Protein AF-0000000080288313 (afdb_homodimer)

Solvent-accessible surface area (backbone atoms only — not comparable to full-atom values): 34713 Å² total; per-residue (Å²): 122,74,71,68,45,68,62,34,39,33,29,36,46,32,33,54,49,45,70,65,53,33,73,73,68,32,83,62,42,45,26,32,40,60,40,31,57,52,52,42,41,30,66,57,31,34,41,48,24,69,33,79,50,75,59,61,65,67,56,53,60,55,51,60,68,70,37,18,27,38,38,31,51,56,69,86,60,59,73,46,69,89,74,46,48,96,86,39,52,45,46,36,56,61,36,48,41,47,50,50,53,50,35,51,53,33,40,76,71,70,42,55,42,28,39,38,15,26,33,46,20,25,51,48,52,54,42,61,63,27,77,94,53,80,67,73,73,62,41,82,45,62,75,38,62,32,30,35,41,42,45,67,52,58,66,71,59,42,64,71,30,83,86,48,46,81,50,55,68,69,58,59,52,42,42,54,70,37,35,44,40,29,34,74,44,45,63,35,48,33,72,66,47,30,52,74,56,73,39,48,91,46,42,45,74,50,22,26,43,63,42,94,85,60,57,61,27,53,31,30,36,34,40,71,82,53,64,36,36,28,24,46,32,42,53,43,40,43,53,52,35,83,75,79,49,89,52,61,59,17,64,42,40,37,70,68,35,47,52,52,36,48,48,57,39,41,52,51,50,53,50,17,56,65,16,81,74,80,70,53,64,73,72,41,55,45,51,30,50,60,81,50,68,73,40,66,34,40,65,69,43,85,44,42,33,29,32,73,32,46,79,83,64,72,67,61,84,69,82,69,62,77,54,81,80,110,123,74,68,64,44,69,62,34,38,32,29,35,45,32,32,53,50,45,70,65,54,33,72,75,68,32,82,63,43,43,26,30,40,60,39,32,57,52,53,40,41,31,64,58,30,35,40,47,25,69,32,80,51,75,59,62,65,68,55,53,59,54,54,59,69,70,38,18,28,38,37,31,50,55,68,85,60,60,74,45,69,89,75,46,46,96,87,39,53,44,46,36,57,61,37,50,42,46,49,51,53,50,36,51,52,34,40,75,71,71,43,55,42,29,39,37,14,26,33,46,19,24,51,49,52,56,44,60,65,26,78,95,53,81,66,73,70,62,41,83,46,62,75,38,63,32,30,35,42,41,46,67,52,58,67,71,58,42,62,70,32,84,86,48,44,81,51,56,68,68,58,59,52,41,43,55,70,37,36,44,39,30,34,74,44,45,65,37,47,32,73,66,46,31,50,76,58,72,38,46,89,47,42,44,75,49,22,27,44,63,42,95,86,61,56,61,27,54,32,30,37,33,40,72,83,52,66,36,37,29,24,45,31,41,53,43,40,44,52,50,36,82,74,79,49,87,50,60,60,15,64,42,38,39,71,67,36,47,51,52,34,48,47,58,37,40,51,53,50,54,50,18,56,65,16,81,72,79,73,54,64,73,73,42,56,46,50,31,50,60,81,51,68,72,40,64,34,40,66,72,42,84,44,42,33,30,32,72,32,46,80,83,65,70,69,62,85,71,82,71,62,77,51,81,81,112

Sequence (652 aa):
MCDRDYSPLIGILCMDIAQELQRKYGELIHSYISAAYVKYLESMGARVVPIWISRPRAYYEEIMEKINGILLPGGAVFLDDSKCSENLRNDCVQSSKFIYEIAEERNNDGKYFPLWGTCLGYQLMLLHSCKGNSNDIRSECKKMECSLPIILENSQVLQNSQLLKDCNEELVAAMSQLPFGYHSHRYCVTKEILSDFKIANQWTVLATNKDSEGLEFISVIEHKKYPFFGSQIHPEQIYYEYDDYDDDRGRCQSFRCLEITQYFAKFFVQCCHRNKYRCSKAEALPYLIYNFPIEFTAPYTSRQQCYLFKKNVDYPKKKYESTDDLMCDRDYSPLIGILCMDIAQELQRKYGELIHSYISAAYVKYLESMGARVVPIWISRPRAYYEEIMEKINGILLPGGAVFLDDSKCSENLRNDCVQSSKFIYEIAEERNNDGKYFPLWGTCLGYQLMLLHSCKGNSNDIRSECKKMECSLPIILENSQVLQNSQLLKDCNEELVAAMSQLPFGYHSHRYCVTKEILSDFKIANQWTVLATNKDSEGLEFISVIEHKKYPFFGSQIHPEQIYYEYDDYDDDRGRCQSFRCLEITQYFAKFFVQCCHRNKYRCSKAEALPYLIYNFPIEFTAPYTSRQQCYLFKKNVDYPKKKYESTDDL

pLDDT: mean 90.68, std 11.72, range [30.56, 98.94]

Nearest PDB structures (foldseek):
  1l9x-assembly3_C  TM=9.374E-01  e=2.015E-31  Homo sapiens
  4l8f-assembly1_C  TM=9.394E-01  e=5.763E-30  Danio rerio
  4l7q-assembly1_C  TM=9.397E-01  e=7.817E-30  Danio rerio
  4l95-assembly3_M  TM=9.338E-01  e=2.525E-28  Danio rerio
  6aqz-assembly3_E  TM=4.202E-01  e=3.486E-01  Naegleria fowleri

Organism: Glossina morsitans morsitans (NCBI:txid37546)

Structure (mmCIF, N/CA/C/O backbone):
data_AF-0000000080288313-model_v1
#
loop_
_entity.id
_entity.type
_entity.pdbx_description
1 polymer 'folate gamma-glutamyl hydrolase'
#
loop_
_atom_site.group_PDB
_atom_site.id
_atom_site.type_symbol
_atom_site.label_atom_id
_atom_site.label_alt_id
_atom_site.label_comp_id
_atom_site.label_asym_id
_atom_site.label_entity_id
_atom_site.label_seq_id
_atom_site.pdbx_PDB_ins_code
_atom_site.Cartn_x
_atom_site.Cartn_y
_atom_site.Cartn_z
_atom_site.occupancy
_atom_site.B_iso_or_equiv
_atom_site.auth_seq_id
_atom_site.auth_comp_id
_atom_site.auth_asym_id
_atom_site.auth_atom_id
_atom_site.pdbx_PDB_model_num
ATOM 1 N N . MET A 1 1 ? -4.402 6.199 -26.219 1 34.47 1 MET A N 1
ATOM 2 C CA . MET A 1 1 ? -3.213 6.238 -25.375 1 34.47 1 MET A CA 1
ATOM 3 C C . MET A 1 1 ? -3.574 6.629 -23.938 1 34.47 1 MET A C 1
ATOM 5 O O . MET A 1 1 ? -4.23 7.648 -23.719 1 34.47 1 MET A O 1
ATOM 9 N N . CYS A 1 2 ? -3.807 5.715 -23.188 1 44.47 2 CYS A N 1
ATOM 10 C CA . CYS A 1 2 ? -4.203 6.082 -21.828 1 44.47 2 CYS A CA 1
ATOM 11 C C . CYS A 1 2 ? -3.299 7.176 -21.266 1 44.47 2 CYS A C 1
ATOM 13 O O . CYS A 1 2 ? -2.082 7.133 -21.453 1 44.47 2 CYS A O 1
ATOM 15 N N . ASP A 1 3 ? -3.746 8.32 -21.266 1 47.66 3 ASP A N 1
ATOM 16 C CA . ASP A 1 3 ? -2.949 9.375 -20.641 1 47.66 3 ASP A CA 1
ATOM 17 C C . ASP A 1 3 ? -2.102 8.82 -19.5 1 47.66 3 ASP A C 1
ATOM 19 O O . ASP A 1 3 ? -2.635 8.266 -18.547 1 47.66 3 ASP A O 1
ATOM 23 N N . ARG A 1 4 ? -1.014 8.219 -19.906 1 52.16 4 ARG A N 1
ATOM 24 C CA . ARG A 1 4 ? -0.085 7.613 -18.953 1 52.16 4 ARG A CA 1
ATOM 25 C C . ARG A 1 4 ? 0.259 8.586 -17.828 1 52.16 4 ARG A C 1
ATOM 27 O O . ARG A 1 4 ? 0.793 9.672 -18.078 1 52.16 4 ARG A O 1
ATOM 34 N N . ASP A 1 5 ? -0.729 8.773 -16.922 1 56.44 5 ASP A N 1
ATOM 35 C CA . ASP A 1 5 ? -0.451 9.602 -15.75 1 56.44 5 ASP A CA 1
ATOM 36 C C . ASP A 1 5 ? 0.714 9.031 -14.945 1 56.44 5 ASP A C 1
ATOM 38 O O . ASP A 1 5 ? 0.716 7.848 -14.602 1 56.44 5 ASP A O 1
ATOM 42 N N . TYR A 1 6 ? 1.832 9.648 -15.07 1 62.62 6 TYR A N 1
ATOM 43 C CA . TYR A 1 6 ? 3.002 9.32 -14.258 1 62.62 6 TYR A CA 1
ATOM 44 C C . TYR A 1 6 ? 2.641 9.258 -12.781 1 62.62 6 TYR A C 1
ATOM 46 O O . TYR A 1 6 ? 1.736 9.953 -12.32 1 62.62 6 TYR A O 1
ATOM 54 N N . SER A 1 7 ? 3.289 8.344 -12.156 1 81.69 7 SER A N 1
ATOM 55 C CA . SER A 1 7 ? 3.205 8.289 -10.695 1 81.69 7 SER A CA 1
ATOM 56 C C . SER A 1 7 ? 3.736 9.57 -10.07 1 81.69 7 SER A C 1
ATOM 58 O O . SER A 1 7 ? 4.902 9.93 -10.258 1 81.69 7 SER A O 1
ATOM 60 N N . PRO A 1 8 ? 2.904 10.352 -9.477 1 90.81 8 PRO A N 1
ATOM 61 C CA . PRO A 1 8 ? 3.381 11.602 -8.883 1 90.81 8 PRO A CA 1
ATOM 62 C C . PRO A 1 8 ? 4.395 11.375 -7.762 1 90.81 8 PRO A C 1
ATOM 64 O O . PRO A 1 8 ? 4.367 10.328 -7.105 1 90.81 8 PRO A O 1
ATOM 67 N N . LEU A 1 9 ? 5.324 12.305 -7.656 1 95.06 9 LEU A N 1
ATOM 68 C CA . LEU A 1 9 ? 6.223 12.375 -6.508 1 95.06 9 LEU A CA 1
ATOM 69 C C . LEU A 1 9 ? 5.609 13.219 -5.395 1 95.06 9 LEU A C 1
ATOM 71 O O . LEU A 1 9 ? 5.387 14.422 -5.57 1 95.06 9 LEU A O 1
ATOM 75 N N . ILE A 1 10 ? 5.316 12.609 -4.289 1 97.81 10 ILE A N 1
ATOM 76 C CA . ILE A 1 10 ? 4.688 13.32 -3.184 1 97.81 10 ILE A CA 1
ATOM 77 C C . ILE A 1 10 ? 5.641 13.367 -1.991 1 97.81 10 ILE A C 1
ATOM 79 O O . ILE A 1 10 ? 6.152 12.336 -1.555 1 97.81 10 ILE A O 1
ATOM 83 N N . GLY A 1 11 ? 5.906 14.578 -1.508 1 98.75 11 GLY A N 1
ATOM 84 C CA . GLY A 1 11 ? 6.719 14.734 -0.314 1 98.75 11 GLY A CA 1
ATOM 85 C C . GLY A 1 11 ? 5.973 14.414 0.966 1 98.75 11 GLY A C 1
ATOM 86 O O . GLY A 1 11 ? 4.781 14.719 1.086 1 98.75 11 GLY A O 1
ATOM 87 N N . ILE A 1 12 ? 6.625 13.789 1.87 1 98.94 12 ILE A N 1
ATOM 88 C CA . ILE A 1 12 ? 6.164 13.68 3.25 1 98.94 12 ILE A CA 1
ATOM 89 C C . ILE A 1 12 ? 7.148 14.383 4.18 1 98.94 12 ILE A C 1
ATOM 91 O O . ILE A 1 12 ? 8.328 14.031 4.23 1 98.94 12 ILE A O 1
ATOM 95 N N . LEU A 1 13 ? 6.691 15.352 4.887 1 98.88 13 LEU A N 1
ATOM 96 C CA . LEU A 1 13 ? 7.551 16.047 5.832 1 98.88 13 LEU A CA 1
ATOM 97 C C . LEU A 1 13 ? 7.949 15.141 6.988 1 98.88 13 LEU A C 1
ATOM 99 O O . LEU A 1 13 ? 7.105 14.43 7.543 1 98.88 13 LEU A O 1
ATOM 103 N N . CYS A 1 14 ? 9.211 15.164 7.309 1 97.94 14 CYS A N 1
ATOM 104 C CA . CYS A 1 14 ? 9.648 14.492 8.523 1 97.94 14 CYS A CA 1
ATOM 105 C C . CYS A 1 14 ? 9.102 15.195 9.766 1 97.94 14 CYS A C 1
ATOM 107 O O . CYS A 1 14 ? 8.914 16.406 9.758 1 97.94 14 CYS A O 1
ATOM 109 N N . MET A 1 15 ? 8.891 14.43 10.758 1 96.12 15 MET A N 1
ATOM 110 C CA . MET A 1 15 ? 8.469 14.977 12.039 1 96.12 15 MET A CA 1
ATOM 111 C C . MET A 1 15 ? 9.578 14.836 13.086 1 96.12 15 MET A C 1
ATOM 113 O O . MET A 1 15 ? 10.391 13.914 13.008 1 96.12 15 MET A O 1
ATOM 117 N N . ASP A 1 16 ? 9.539 15.727 14.016 1 94 16 ASP A N 1
ATOM 118 C CA . ASP A 1 16 ? 10.453 15.594 15.148 1 94 16 ASP A CA 1
ATOM 119 C C . ASP A 1 16 ? 10.281 14.242 15.836 1 94 16 ASP A C 1
ATOM 121 O O . ASP A 1 16 ? 9.156 13.781 16.031 1 94 16 ASP A O 1
ATOM 125 N N . ILE A 1 17 ? 11.359 13.672 16.203 1 89.25 17 ILE A N 1
ATOM 126 C CA . ILE A 1 17 ? 11.336 12.32 16.734 1 89.25 17 ILE A CA 1
ATOM 127 C C . ILE A 1 17 ? 10.453 12.273 17.984 1 89.25 17 ILE A C 1
ATOM 129 O O . ILE A 1 17 ? 10.461 13.195 18.797 1 89.25 17 ILE A O 1
ATOM 133 N N . ALA A 1 18 ? 9.648 11.305 18.062 1 81.5 18 ALA A N 1
ATOM 134 C CA . ALA A 1 18 ? 8.812 11.047 19.234 1 81.5 18 ALA A CA 1
ATOM 135 C C . ALA A 1 18 ? 9.641 10.5 20.391 1 81.5 18 ALA A C 1
ATOM 137 O O . ALA A 1 18 ? 10.641 9.82 20.188 1 81.5 18 ALA A O 1
ATOM 138 N N . GLN A 1 19 ? 9.141 10.734 21.562 1 80.25 19 GLN A N 1
ATOM 139 C CA . GLN A 1 19 ? 9.867 10.336 22.766 1 80.25 19 GLN A CA 1
ATOM 140 C C . GLN A 1 19 ? 10.094 8.828 22.812 1 80.25 19 GLN A C 1
ATOM 142 O O . GLN A 1 19 ? 11.18 8.367 23.156 1 80.25 19 GLN A O 1
ATOM 147 N N . GLU A 1 20 ? 9.047 8.109 22.422 1 81.56 20 GLU A N 1
ATOM 148 C CA . GLU A 1 20 ? 9.148 6.656 22.469 1 81.56 20 GLU A CA 1
ATOM 149 C C . GLU A 1 20 ? 10.211 6.145 21.5 1 81.56 20 GLU A C 1
ATOM 151 O O . GLU A 1 20 ? 10.922 5.188 21.812 1 81.56 20 GLU A O 1
ATOM 156 N N . LEU A 1 21 ? 10.32 6.734 20.406 1 84.81 21 LEU A N 1
ATOM 157 C CA . LEU A 1 21 ? 11.328 6.348 19.422 1 84.81 21 LEU A CA 1
ATOM 158 C C . LEU A 1 21 ? 12.727 6.762 19.891 1 84.81 21 LEU A C 1
ATOM 160 O O . LEU A 1 21 ? 13.68 6.008 19.719 1 84.81 21 LEU A O 1
ATOM 164 N N . GLN A 1 22 ? 12.773 7.938 20.453 1 84 22 GLN A N 1
ATOM 165 C CA . GLN A 1 22 ? 14.07 8.422 20.922 1 84 22 GLN A CA 1
ATOM 166 C C . GLN A 1 22 ? 14.641 7.523 22.016 1 84 22 GLN A C 1
ATOM 168 O O . GLN A 1 22 ? 15.852 7.285 22.062 1 84 22 GLN A O 1
ATOM 173 N N . ARG A 1 23 ? 13.812 7.078 22.859 1 83.81 23 ARG A N 1
ATOM 174 C CA . ARG A 1 23 ? 14.234 6.195 23.953 1 83.81 23 ARG A CA 1
ATOM 175 C C . ARG A 1 23 ? 14.836 4.906 23.391 1 83.81 23 ARG A C 1
ATOM 177 O O . ARG A 1 23 ? 15.836 4.41 23.922 1 83.81 23 ARG A O 1
ATOM 184 N N . LYS A 1 24 ? 14.266 4.422 22.328 1 85.75 24 LYS A N 1
ATOM 185 C CA . LYS A 1 24 ? 14.672 3.125 21.797 1 85.75 24 LYS A CA 1
ATOM 186 C C . LYS A 1 24 ? 15.852 3.266 20.844 1 85.75 24 LYS A C 1
ATOM 188 O O . LYS A 1 24 ? 16.75 2.424 20.828 1 85.75 24 LYS A O 1
ATOM 193 N N . TYR A 1 25 ? 15.891 4.309 20.078 1 86.56 25 TYR A N 1
ATOM 194 C CA . TYR A 1 25 ? 16.828 4.348 18.953 1 86.56 25 TYR A CA 1
ATOM 195 C C . TYR A 1 25 ? 17.922 5.387 19.203 1 86.56 25 TYR A C 1
ATOM 197 O O . TYR A 1 25 ? 18.891 5.469 18.438 1 86.56 25 TYR A O 1
ATOM 205 N N . GLY A 1 26 ? 17.781 6.121 20.25 1 83.62 26 GLY A N 1
ATOM 206 C CA . GLY A 1 26 ? 18.875 6.98 20.688 1 83.62 26 GLY A CA 1
ATOM 207 C C . GLY A 1 26 ? 18.703 8.422 20.234 1 83.62 26 GLY A C 1
ATOM 208 O O . GLY A 1 26 ? 17.828 8.734 19.438 1 83.62 26 GLY A O 1
ATOM 209 N N . GLU A 1 27 ? 19.578 9.188 20.688 1 83.44 27 GLU A N 1
ATOM 210 C CA . GLU A 1 27 ? 19.5 10.633 20.531 1 83.44 27 GLU A CA 1
ATOM 211 C C . GLU A 1 27 ? 20 11.07 19.156 1 83.44 27 GLU A C 1
ATOM 213 O O . GLU A 1 27 ? 19.781 12.203 18.734 1 83.44 27 GLU A O 1
ATOM 218 N N . LEU A 1 28 ? 20.578 10.133 18.453 1 86.12 28 LEU A N 1
ATOM 219 C CA . LEU A 1 28 ? 21.125 10.484 17.141 1 86.12 28 LEU A CA 1
ATOM 220 C C . LEU A 1 28 ? 20.016 10.594 16.094 1 86.12 28 LEU A C 1
ATOM 222 O O . LEU A 1 28 ? 20.203 11.188 15.039 1 86.12 28 LEU A O 1
ATOM 226 N N . ILE A 1 29 ? 18.922 9.984 16.422 1 90.94 29 ILE A N 1
ATOM 227 C CA . ILE A 1 29 ? 17.781 10.094 15.516 1 90.94 29 ILE A CA 1
ATOM 228 C C . ILE A 1 29 ? 17.031 11.398 15.781 1 90.94 29 ILE A C 1
ATOM 230 O O . ILE A 1 29 ? 16.625 11.664 16.906 1 90.94 29 ILE A O 1
ATOM 234 N N . HIS A 1 30 ? 16.891 12.18 14.773 1 91.94 30 HIS A N 1
ATOM 235 C CA . HIS A 1 30 ? 16.344 13.523 14.953 1 91.94 30 HIS A CA 1
ATOM 236 C C . HIS A 1 30 ? 14.93 13.625 14.406 1 91.94 30 HIS A C 1
ATOM 238 O O . HIS A 1 30 ? 14.156 14.484 14.836 1 91.94 30 HIS A O 1
ATOM 244 N N . SER A 1 31 ? 14.633 12.844 13.453 1 95.25 31 SER A N 1
ATOM 245 C CA . SER A 1 31 ? 13.32 12.922 12.828 1 95.25 31 SER A CA 1
ATOM 246 C C . SER A 1 31 ? 12.875 11.562 12.297 1 95.25 31 SER A C 1
ATOM 248 O O . SER A 1 31 ? 13.648 10.602 12.328 1 95.25 31 SER A O 1
ATOM 250 N N . TYR A 1 32 ? 11.594 11.445 11.922 1 96.38 32 TYR A N 1
ATOM 251 C CA . TYR A 1 32 ? 11.086 10.164 11.438 1 96.38 32 TYR A CA 1
ATOM 252 C C . TYR A 1 32 ? 9.867 10.367 10.547 1 96.38 32 TYR A C 1
ATOM 254 O O . TYR A 1 32 ? 9.297 11.461 10.5 1 96.38 32 TYR A O 1
ATOM 262 N N . ILE A 1 33 ? 9.562 9.414 9.773 1 97.75 33 ILE A N 1
ATOM 263 C CA . ILE A 1 33 ? 8.312 9.258 9.047 1 97.75 33 ILE A CA 1
ATOM 264 C C . ILE A 1 33 ? 7.695 7.895 9.367 1 97.75 33 ILE A C 1
ATOM 266 O O . ILE A 1 33 ? 8.352 6.863 9.234 1 97.75 33 ILE A O 1
ATOM 270 N N . SER A 1 34 ? 6.43 7.93 9.883 1 96.75 34 SER A N 1
ATOM 271 C CA . SER A 1 34 ? 5.719 6.656 9.977 1 96.75 34 SER A CA 1
ATOM 272 C C . SER A 1 34 ? 5.52 6.031 8.602 1 96.75 34 SER A C 1
ATOM 274 O O . SER A 1 34 ? 5.051 6.695 7.672 1 96.75 34 SER A O 1
ATOM 276 N N . ALA A 1 35 ? 5.809 4.746 8.461 1 97.44 35 ALA A N 1
ATOM 277 C CA . ALA A 1 35 ? 5.688 4.059 7.176 1 97.44 35 ALA A CA 1
ATOM 278 C C . ALA A 1 35 ? 4.238 4.016 6.707 1 97.44 35 ALA A C 1
ATOM 280 O O . ALA A 1 35 ? 3.965 3.824 5.52 1 97.44 35 ALA A O 1
ATOM 281 N N . ALA A 1 36 ? 3.301 4.176 7.633 1 96.69 36 ALA A N 1
ATOM 282 C CA . ALA A 1 36 ? 1.881 4.168 7.289 1 96.69 36 ALA A CA 1
ATOM 283 C C . ALA A 1 36 ? 1.562 5.25 6.258 1 96.69 36 ALA A C 1
ATOM 285 O O . ALA A 1 36 ? 0.758 5.027 5.348 1 96.69 36 ALA A O 1
ATOM 286 N N . TYR A 1 37 ? 2.223 6.414 6.379 1 98.12 37 TYR A N 1
ATOM 287 C CA . TYR A 1 37 ? 1.987 7.492 5.422 1 98.12 37 TYR A CA 1
ATOM 288 C C . TYR A 1 37 ? 2.51 7.117 4.039 1 98.12 37 TYR A C 1
ATOM 290 O O . TYR A 1 37 ? 1.891 7.449 3.027 1 98.12 37 TYR A O 1
ATOM 298 N N . VAL A 1 38 ? 3.664 6.477 4.027 1 97.88 38 VAL A N 1
ATOM 299 C CA . VAL A 1 38 ? 4.293 6.078 2.77 1 97.88 38 VAL A CA 1
ATOM 300 C C . VAL A 1 38 ? 3.422 5.043 2.062 1 97.88 38 VAL A C 1
ATOM 302 O O . VAL A 1 38 ? 3.072 5.211 0.892 1 97.88 38 VAL A O 1
ATOM 305 N N . LYS A 1 39 ? 3.064 3.998 2.805 1 96.31 39 LYS A N 1
ATOM 306 C CA . LYS A 1 39 ? 2.244 2.926 2.25 1 96.31 39 LYS A CA 1
ATOM 307 C C . LYS A 1 39 ? 0.887 3.451 1.791 1 96.31 39 LYS A C 1
ATOM 309 O O . LYS A 1 39 ? 0.359 3.014 0.767 1 96.31 39 LYS A O 1
ATOM 314 N N . TYR A 1 40 ? 0.39 4.387 2.572 1 96 40 TYR A N 1
ATOM 315 C CA . TYR A 1 40 ? -0.888 5.047 2.32 1 96 40 TYR A CA 1
ATOM 316 C C . TYR A 1 40 ? -0.891 5.73 0.959 1 96 40 TYR A C 1
ATOM 318 O O . TYR A 1 40 ? -1.792 5.508 0.147 1 96 40 TYR A O 1
ATOM 326 N N . LEU A 1 41 ? 0.09 6.449 0.597 1 96.69 41 LEU A N 1
ATOM 327 C CA . LEU A 1 41 ? 0.2 7.168 -0.667 1 96.69 41 LEU A CA 1
ATOM 328 C C . LEU A 1 41 ? 0.581 6.219 -1.801 1 96.69 41 LEU A C 1
ATOM 330 O O . LEU A 1 41 ? 0.052 6.328 -2.908 1 96.69 41 LEU A O 1
ATOM 334 N N . GLU A 1 42 ? 1.431 5.254 -1.507 1 94.69 42 GLU A N 1
ATOM 335 C CA . GLU A 1 42 ? 1.85 4.293 -2.525 1 94.69 42 GLU A CA 1
ATOM 336 C C . GLU A 1 42 ? 0.676 3.438 -2.992 1 94.69 42 GLU A C 1
ATOM 338 O O . GLU A 1 42 ? 0.61 3.051 -4.16 1 94.69 42 GLU A O 1
ATOM 343 N N . SER A 1 43 ? -0.212 3.24 -2.092 1 93.44 43 SER A N 1
ATOM 344 C CA . SER A 1 43 ? -1.355 2.396 -2.424 1 93.44 43 SER A CA 1
ATOM 345 C C . SER A 1 43 ? -2.225 3.043 -3.5 1 93.44 43 SER A C 1
ATOM 347 O O . SER A 1 43 ? -3.066 2.377 -4.105 1 93.44 43 SER A O 1
ATOM 349 N N . MET A 1 44 ? -2 4.297 -3.74 1 93.19 44 MET A N 1
ATOM 350 C CA . MET A 1 44 ? -2.744 4.984 -4.793 1 93.19 44 MET A CA 1
ATOM 351 C C . MET A 1 44 ? -1.823 5.375 -5.941 1 93.19 44 MET A C 1
ATOM 353 O O . MET A 1 44 ? -2.168 6.238 -6.754 1 93.19 44 MET A O 1
ATOM 357 N N . GLY A 1 45 ? -0.609 4.812 -5.961 1 89.75 45 GLY A N 1
ATOM 358 C CA . GLY A 1 45 ? 0.25 4.934 -7.129 1 89.75 45 GLY A CA 1
ATOM 359 C C . GLY A 1 45 ? 1.266 6.051 -7.008 1 89.75 45 GLY A C 1
ATOM 360 O O . GLY A 1 45 ? 1.936 6.395 -7.984 1 89.75 45 GLY A O 1
ATOM 361 N N . ALA A 1 46 ? 1.376 6.582 -5.816 1 93.25 46 ALA A N 1
ATOM 362 C CA . ALA A 1 46 ? 2.35 7.656 -5.645 1 93.25 46 ALA A CA 1
ATOM 363 C C . ALA A 1 46 ? 3.723 7.102 -5.281 1 93.25 46 ALA A C 1
ATOM 365 O O . ALA A 1 46 ? 3.832 5.973 -4.797 1 93.25 46 ALA A O 1
ATOM 366 N N . ARG A 1 47 ? 4.699 7.82 -5.625 1 93 47 ARG A N 1
ATOM 367 C CA . ARG A 1 47 ? 6.047 7.641 -5.098 1 93 47 ARG A CA 1
ATOM 368 C C . ARG A 1 47 ? 6.371 8.695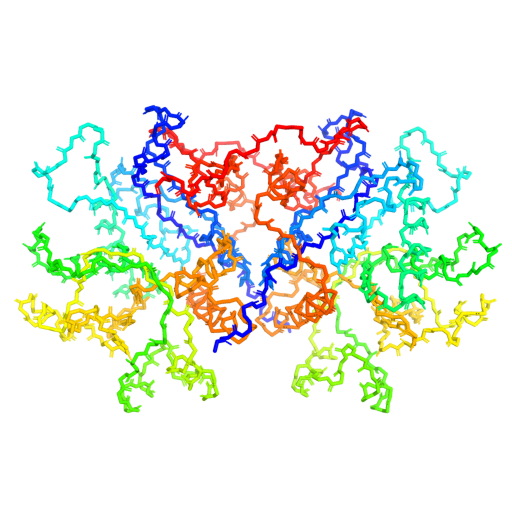 -4.043 1 93 47 ARG A C 1
ATOM 370 O O . ARG A 1 47 ? 5.953 9.852 -4.168 1 93 47 ARG A O 1
ATOM 377 N N . VAL A 1 48 ? 7.152 8.32 -3.031 1 97.06 48 VAL A N 1
ATOM 378 C CA . VAL A 1 48 ? 7.266 9.203 -1.871 1 97.06 48 VAL A CA 1
ATOM 379 C C . VAL A 1 48 ? 8.695 9.742 -1.769 1 97.06 48 VAL A C 1
ATOM 381 O O . VAL A 1 48 ? 9.656 9 -1.952 1 97.06 48 VAL A O 1
ATOM 384 N N . VAL A 1 49 ? 8.805 11 -1.466 1 97.94 49 VAL A N 1
ATOM 385 C CA . VAL A 1 49 ? 10.047 11.703 -1.183 1 97.94 49 VAL A CA 1
ATOM 386 C C . VAL A 1 49 ? 10.039 12.211 0.257 1 97.94 49 VAL A C 1
ATOM 388 O O . VAL A 1 49 ? 9.148 12.969 0.65 1 97.94 49 VAL A O 1
ATOM 391 N N . PRO A 1 50 ? 11.008 11.789 1.069 1 98.69 50 PRO A N 1
ATOM 392 C CA . PRO A 1 50 ? 11.086 12.414 2.391 1 98.69 50 PRO A CA 1
ATOM 393 C C . PRO A 1 50 ? 11.516 13.875 2.324 1 98.69 50 PRO A C 1
ATOM 395 O O . PRO A 1 50 ? 12.445 14.219 1.59 1 98.69 50 PRO A O 1
ATOM 398 N N . ILE A 1 51 ? 10.844 14.719 2.977 1 98.75 51 ILE A N 1
ATOM 399 C CA . ILE A 1 51 ? 11.203 16.125 3.094 1 98.75 51 ILE A CA 1
ATOM 400 C C . ILE A 1 51 ? 11.828 16.391 4.465 1 98.75 51 ILE A C 1
ATOM 402 O O . ILE A 1 51 ? 11.188 16.172 5.496 1 98.75 51 ILE A O 1
ATOM 406 N N . TRP A 1 52 ? 12.992 16.953 4.457 1 98.19 52 TRP A N 1
ATOM 407 C CA . TRP A 1 52 ? 13.758 17.125 5.688 1 98.19 52 TRP A CA 1
ATOM 408 C C . TRP A 1 52 ? 13.258 18.312 6.484 1 98.19 52 TRP A C 1
ATOM 410 O O . TRP A 1 52 ? 12.734 19.281 5.914 1 98.19 52 TRP A O 1
ATOM 420 N N . ILE A 1 53 ? 13.375 18.234 7.785 1 96.94 53 ILE A N 1
ATOM 421 C CA . ILE A 1 53 ? 13.086 19.391 8.625 1 96.94 53 ILE A CA 1
ATOM 422 C C . ILE A 1 53 ? 14.383 20.109 9 1 96.94 53 ILE A C 1
ATOM 424 O O . ILE A 1 53 ? 15.477 19.594 8.75 1 96.94 53 ILE A O 1
ATOM 428 N N . SER A 1 54 ? 14.266 21.328 9.547 1 94.88 54 SER A N 1
ATOM 429 C CA . SER A 1 54 ? 15.398 22.125 10.016 1 94.88 54 SER A CA 1
ATOM 430 C C . SER A 1 54 ? 16.312 22.516 8.859 1 94.88 54 SER A C 1
ATOM 432 O O . SER A 1 54 ? 17.531 22.422 8.969 1 94.88 54 SER A O 1
ATOM 434 N N . ARG A 1 55 ? 15.742 22.812 7.742 1 97.12 55 ARG A N 1
ATOM 435 C CA . ARG A 1 55 ? 16.484 23.312 6.582 1 97.12 55 ARG A CA 1
ATOM 436 C C . ARG A 1 55 ? 16.109 24.75 6.27 1 97.12 55 ARG A C 1
ATOM 438 O O . ARG A 1 55 ? 15.062 25.234 6.703 1 97.12 55 ARG A O 1
ATOM 445 N N . PRO A 1 56 ? 17.047 25.469 5.617 1 97.44 56 PRO A N 1
ATOM 446 C CA . PRO A 1 56 ? 16.688 26.828 5.207 1 97.44 56 PRO A CA 1
ATOM 447 C C . PRO A 1 56 ? 15.578 26.859 4.156 1 97.44 56 PRO A C 1
ATOM 449 O O . PRO A 1 56 ? 15.344 25.859 3.475 1 97.44 56 PRO A O 1
ATOM 452 N N . ARG A 1 57 ? 14.883 27.953 4.004 1 98.12 57 ARG A N 1
ATOM 453 C CA . ARG A 1 57 ? 13.773 28.109 3.07 1 98.12 57 ARG A CA 1
ATOM 454 C C . ARG A 1 57 ? 14.172 27.688 1.665 1 98.12 57 ARG A C 1
ATOM 456 O O . ARG A 1 57 ? 13.359 27.109 0.931 1 98.12 57 ARG A O 1
ATOM 463 N N . ALA A 1 58 ? 15.453 27.922 1.273 1 98.5 58 ALA A N 1
ATOM 464 C CA . ALA A 1 58 ? 15.945 27.609 -0.063 1 98.5 58 ALA A CA 1
ATOM 465 C C . ALA A 1 58 ? 15.82 26.109 -0.355 1 98.5 58 ALA A C 1
ATOM 467 O O . ALA A 1 58 ? 15.57 25.719 -1.495 1 98.5 58 ALA A O 1
ATOM 468 N N . TYR A 1 59 ? 16 25.281 0.605 1 97.75 59 TYR A N 1
ATOM 469 C CA . TYR A 1 59 ? 15.844 23.828 0.446 1 97.75 59 TYR A CA 1
ATOM 470 C C . TYR A 1 59 ? 14.43 23.484 -0 1 97.75 59 TYR A C 1
ATOM 472 O O . TYR A 1 59 ? 14.242 22.703 -0.932 1 97.75 59 TYR A O 1
ATOM 480 N N . TYR A 1 60 ? 13.477 24.062 0.618 1 98.62 60 TYR A N 1
ATOM 481 C CA . TYR A 1 60 ? 12.078 23.766 0.331 1 98.62 60 TYR A CA 1
ATOM 482 C C . TYR A 1 60 ? 11.672 24.312 -1.034 1 98.62 60 TYR A C 1
ATOM 484 O O . TYR A 1 60 ? 10.914 23.672 -1.762 1 98.62 60 TYR A O 1
ATOM 492 N N . GLU A 1 61 ? 12.18 25.484 -1.373 1 98.25 61 GLU A N 1
ATOM 493 C CA . GLU A 1 61 ? 11.922 26.031 -2.705 1 98.25 61 GLU A CA 1
ATOM 494 C C . GLU A 1 61 ? 12.438 25.094 -3.791 1 98.25 61 GLU A C 1
ATOM 496 O O . GLU A 1 61 ? 11.75 24.859 -4.789 1 98.25 61 GLU A O 1
ATOM 501 N N . GLU A 1 62 ? 13.562 24.562 -3.551 1 96.69 62 GLU A N 1
ATOM 502 C CA . GLU A 1 62 ? 14.188 23.688 -4.539 1 96.69 62 GLU A CA 1
ATOM 503 C C . GLU A 1 62 ? 13.453 22.344 -4.637 1 96.69 62 GLU A C 1
ATOM 505 O O . GLU A 1 62 ? 13.094 21.906 -5.734 1 96.69 62 GLU A O 1
ATOM 510 N N . ILE A 1 63 ? 13.227 21.703 -3.549 1 97.06 63 ILE A N 1
ATOM 511 C CA . ILE A 1 63 ? 12.648 20.359 -3.584 1 97.06 63 ILE A CA 1
ATOM 512 C C . ILE A 1 63 ? 11.203 20.438 -4.078 1 97.06 63 ILE A C 1
ATOM 514 O O . ILE A 1 63 ? 10.734 19.516 -4.758 1 97.06 63 ILE A O 1
ATOM 518 N N . MET A 1 64 ? 10.469 21.531 -3.781 1 97.69 64 MET A N 1
ATOM 519 C CA . MET A 1 64 ? 9.07 21.656 -4.168 1 97.69 64 MET A CA 1
ATOM 520 C C . MET A 1 64 ? 8.938 21.922 -5.664 1 97.69 64 MET A C 1
ATOM 522 O O . MET A 1 64 ? 7.84 21.859 -6.219 1 97.69 64 MET A O 1
ATOM 526 N N . GLU A 1 65 ? 10.047 22.141 -6.332 1 95 65 GLU A N 1
ATOM 527 C CA . GLU A 1 65 ? 10.07 22.203 -7.793 1 95 65 GLU A CA 1
ATOM 528 C C . GLU A 1 65 ? 10.125 20.797 -8.398 1 95 65 GLU A C 1
ATOM 530 O O . GLU A 1 65 ? 9.836 20.625 -9.578 1 95 65 GLU A O 1
ATOM 535 N N . LYS A 1 66 ? 10.453 19.875 -7.555 1 93.56 66 LYS A N 1
ATOM 536 C CA . LYS A 1 66 ? 10.734 18.531 -8.07 1 93.56 66 LYS A CA 1
ATOM 537 C C . LYS A 1 66 ? 9.648 17.547 -7.66 1 93.56 66 LYS A C 1
ATOM 539 O O . LYS A 1 66 ? 9.711 16.375 -8.008 1 93.56 66 LYS A O 1
ATOM 544 N N . ILE A 1 67 ? 8.695 18.016 -6.957 1 96.62 67 ILE A N 1
ATOM 545 C CA . ILE A 1 67 ? 7.652 17.109 -6.496 1 96.62 67 ILE A CA 1
ATOM 546 C C . ILE A 1 67 ? 6.277 17.688 -6.812 1 96.62 67 ILE A C 1
ATOM 548 O O . ILE A 1 67 ? 6.172 18.844 -7.242 1 96.62 67 ILE A O 1
ATOM 552 N N . ASN A 1 68 ? 5.227 16.906 -6.582 1 97.06 68 ASN A N 1
ATOM 553 C CA . ASN A 1 68 ? 3.898 17.25 -7.09 1 97.06 68 ASN A CA 1
ATOM 554 C C . ASN A 1 68 ? 2.949 17.641 -5.957 1 97.06 68 ASN A C 1
ATOM 556 O O . ASN A 1 68 ? 1.814 18.047 -6.207 1 97.06 68 ASN A O 1
ATOM 560 N N . GLY A 1 69 ? 3.32 17.531 -4.734 1 98.44 69 GLY A N 1
ATOM 561 C CA . GLY A 1 69 ? 2.562 17.844 -3.535 1 98.44 69 GLY A CA 1
ATOM 562 C C . GLY A 1 69 ? 3.248 17.391 -2.26 1 98.44 69 GLY A C 1
ATOM 563 O O . GLY A 1 69 ? 4.285 16.734 -2.311 1 98.44 69 GLY A O 1
ATOM 564 N N . ILE A 1 70 ? 2.729 17.797 -1.1 1 98.94 70 ILE A N 1
ATOM 565 C CA . ILE A 1 70 ? 3.346 17.422 0.167 1 98.94 70 ILE A CA 1
ATOM 566 C C . ILE A 1 70 ? 2.264 17.031 1.173 1 98.94 70 ILE A C 1
ATOM 568 O O . ILE A 1 70 ? 1.214 17.688 1.244 1 98.94 70 ILE A O 1
ATOM 572 N N . LEU A 1 71 ? 2.475 15.977 1.859 1 98.94 71 LEU A N 1
ATOM 573 C CA . LEU A 1 71 ? 1.684 15.586 3.023 1 98.94 71 LEU A CA 1
ATOM 574 C C . LEU A 1 71 ? 2.414 15.938 4.316 1 98.94 71 LEU A C 1
ATOM 576 O O . LEU A 1 71 ? 3.584 15.578 4.488 1 98.94 71 LEU A O 1
ATOM 580 N N . LEU A 1 72 ? 1.775 16.719 5.184 1 98.88 72 LEU A N 1
ATOM 581 C CA . LEU A 1 72 ? 2.244 17.016 6.535 1 98.88 72 LEU A CA 1
ATOM 582 C C . LEU A 1 72 ? 1.644 16.031 7.539 1 98.88 72 LEU A C 1
ATOM 584 O O . LEU A 1 72 ? 0.443 16.078 7.816 1 98.88 72 LEU A O 1
ATOM 588 N N . PRO A 1 73 ? 2.473 15.18 8.133 1 98.25 73 PRO A N 1
ATOM 589 C CA . PRO A 1 73 ? 1.978 14.125 9.016 1 98.25 73 PRO A CA 1
ATOM 590 C C . PRO A 1 73 ? 1.536 14.648 10.383 1 98.25 73 PRO A C 1
ATOM 592 O O . PRO A 1 73 ? 1.735 15.828 10.688 1 98.25 73 PRO A O 1
ATOM 595 N N . GLY A 1 74 ? 0.87 13.742 11.125 1 96.38 74 GLY A N 1
ATOM 596 C CA . GLY A 1 74 ? 0.649 14.008 12.539 1 96.38 74 GLY A CA 1
ATOM 597 C C . GLY A 1 74 ? 1.912 13.898 13.375 1 96.38 74 GLY A C 1
ATOM 598 O O . GLY A 1 74 ? 2.943 13.43 12.883 1 96.38 74 GLY A O 1
ATOM 599 N N . GLY A 1 75 ? 1.828 14.289 14.539 1 92.12 75 GLY A N 1
ATOM 600 C CA . GLY A 1 75 ? 2.947 14.273 15.469 1 92.12 75 GLY A CA 1
ATOM 601 C C . GLY A 1 75 ? 2.602 14.852 16.828 1 92.12 75 GLY A C 1
ATOM 602 O O . GLY A 1 75 ? 1.452 15.227 17.078 1 92.12 75 GLY A O 1
ATOM 603 N N . ALA A 1 76 ? 3.596 14.727 17.656 1 86.44 76 ALA A N 1
ATOM 604 C CA . ALA A 1 76 ? 3.424 15.227 19.016 1 86.44 76 ALA A CA 1
ATOM 605 C C . ALA A 1 76 ? 4.527 16.219 19.391 1 86.44 76 ALA A C 1
ATOM 607 O O . ALA A 1 76 ? 5.574 15.82 19.906 1 86.44 76 ALA A O 1
ATOM 608 N N . VAL A 1 77 ? 4.277 17.422 19.094 1 86.62 77 VAL A N 1
ATOM 609 C CA . VAL A 1 77 ? 5.242 18.453 19.453 1 86.62 77 VAL A CA 1
ATOM 610 C C . VAL A 1 77 ? 4.527 19.625 20.109 1 86.62 77 VAL A C 1
ATOM 612 O O . VAL A 1 77 ? 3.33 19.828 19.906 1 86.62 77 VAL A O 1
ATOM 615 N N . PHE A 1 78 ? 5.301 20.312 20.844 1 84.94 78 PHE A N 1
ATOM 616 C CA . PHE A 1 78 ? 4.812 21.594 21.344 1 84.94 78 PHE A CA 1
ATOM 617 C C . PHE A 1 78 ? 5.016 22.688 20.312 1 84.94 78 PHE A C 1
ATOM 619 O O . PHE A 1 78 ? 6.062 22.766 19.672 1 84.94 78 PHE A O 1
ATOM 626 N N . LEU A 1 79 ? 3.969 23.484 20.125 1 88 79 LEU A N 1
ATOM 627 C CA . LEU A 1 79 ? 4.082 24.562 19.141 1 88 79 LEU A CA 1
ATOM 628 C C . LEU A 1 79 ? 4.758 25.781 19.766 1 88 79 LEU A C 1
ATOM 630 O O . LEU A 1 79 ? 5.297 26.625 19.047 1 88 79 LEU A O 1
ATOM 634 N N . ASP A 1 80 ? 4.703 25.828 21.094 1 81.5 80 ASP A N 1
ATOM 635 C CA . ASP A 1 80 ? 5.32 26.922 21.844 1 81.5 80 ASP A CA 1
ATOM 636 C C . ASP A 1 80 ? 6.812 26.672 22.047 1 81.5 80 ASP A C 1
ATOM 638 O O . ASP A 1 80 ? 7.207 25.766 22.766 1 81.5 80 ASP A O 1
ATOM 642 N N . ASP A 1 81 ? 7.543 27.547 21.5 1 80.06 81 ASP A N 1
ATOM 643 C CA . ASP A 1 81 ? 8.992 27.422 21.562 1 80.06 81 ASP A CA 1
ATOM 644 C C . ASP A 1 81 ? 9.469 27.391 23.016 1 80.06 81 ASP A C 1
ATOM 646 O O . ASP A 1 81 ? 10.484 26.75 23.328 1 80.06 81 ASP A O 1
ATOM 650 N N . SER A 1 82 ? 8.797 28.109 23.844 1 80.31 82 SER A N 1
ATOM 651 C CA . SER A 1 82 ? 9.203 28.203 25.25 1 80.31 82 SER A CA 1
ATOM 652 C C . SER A 1 82 ? 9.117 26.844 25.938 1 80.31 82 SER A C 1
ATOM 654 O O . SER A 1 82 ? 9.727 26.625 26.984 1 80.31 82 SER A O 1
ATOM 656 N N . LYS A 1 83 ? 8.406 25.984 25.312 1 79.06 83 LYS A N 1
ATOM 657 C CA . LYS A 1 83 ? 8.219 24.656 25.906 1 79.06 83 LYS A CA 1
ATOM 658 C C . LYS A 1 83 ? 9.195 23.656 25.297 1 79.06 83 LYS A C 1
ATOM 660 O O . LYS A 1 83 ? 9.203 22.484 25.688 1 79.06 83 LYS A O 1
ATOM 665 N N . CYS A 1 84 ? 9.969 24.078 24.406 1 80.06 84 CYS A N 1
ATOM 666 C CA . CYS A 1 84 ? 10.883 23.172 23.703 1 80.06 84 CYS A CA 1
ATOM 667 C C . CYS A 1 84 ? 12.227 23.094 24.406 1 80.06 84 CYS A C 1
ATOM 669 O O . CYS A 1 84 ? 12.57 23.969 25.203 1 80.06 84 CYS A O 1
ATOM 671 N N . SER A 1 85 ? 12.82 21.922 24.281 1 76.25 85 SER A N 1
ATOM 672 C CA . SER A 1 85 ? 14.164 21.641 24.781 1 76.25 85 SER A CA 1
ATOM 673 C C . SER A 1 85 ? 14.992 20.906 23.734 1 76.25 85 SER A C 1
ATOM 675 O O . SER A 1 85 ? 14.562 20.75 22.578 1 76.25 85 SER A O 1
ATOM 677 N N . GLU A 1 86 ? 16.172 20.609 24.109 1 72.38 86 GLU A N 1
ATOM 678 C CA . GLU A 1 86 ? 17.062 19.875 23.203 1 72.38 86 GLU A CA 1
ATOM 679 C C . GLU A 1 86 ? 16.469 18.531 22.812 1 72.38 86 GLU A C 1
ATOM 681 O O . GLU A 1 86 ? 16.672 18.062 21.688 1 72.38 86 GLU A O 1
ATOM 686 N N . ASN A 1 87 ? 15.711 18.047 23.703 1 70.25 87 ASN A N 1
ATOM 687 C CA . ASN A 1 87 ? 15.156 16.719 23.5 1 70.25 87 ASN A CA 1
ATOM 688 C C . ASN A 1 87 ? 13.695 16.781 23.078 1 70.25 87 ASN A C 1
ATOM 690 O O . ASN A 1 87 ? 13.086 15.758 22.766 1 70.25 87 ASN A O 1
ATOM 694 N N . LEU A 1 88 ? 13.195 17.953 23.203 1 77.44 88 LEU A N 1
ATOM 695 C CA . LEU A 1 88 ? 11.836 18.234 22.766 1 77.44 88 LEU A CA 1
ATOM 696 C C . LEU A 1 88 ? 11.812 19.375 21.75 1 77.44 88 LEU A C 1
ATOM 698 O O . LEU A 1 88 ? 11.695 20.547 22.125 1 77.44 88 LEU A O 1
ATOM 702 N N . ARG A 1 89 ? 11.844 18.969 20.578 1 84.25 89 ARG A N 1
ATOM 703 C CA . ARG A 1 89 ? 11.992 19.938 19.5 1 84.25 89 ARG A CA 1
ATOM 704 C C . ARG A 1 89 ? 10.688 20.125 18.734 1 84.25 89 ARG A C 1
ATOM 706 O O . ARG A 1 89 ? 9.727 19.375 18.953 1 84.25 89 ARG A O 1
ATOM 713 N N . ASN A 1 90 ? 10.656 21.172 17.938 1 91.94 90 ASN A N 1
ATOM 714 C CA . ASN A 1 90 ? 9.516 21.422 17.078 1 91.94 90 ASN A CA 1
ATOM 715 C C . ASN A 1 90 ? 9.945 22.016 15.734 1 91.94 90 ASN A C 1
ATOM 717 O O . ASN A 1 90 ? 9.312 22.922 15.211 1 91.94 90 ASN A O 1
ATOM 721 N N . ASP A 1 91 ? 11.055 21.484 15.18 1 92.5 91 ASP A N 1
ATOM 722 C CA . ASP A 1 91 ? 11.625 21.969 13.922 1 92.5 91 ASP A CA 1
ATOM 723 C C . ASP A 1 91 ? 10.602 21.875 12.789 1 92.5 91 ASP A C 1
ATOM 725 O O . ASP A 1 91 ? 10.641 22.672 11.852 1 92.5 91 ASP A O 1
ATOM 729 N N . CYS A 1 92 ? 9.68 20.953 12.922 1 95.62 92 CYS A N 1
ATOM 730 C CA . CYS A 1 92 ? 8.68 20.766 11.883 1 95.62 92 CYS A CA 1
ATOM 731 C C . CYS A 1 92 ? 7.801 22.016 11.742 1 95.62 92 CYS A C 1
ATOM 733 O O . CYS A 1 92 ? 7.203 22.234 10.688 1 95.62 92 CYS A O 1
ATOM 735 N N . VAL A 1 93 ? 7.688 22.875 12.797 1 95.56 93 VAL A N 1
ATOM 736 C CA . VAL A 1 93 ? 6.828 24.047 12.773 1 95.56 93 VAL A CA 1
ATOM 737 C C . VAL A 1 93 ? 7.355 25.047 11.75 1 95.56 93 VAL A C 1
ATOM 739 O O . VAL A 1 93 ? 6.617 25.484 10.859 1 95.56 93 VAL A O 1
ATOM 742 N N . GLN A 1 94 ? 8.648 25.375 11.852 1 95.12 94 GLN A N 1
ATOM 743 C CA . GLN A 1 94 ? 9.227 26.312 10.898 1 95.12 94 GLN A CA 1
ATOM 744 C C . GLN A 1 94 ? 9.273 25.719 9.492 1 95.12 94 GLN A C 1
ATOM 746 O O . GLN A 1 94 ? 9.016 26.406 8.508 1 95.12 94 GLN A O 1
ATOM 751 N N . SER A 1 95 ? 9.656 24.453 9.383 1 97.62 95 SER A N 1
ATOM 752 C CA . SER A 1 95 ? 9.719 23.781 8.094 1 97.62 95 SER A CA 1
ATOM 753 C C . SER A 1 95 ? 8.359 23.797 7.398 1 97.62 95 SER A C 1
ATOM 755 O O . SER A 1 95 ? 8.273 24.078 6.203 1 97.62 95 SER A O 1
ATOM 757 N N . SER A 1 96 ? 7.32 23.469 8.141 1 98.12 96 SER A N 1
ATOM 758 C CA . SER A 1 96 ? 5.98 23.438 7.562 1 98.12 96 SER A CA 1
ATOM 759 C C . SER A 1 96 ? 5.516 24.844 7.195 1 98.12 96 SER A C 1
ATOM 761 O O . SER A 1 96 ? 4.73 25.016 6.262 1 98.12 96 SER A O 1
ATOM 763 N N . LYS A 1 97 ? 5.984 25.859 7.934 1 97.5 97 LYS A N 1
ATOM 764 C CA . LYS A 1 97 ? 5.668 27.234 7.578 1 97.5 97 LYS A CA 1
ATOM 765 C C . LYS A 1 97 ? 6.227 27.594 6.203 1 97.5 97 LYS A C 1
ATOM 767 O O . LYS A 1 97 ? 5.52 28.156 5.367 1 97.5 97 LYS A O 1
ATOM 772 N N . PHE A 1 98 ? 7.516 27.266 5.992 1 98.56 98 PHE A N 1
ATOM 773 C CA . PHE A 1 98 ? 8.125 27.5 4.688 1 98.56 98 PHE A CA 1
ATOM 774 C C . PHE A 1 98 ? 7.348 26.781 3.592 1 98.56 98 PHE A C 1
ATOM 776 O O . PHE A 1 98 ? 7.051 27.375 2.549 1 98.56 98 PHE A O 1
ATOM 783 N N . ILE A 1 99 ? 7.012 25.531 3.814 1 98.88 99 ILE A N 1
ATOM 784 C CA . ILE A 1 99 ? 6.301 24.719 2.838 1 98.88 99 ILE A CA 1
ATOM 785 C C . ILE A 1 99 ? 4.949 25.359 2.52 1 98.88 99 ILE A C 1
ATOM 787 O O . ILE A 1 99 ? 4.574 25.469 1.351 1 98.88 99 ILE A O 1
ATOM 791 N N . TYR A 1 100 ? 4.211 25.766 3.545 1 98.75 100 TYR A N 1
ATOM 792 C CA . TYR A 1 100 ? 2.898 26.375 3.371 1 98.75 100 TYR A CA 1
ATOM 793 C C . TYR A 1 100 ? 2.992 27.641 2.529 1 98.75 100 TYR A C 1
ATOM 795 O O . TYR A 1 100 ? 2.227 27.812 1.579 1 98.75 100 TYR A O 1
ATOM 803 N N . GLU A 1 101 ? 3.932 28.531 2.863 1 98.56 101 GLU A N 1
ATOM 804 C CA . GLU A 1 101 ? 4.109 29.797 2.164 1 98.56 101 GLU A CA 1
ATOM 805 C C . GLU A 1 101 ? 4.48 29.562 0.7 1 98.56 101 GLU A C 1
ATOM 807 O O . GLU A 1 101 ? 3.932 30.219 -0.192 1 98.56 101 GLU A O 1
ATOM 812 N N . ILE A 1 102 ? 5.387 28.672 0.493 1 98.81 102 ILE A N 1
ATOM 813 C CA . ILE A 1 102 ? 5.832 28.391 -0.866 1 98.81 102 ILE A CA 1
ATOM 814 C C . ILE A 1 102 ? 4.688 27.781 -1.672 1 98.81 102 ILE A C 1
ATOM 816 O O . ILE A 1 102 ? 4.512 28.094 -2.85 1 98.81 102 ILE A O 1
ATOM 820 N N . ALA A 1 103 ? 3.916 26.875 -1.075 1 98.88 103 ALA A N 1
ATOM 821 C CA . ALA A 1 103 ? 2.764 26.281 -1.754 1 98.88 103 ALA A CA 1
ATOM 822 C C . ALA A 1 103 ? 1.75 27.359 -2.143 1 98.88 103 ALA A C 1
ATOM 824 O O . ALA A 1 103 ? 1.186 27.312 -3.238 1 98.88 103 ALA A O 1
ATOM 825 N N . GLU A 1 104 ? 1.491 28.328 -1.253 1 98.62 104 GLU A N 1
ATOM 826 C CA . GLU A 1 104 ? 0.62 29.453 -1.584 1 98.62 104 GLU A CA 1
ATOM 827 C C . GLU A 1 104 ? 1.149 30.219 -2.787 1 98.62 104 GLU A C 1
ATOM 829 O O . GLU A 1 104 ? 0.398 30.531 -3.717 1 98.62 104 GLU A O 1
ATOM 834 N N . GLU A 1 105 ? 2.438 30.516 -2.672 1 98.56 105 GLU A N 1
ATOM 835 C CA . GLU A 1 105 ? 3.078 31.281 -3.738 1 98.56 105 GLU A CA 1
ATOM 836 C C . GLU A 1 105 ? 2.969 30.562 -5.078 1 98.56 105 GLU A C 1
ATOM 838 O O . GLU A 1 105 ? 2.646 31.172 -6.098 1 98.56 105 GLU A O 1
ATOM 843 N N . ARG A 1 106 ? 3.193 29.312 -5.066 1 98.06 106 ARG A N 1
ATOM 844 C CA . ARG A 1 106 ? 3.127 28.516 -6.289 1 98.06 106 ARG A CA 1
ATOM 845 C C . ARG A 1 106 ? 1.716 28.516 -6.867 1 98.06 106 ARG A C 1
ATOM 847 O O . ARG A 1 106 ? 1.531 28.703 -8.07 1 98.06 106 ARG A O 1
ATOM 854 N N . ASN A 1 107 ? 0.781 28.312 -6.082 1 98.5 107 ASN A N 1
ATOM 855 C CA . ASN A 1 107 ? -0.601 28.297 -6.551 1 98.5 107 ASN A CA 1
ATOM 856 C C . ASN A 1 107 ? -1.035 29.656 -7.059 1 98.5 107 ASN A C 1
ATOM 858 O O . ASN A 1 107 ? -1.778 29.766 -8.039 1 98.5 107 ASN A O 1
ATOM 862 N N . ASN A 1 108 ? -0.625 30.703 -6.391 1 98.25 108 ASN A N 1
ATOM 863 C CA . ASN A 1 108 ? -0.911 32.062 -6.852 1 98.25 108 ASN A CA 1
ATOM 864 C C . ASN A 1 108 ? -0.288 32.344 -8.219 1 98.25 108 ASN A C 1
ATOM 866 O O . ASN A 1 108 ? -0.812 33.125 -9 1 98.25 108 ASN A O 1
ATOM 870 N N . ASP A 1 109 ? 0.784 31.625 -8.523 1 97.06 109 ASP A N 1
ATOM 871 C CA . ASP A 1 109 ? 1.487 31.781 -9.797 1 97.06 109 ASP A CA 1
ATOM 872 C C . ASP A 1 109 ? 0.931 30.812 -10.852 1 97.06 109 ASP A C 1
ATOM 874 O O . ASP A 1 109 ? 1.514 30.656 -11.922 1 97.06 109 ASP A O 1
ATOM 878 N N . GLY A 1 110 ? -0.044 30.078 -10.539 1 96.06 110 GLY A N 1
ATOM 879 C CA . GLY A 1 110 ? -0.676 29.188 -11.492 1 96.06 110 GLY A CA 1
ATOM 880 C C . GLY A 1 110 ? -0.04 27.797 -11.523 1 96.06 110 GLY A C 1
ATOM 881 O O . GLY A 1 110 ? -0.328 27 -12.422 1 96.06 110 GLY A O 1
ATOM 882 N N . LYS A 1 111 ? 0.829 27.609 -10.594 1 96.5 111 LYS A N 1
ATOM 883 C CA . LYS A 1 111 ? 1.451 26.297 -10.477 1 96.5 111 LYS A CA 1
ATOM 884 C C . LYS A 1 111 ? 0.764 25.453 -9.398 1 96.5 111 LYS A C 1
ATOM 886 O O . LYS A 1 111 ? 1.172 25.469 -8.234 1 96.5 111 LYS A O 1
ATOM 891 N N . TYR A 1 112 ? -0.155 24.688 -9.82 1 97.81 112 TYR A N 1
ATOM 892 C CA . TYR A 1 112 ? -0.973 23.891 -8.906 1 97.81 112 TYR A CA 1
ATOM 893 C C . TYR A 1 112 ? -0.1 23.078 -7.969 1 97.81 112 TYR A C 1
ATOM 895 O O . TYR A 1 112 ? 0.705 22.25 -8.422 1 97.81 112 TYR A O 1
ATOM 903 N N . PHE A 1 113 ? -0.215 23.219 -6.656 1 98.56 113 PHE A N 1
ATOM 904 C CA . PHE A 1 113 ? 0.579 22.5 -5.672 1 98.56 113 PHE A CA 1
ATOM 905 C C . PHE A 1 113 ? -0.256 22.156 -4.441 1 98.56 113 PHE A C 1
ATOM 907 O O . PHE A 1 113 ? -0.411 23 -3.547 1 98.56 113 PHE A O 1
ATOM 914 N N . PRO A 1 114 ? -0.682 20.953 -4.328 1 98.88 114 PRO A N 1
ATOM 915 C CA . PRO A 1 114 ? -1.571 20.562 -3.23 1 98.88 114 PRO A CA 1
ATOM 916 C C . PRO A 1 114 ? -0.815 20.234 -1.948 1 98.88 114 PRO A C 1
ATOM 918 O O . PRO A 1 114 ? 0.328 19.766 -2.004 1 98.88 114 PRO A O 1
ATOM 921 N N . LEU A 1 115 ? -1.462 20.484 -0.821 1 98.94 115 LEU A N 1
ATOM 922 C CA . LEU A 1 115 ? -1.026 20.062 0.505 1 98.94 115 LEU A CA 1
ATOM 923 C C . LEU A 1 115 ? -2.109 19.25 1.197 1 98.94 115 LEU A C 1
ATOM 925 O O . LEU A 1 115 ? -3.301 19.516 1.038 1 98.94 115 LEU A O 1
ATOM 929 N N . TRP A 1 116 ? -1.686 18.234 1.892 1 98.94 116 TRP A N 1
ATOM 930 C CA . TRP A 1 116 ? -2.543 17.547 2.842 1 98.94 116 TRP A CA 1
ATOM 931 C C . TRP A 1 116 ? -1.93 17.547 4.238 1 98.94 116 TRP A C 1
ATOM 933 O O . TRP A 1 116 ? -0.739 17.281 4.402 1 98.94 116 TRP A O 1
ATOM 943 N N . GLY A 1 117 ? -2.713 17.906 5.23 1 98.81 117 GLY A N 1
ATOM 944 C CA . GLY A 1 117 ? -2.277 17.828 6.617 1 98.81 117 GLY A CA 1
ATOM 945 C C . GLY A 1 117 ? -3.094 16.844 7.441 1 98.81 117 GLY A C 1
ATOM 946 O O . GLY A 1 117 ? -4.324 16.828 7.355 1 98.81 117 GLY A O 1
ATOM 947 N N . THR A 1 118 ? -2.416 16 8.195 1 98.56 118 THR A N 1
ATOM 948 C CA . THR A 1 118 ? -3.07 15.062 9.102 1 98.56 118 THR A CA 1
ATOM 949 C C . THR A 1 118 ? -2.76 15.414 10.555 1 98.56 118 THR A C 1
ATOM 951 O O . THR A 1 118 ? -1.593 15.531 10.938 1 98.56 118 THR A O 1
ATOM 954 N N . CYS A 1 119 ? -3.818 15.617 11.406 1 97.94 119 CYS A N 1
ATOM 955 C CA . CYS A 1 119 ? -3.711 15.883 12.836 1 97.94 119 CYS A CA 1
ATOM 956 C C . CYS A 1 119 ? -2.834 17.109 13.102 1 97.94 119 CYS A C 1
ATOM 958 O O . CYS A 1 119 ? -3.219 18.234 12.789 1 97.94 119 CYS A O 1
ATOM 960 N N . LEU A 1 120 ? -1.571 16.891 13.547 1 97.56 120 LEU A N 1
ATOM 961 C CA . LEU A 1 120 ? -0.681 18.031 13.734 1 97.56 120 LEU A CA 1
ATOM 962 C C . LEU A 1 120 ? -0.445 18.766 12.414 1 97.56 120 LEU A C 1
ATOM 964 O O . LEU A 1 120 ? -0.387 20 12.383 1 97.56 120 LEU A O 1
ATOM 968 N N . GLY A 1 121 ? -0.34 18.031 11.312 1 98.31 121 GLY A N 1
ATOM 969 C CA . GLY A 1 121 ? -0.115 18.641 10.008 1 98.31 121 GLY A CA 1
ATOM 970 C C . GLY A 1 121 ? -1.196 19.625 9.602 1 98.31 121 GLY A C 1
ATOM 971 O O . GLY A 1 121 ? -0.898 20.703 9.102 1 98.31 121 GLY A O 1
ATOM 972 N N . TYR A 1 122 ? -2.465 19.219 9.773 1 98.06 122 TYR A N 1
ATOM 973 C CA . TYR A 1 122 ? -3.52 20.156 9.391 1 98.06 122 TYR A CA 1
ATOM 974 C C . TYR A 1 122 ? -3.588 21.328 10.352 1 98.06 122 TYR A C 1
ATOM 976 O O . TYR A 1 122 ? -3.918 22.453 9.953 1 98.06 122 TYR A O 1
ATOM 984 N N . GLN A 1 123 ? -3.256 21.094 11.656 1 97.94 123 GLN A N 1
ATOM 985 C CA . GLN A 1 123 ? -3.225 22.172 12.641 1 97.94 123 GLN A CA 1
ATOM 986 C C . GLN A 1 123 ? -2.154 23.203 12.297 1 97.94 123 GLN A C 1
ATOM 988 O O . GLN A 1 123 ? -2.381 24.406 12.43 1 97.94 123 GLN A O 1
ATOM 993 N N . LEU A 1 124 ? -1.024 22.703 11.836 1 97.69 124 LEU A N 1
ATOM 994 C CA . LEU A 1 124 ? 0.052 23.594 11.414 1 97.69 124 LEU A CA 1
ATOM 995 C C . LEU A 1 124 ? -0.367 24.406 10.203 1 97.69 124 LEU A C 1
ATOM 997 O O . LEU A 1 124 ? -0.049 25.594 10.117 1 97.69 124 LEU A O 1
ATOM 1001 N N . MET A 1 125 ? -1.075 23.797 9.258 1 98.44 125 MET A N 1
ATOM 1002 C CA . MET A 1 125 ? -1.557 24.531 8.102 1 98.44 125 MET A CA 1
ATOM 1003 C C . MET A 1 125 ? -2.475 25.672 8.523 1 98.44 125 MET A C 1
ATOM 1005 O O . MET A 1 125 ? -2.381 26.781 7.996 1 98.44 125 MET A O 1
ATOM 1009 N N . LEU A 1 126 ? -3.369 25.391 9.477 1 98.38 126 LEU A N 1
ATOM 1010 C CA . LEU A 1 126 ? -4.266 26.422 9.977 1 98.38 126 LEU A CA 1
ATOM 1011 C C . LEU A 1 126 ? -3.486 27.531 10.688 1 98.38 126 LEU A C 1
ATOM 1013 O O . LEU A 1 126 ? -3.768 28.719 10.5 1 98.38 126 LEU A O 1
ATOM 1017 N N . LEU A 1 127 ? -2.518 27.141 11.477 1 97.19 127 LEU A N 1
ATOM 1018 C CA . LEU A 1 127 ? -1.661 28.094 12.156 1 97.19 127 LEU A CA 1
ATOM 1019 C C . LEU A 1 127 ? -0.981 29.031 11.156 1 97.19 127 LEU A C 1
ATOM 1021 O O . LEU A 1 127 ? -0.965 30.25 11.336 1 97.19 127 LEU A O 1
ATOM 1025 N N . HIS A 1 128 ? -0.437 28.406 10.062 1 97.5 128 HIS A N 1
ATOM 1026 C CA . HIS A 1 128 ? 0.332 29.188 9.094 1 97.5 128 HIS A CA 1
ATOM 1027 C C . HIS A 1 128 ? -0.577 30.062 8.242 1 97.5 128 HIS A C 1
ATOM 1029 O O . HIS A 1 128 ? -0.114 31.031 7.625 1 97.5 128 HIS A O 1
ATOM 1035 N N . SER A 1 129 ? -1.855 29.75 8.203 1 97.56 129 SER A N 1
ATOM 1036 C CA . SER A 1 129 ? -2.812 30.578 7.477 1 97.56 129 SER A CA 1
ATOM 1037 C C . SER A 1 129 ? -3.154 31.844 8.258 1 97.56 129 SER A C 1
ATOM 1039 O O . SER A 1 129 ? -3.711 32.781 7.707 1 97.56 129 SER A O 1
ATOM 1041 N N . CYS A 1 130 ? -2.871 31.797 9.57 1 96.44 130 CYS A N 1
ATOM 1042 C CA . CYS A 1 130 ? -3.018 33 10.398 1 96.44 130 CYS A CA 1
ATOM 1043 C C . CYS A 1 130 ? -1.84 33.938 10.203 1 96.44 130 CYS A C 1
ATOM 1045 O O . CYS A 1 130 ? -0.88 33.906 10.977 1 96.44 130 CYS A O 1
ATOM 1047 N N . LYS A 1 131 ? -1.964 34.844 9.297 1 91.38 131 LYS A N 1
ATOM 1048 C CA . LYS A 1 131 ? -0.85 35.719 8.969 1 91.38 131 LYS A CA 1
ATOM 1049 C C . LYS A 1 131 ? -0.454 36.594 10.172 1 91.38 131 LYS A C 1
ATOM 1051 O O . LYS A 1 131 ? -1.315 37.156 10.844 1 91.38 131 LYS A O 1
ATOM 1056 N N . GLY A 1 132 ? 0.79 36.594 10.484 1 87.56 132 GLY A N 1
ATOM 1057 C CA . GLY A 1 132 ? 1.315 37.406 11.555 1 87.56 132 GLY A CA 1
ATOM 1058 C C . GLY A 1 132 ? 1.205 36.781 12.922 1 87.56 132 GLY A C 1
ATOM 1059 O O . GLY A 1 132 ? 1.607 37.344 13.93 1 87.56 132 GLY A O 1
ATOM 1060 N N . ASN A 1 133 ? 0.647 35.594 12.961 1 86.88 133 ASN A N 1
ATOM 1061 C CA . ASN A 1 133 ? 0.504 34.875 14.227 1 86.88 133 ASN A CA 1
ATOM 1062 C C . ASN A 1 133 ? 1.533 33.75 14.352 1 86.88 133 ASN A C 1
ATOM 1064 O O . ASN A 1 133 ? 1.77 33 13.406 1 86.88 133 ASN A O 1
ATOM 1068 N N . SER A 1 134 ? 2.137 33.719 15.547 1 82 134 SER A N 1
ATOM 1069 C CA . SER A 1 134 ? 3.07 32.625 15.805 1 82 134 SER A CA 1
ATOM 1070 C C . SER A 1 134 ? 2.666 31.828 17.047 1 82 134 SER A C 1
ATOM 1072 O O . SER A 1 134 ? 3.312 30.828 17.391 1 82 134 SER A O 1
ATOM 1074 N N . ASN A 1 135 ? 1.607 32.188 17.625 1 87.31 135 ASN A N 1
ATOM 1075 C CA . ASN A 1 135 ? 1.148 31.516 18.844 1 87.31 135 ASN A CA 1
ATOM 1076 C C . ASN A 1 135 ? 0.302 30.281 18.516 1 87.31 135 ASN A C 1
ATOM 1078 O O . ASN A 1 135 ? -0.333 30.219 17.453 1 87.31 135 ASN A O 1
ATOM 1082 N N . ASP A 1 136 ? 0.348 29.391 19.422 1 92.75 136 ASP A N 1
ATOM 1083 C CA . ASP A 1 136 ? -0.475 28.203 19.312 1 92.75 136 ASP A CA 1
ATOM 1084 C C . ASP A 1 136 ? -1.958 28.547 19.25 1 92.75 136 ASP A C 1
ATOM 1086 O O . ASP A 1 136 ? -2.471 29.266 20.109 1 92.75 136 ASP A O 1
ATOM 1090 N N . ILE A 1 137 ? -2.686 28.078 18.297 1 94.31 137 ILE A N 1
ATOM 1091 C CA . ILE A 1 137 ? -4.09 28.422 18.109 1 94.31 137 ILE A CA 1
ATOM 1092 C C . ILE A 1 137 ? -4.977 27.281 18.625 1 94.31 137 ILE A C 1
ATOM 1094 O O . ILE A 1 137 ? -6.199 27.438 18.688 1 94.31 137 ILE A O 1
ATOM 1098 N N . ARG A 1 138 ? -4.461 26.219 18.953 1 95.31 138 ARG A N 1
ATOM 1099 C CA . ARG A 1 138 ? -5.211 25.016 19.312 1 95.31 138 ARG A CA 1
ATOM 1100 C C . ARG A 1 138 ? -5.793 25.156 20.719 1 95.31 138 ARG A C 1
ATOM 1102 O O . ARG A 1 138 ? -5.281 25.922 21.547 1 95.31 138 ARG A O 1
ATOM 1109 N N . SER A 1 139 ? -6.801 24.422 20.953 1 94.5 139 SER A N 1
ATOM 1110 C CA . SER A 1 139 ? -7.34 24.25 22.297 1 94.5 139 SER A CA 1
ATOM 1111 C C . SER A 1 139 ? -7.164 22.812 22.781 1 94.5 139 SER A C 1
ATOM 1113 O O . SER A 1 139 ? -7.195 21.875 21.984 1 94.5 139 SER A O 1
ATOM 1115 N N . GLU A 1 140 ? -6.988 22.703 24.031 1 93.75 140 GLU A N 1
ATOM 1116 C CA . GLU A 1 140 ? -6.941 21.359 24.609 1 93.75 140 GLU A CA 1
ATOM 1117 C C . GLU A 1 140 ? -8.312 20.688 24.547 1 93.75 140 GLU A C 1
ATOM 1119 O O . GLU A 1 140 ? -9.336 21.328 24.797 1 93.75 140 GLU A O 1
ATOM 1124 N N . CYS A 1 141 ? -8.398 19.531 24.062 1 94.69 141 CYS A N 1
ATOM 1125 C CA . CYS A 1 141 ? -9.578 18.672 24.156 1 94.69 141 CYS A CA 1
ATOM 1126 C C . CYS A 1 141 ? -9.273 17.406 24.938 1 94.69 141 CYS A C 1
ATOM 1128 O O . CYS A 1 141 ? -8.117 17.141 25.281 1 94.69 141 CYS A O 1
ATOM 1130 N N . LYS A 1 142 ? -10.32 16.703 25.344 1 94.69 142 LYS A N 1
ATOM 1131 C CA . LYS A 1 142 ? -10.086 15.43 26.016 1 94.69 142 LYS A CA 1
ATOM 1132 C C . LYS A 1 142 ? -9.32 14.477 25.109 1 94.69 142 LYS A C 1
ATOM 1134 O O . LYS A 1 142 ? -9.594 14.391 23.906 1 94.69 142 LYS A O 1
ATOM 1139 N N . LYS A 1 143 ? -8.367 13.898 25.75 1 91.88 143 LYS A N 1
ATOM 1140 C CA . LYS A 1 143 ? -7.543 12.969 24.984 1 91.88 143 LYS A CA 1
ATOM 1141 C C . LYS A 1 143 ? -8.406 11.953 24.25 1 91.88 143 LYS A C 1
ATOM 1143 O O . LYS A 1 143 ? -9.297 11.336 24.828 1 91.88 143 LYS A O 1
ATOM 1148 N N . MET A 1 144 ? -8.117 11.898 22.984 1 91.62 144 MET A N 1
ATOM 1149 C CA . MET A 1 144 ? -8.852 10.969 22.125 1 91.62 144 MET A CA 1
ATOM 1150 C C . MET A 1 144 ? -7.945 9.844 21.641 1 91.62 144 MET A C 1
ATOM 1152 O O . MET A 1 144 ? -6.848 10.102 21.141 1 91.62 144 MET A O 1
ATOM 1156 N N . GLU A 1 145 ? -8.297 8.586 21.75 1 90.25 145 GLU A N 1
ATOM 1157 C CA . GLU A 1 145 ? -7.715 7.367 21.203 1 90.25 145 GLU A CA 1
ATOM 1158 C C . GLU A 1 145 ? -8.789 6.352 20.844 1 90.25 145 GLU A C 1
ATOM 1160 O O . GLU A 1 145 ? -8.914 5.309 21.484 1 90.25 145 GLU A O 1
ATOM 1165 N N . CYS A 1 146 ? -9.461 6.676 19.75 1 91.25 146 CYS A N 1
ATOM 1166 C CA . CYS A 1 146 ? -10.625 5.887 19.375 1 91.25 146 CYS A CA 1
ATOM 1167 C C . CYS A 1 146 ? -10.992 6.109 17.906 1 91.25 146 CYS A C 1
ATOM 1169 O O . CYS A 1 146 ? -10.539 7.078 17.297 1 91.25 146 CYS A O 1
ATOM 1171 N N . SER A 1 147 ? -11.742 5.219 17.422 1 91.44 147 SER A N 1
ATOM 1172 C CA . SER A 1 147 ? -12.312 5.352 16.078 1 91.44 147 SER A CA 1
ATOM 1173 C C . SER A 1 147 ? -13.781 5.742 16.141 1 91.44 147 SER A C 1
ATOM 1175 O O . SER A 1 147 ? -14.562 5.117 16.859 1 91.44 147 SER A O 1
ATOM 1177 N N . LEU A 1 148 ? -14.164 6.781 15.398 1 93.44 148 LEU A N 1
ATOM 1178 C CA . LEU A 1 148 ? -15.531 7.285 15.383 1 93.44 148 LEU A CA 1
ATOM 1179 C C . LEU A 1 148 ? -15.984 7.598 13.961 1 93.44 148 LEU A C 1
ATOM 1181 O O . LEU A 1 148 ? -15.148 7.875 13.086 1 93.44 148 LEU A O 1
ATOM 1185 N N . PRO A 1 149 ? -17.328 7.492 13.758 1 95.25 149 PRO A N 1
ATOM 1186 C CA . PRO A 1 149 ? -17.812 8.156 12.547 1 95.25 149 PRO A CA 1
ATOM 1187 C C . PRO A 1 149 ? -17.641 9.672 12.602 1 95.25 149 PRO A C 1
ATOM 1189 O O . PRO A 1 149 ? -17.453 10.242 13.68 1 95.25 149 PRO A O 1
ATOM 1192 N N . ILE A 1 150 ? -17.609 10.297 11.492 1 97.12 150 ILE A N 1
ATOM 1193 C CA . ILE A 1 150 ? -17.516 11.75 11.5 1 97.12 150 ILE A CA 1
ATOM 1194 C C . ILE A 1 150 ? -18.906 12.359 11.32 1 97.12 150 ILE A C 1
ATOM 1196 O O . ILE A 1 150 ? -19.812 11.719 10.789 1 97.12 150 ILE A O 1
ATOM 1200 N N . ILE A 1 151 ? -19.078 13.547 11.82 1 98.12 151 ILE A N 1
ATOM 1201 C CA . ILE A 1 151 ? -20.297 14.312 11.648 1 98.12 151 ILE A CA 1
ATOM 1202 C C . ILE A 1 151 ? -20.156 15.258 10.461 1 98.12 151 ILE A C 1
ATOM 1204 O O . ILE A 1 151 ? -19.5 16.297 10.562 1 98.12 151 ILE A O 1
ATOM 1208 N N . LEU A 1 152 ? -20.812 14.922 9.414 1 98.25 152 LEU A N 1
ATOM 1209 C CA . LEU A 1 152 ? -20.703 15.68 8.172 1 98.25 152 LEU A CA 1
ATOM 1210 C C . LEU A 1 152 ? -21.5 16.969 8.25 1 98.25 152 LEU A C 1
ATOM 1212 O O . LEU A 1 152 ? -22.578 17 8.859 1 98.25 152 LEU A O 1
ATOM 1216 N N . GLU A 1 153 ? -20.984 18.016 7.605 1 97.62 153 GLU A N 1
ATOM 1217 C CA . GLU A 1 153 ? -21.719 19.266 7.441 1 97.62 153 GLU A CA 1
ATOM 1218 C C . GLU A 1 153 ? -22.906 19.078 6.484 1 97.62 153 GLU A C 1
ATOM 1220 O O . GLU A 1 153 ? -23.109 17.984 5.949 1 97.62 153 GLU A O 1
ATOM 1225 N N . ASN A 1 154 ? -23.688 20.109 6.242 1 95.06 154 ASN A N 1
ATOM 1226 C CA . ASN A 1 154 ? -24.906 20 5.445 1 95.06 154 ASN A CA 1
ATOM 1227 C C . ASN A 1 154 ? -24.594 19.734 3.977 1 95.06 154 ASN A C 1
ATOM 1229 O O . ASN A 1 154 ? -23.453 19.906 3.537 1 95.06 154 ASN A O 1
ATOM 1233 N N . SER A 1 155 ? -25.594 19.391 3.246 1 93.12 155 SER A N 1
ATOM 1234 C CA . SER A 1 155 ? -25.453 18.938 1.868 1 93.12 155 SER A CA 1
ATOM 1235 C C . SER A 1 155 ? -24.922 20.047 0.965 1 93.12 155 SER A C 1
ATOM 1237 O O . SER A 1 155 ? -24.188 19.781 0.012 1 93.12 155 SER A O 1
ATOM 1239 N N . GLN A 1 156 ? -25.297 21.219 1.215 1 95 156 GLN A N 1
ATOM 1240 C CA . GLN A 1 156 ? -24.828 22.328 0.398 1 95 156 GLN A CA 1
ATOM 1241 C C . GLN A 1 156 ? -23.312 22.469 0.491 1 95 156 GLN A C 1
ATOM 1243 O O . GLN A 1 156 ? -22.641 22.688 -0.52 1 95 156 GLN A O 1
ATOM 1248 N N . VAL A 1 157 ? -22.797 22.344 1.701 1 96.25 157 VAL A N 1
ATOM 1249 C CA . VAL A 1 157 ? -21.359 22.438 1.928 1 96.25 157 VAL A CA 1
ATOM 1250 C C . VAL A 1 157 ? -20.656 21.281 1.219 1 96.25 157 VAL A C 1
ATOM 1252 O O . VAL A 1 157 ? -19.656 21.5 0.523 1 96.25 157 VAL A O 1
ATOM 1255 N N . LEU A 1 158 ? -21.188 20.078 1.33 1 95.75 158 LEU A N 1
ATOM 1256 C CA . LEU A 1 158 ? -20.547 18.891 0.799 1 95.75 158 LEU A CA 1
ATOM 1257 C C . LEU A 1 158 ? -20.578 18.891 -0.725 1 95.75 158 LEU A C 1
ATOM 1259 O O . LEU A 1 158 ? -19.625 18.438 -1.368 1 95.75 158 LEU A O 1
ATOM 1263 N N . GLN A 1 159 ? -21.625 19.422 -1.318 1 94.19 159 GLN A N 1
ATOM 1264 C CA . GLN A 1 159 ? -21.766 19.438 -2.77 1 94.19 159 GLN A CA 1
ATOM 1265 C C . GLN A 1 159 ? -20.797 20.438 -3.408 1 94.19 159 GLN A C 1
ATOM 1267 O O . GLN A 1 159 ? -20.453 20.297 -4.582 1 94.19 159 GLN A O 1
ATOM 1272 N N . ASN A 1 160 ? -20.391 21.391 -2.609 1 95.56 160 ASN A N 1
ATOM 1273 C CA . ASN A 1 160 ? -19.469 22.406 -3.123 1 95.56 160 ASN A CA 1
ATOM 1274 C C . ASN A 1 160 ? -18.031 22.094 -2.721 1 95.56 160 ASN A C 1
ATOM 1276 O O . ASN A 1 160 ? -17.109 22.844 -3.072 1 95.56 160 ASN A O 1
ATOM 1280 N N . SER A 1 161 ? -17.812 21.016 -2.008 1 96.88 161 SER A N 1
ATOM 1281 C CA . SER A 1 161 ? -16.5 20.594 -1.535 1 96.88 161 SER A CA 1
ATOM 1282 C C . SER A 1 161 ? -15.68 19.953 -2.654 1 96.88 161 SER A C 1
ATOM 1284 O O . SER A 1 161 ? -16.203 19.156 -3.434 1 96.88 161 SER A O 1
ATOM 1286 N N . GLN A 1 162 ? -14.445 20.312 -2.801 1 97.19 162 GLN A N 1
ATOM 1287 C CA . GLN A 1 162 ? -13.578 19.609 -3.742 1 97.19 162 GLN A CA 1
ATOM 1288 C C . GLN A 1 162 ? -13.344 18.172 -3.312 1 97.19 162 GLN A C 1
ATOM 1290 O O . GLN A 1 162 ? -13.32 17.266 -4.148 1 97.19 162 GLN A O 1
ATOM 1295 N N . LEU A 1 163 ? -13.188 17.969 -2.041 1 97.81 163 LEU A N 1
ATOM 1296 C CA . LEU A 1 163 ? -12.812 16.672 -1.473 1 97.81 163 LEU A CA 1
ATOM 1297 C C . LEU A 1 163 ? -13.961 15.672 -1.587 1 97.81 163 LEU A C 1
ATOM 1299 O O . LEU A 1 163 ? -13.734 14.492 -1.849 1 97.81 163 LEU A O 1
ATOM 1303 N N . LEU A 1 164 ? -15.234 16.141 -1.467 1 97.19 164 LEU A N 1
ATOM 1304 C CA . LEU A 1 164 ? -16.312 15.172 -1.272 1 97.19 164 LEU A CA 1
ATOM 1305 C C . LEU A 1 164 ? -17.312 15.234 -2.414 1 97.19 164 LEU A C 1
ATOM 1307 O O . LEU A 1 164 ? -18.188 14.367 -2.533 1 97.19 164 LEU A O 1
ATOM 1311 N N . LYS A 1 165 ? -17.234 16.219 -3.311 1 94.19 165 LYS A N 1
ATOM 1312 C CA . LYS A 1 165 ? -18.266 16.422 -4.324 1 94.19 165 LYS A CA 1
ATOM 1313 C C . LYS A 1 165 ? -18.375 15.203 -5.246 1 94.19 165 LYS A C 1
ATOM 1315 O O . LYS A 1 165 ? -19.469 14.852 -5.695 1 94.19 165 LYS A O 1
ATOM 1320 N N . ASP A 1 166 ? -17.281 14.531 -5.512 1 91.75 166 ASP A N 1
ATOM 1321 C CA . ASP A 1 166 ? -17.281 13.422 -6.461 1 91.75 166 ASP A CA 1
ATOM 1322 C C . ASP A 1 166 ? -17.297 12.078 -5.738 1 91.75 166 ASP A C 1
ATOM 1324 O O . ASP A 1 166 ? -17.172 11.023 -6.367 1 91.75 166 ASP A O 1
ATOM 1328 N N . CYS A 1 167 ? -17.359 12.148 -4.453 1 93.69 167 CYS A N 1
ATOM 1329 C CA . CYS A 1 167 ? -17.438 10.906 -3.691 1 93.69 167 CYS A CA 1
ATOM 1330 C C . CYS A 1 167 ? -18.812 10.258 -3.838 1 93.69 167 CYS A C 1
ATOM 1332 O O . CYS A 1 167 ? -19.828 10.945 -3.82 1 93.69 167 CYS A O 1
ATOM 1334 N N . ASN A 1 168 ? -18.844 8.969 -4.039 1 91.31 168 ASN A N 1
ATOM 1335 C CA . ASN A 1 168 ? -20.141 8.312 -4.168 1 91.31 168 ASN A CA 1
ATOM 1336 C C . ASN A 1 168 ? -20.969 8.445 -2.889 1 91.31 168 ASN A C 1
ATOM 1338 O O . ASN A 1 168 ? -20.422 8.383 -1.785 1 91.31 168 ASN A O 1
ATOM 1342 N N . GLU A 1 169 ? -22.266 8.477 -3.006 1 92.81 169 GLU A N 1
ATOM 1343 C CA . GLU A 1 169 ? -23.203 8.758 -1.913 1 92.81 169 GLU A CA 1
ATOM 1344 C C . GLU A 1 169 ? -23.125 7.684 -0.833 1 92.81 169 GLU A C 1
ATOM 1346 O O . GLU A 1 169 ? -23.25 7.98 0.356 1 92.81 169 GLU A O 1
ATOM 1351 N N . GLU A 1 170 ? -22.938 6.516 -1.275 1 93.5 170 GLU A N 1
ATOM 1352 C CA . GLU A 1 170 ? -22.875 5.418 -0.316 1 93.5 170 GLU A CA 1
ATOM 1353 C C . GLU A 1 170 ? -21.656 5.551 0.593 1 93.5 170 GLU A C 1
ATOM 1355 O O . GLU A 1 170 ? -21.734 5.277 1.793 1 93.5 170 GLU A O 1
ATOM 1360 N N . LEU A 1 171 ? -20.609 5.961 -0.024 1 94.69 171 LEU A N 1
ATOM 1361 C CA . LEU A 1 171 ? -19.391 6.125 0.749 1 94.69 171 LEU A CA 1
ATOM 1362 C C . LEU A 1 171 ? -19.5 7.309 1.7 1 94.69 171 LEU A C 1
ATOM 1364 O O . LEU A 1 171 ? -19.031 7.246 2.838 1 94.69 171 LEU A O 1
ATOM 1368 N N . VAL A 1 172 ? -20.078 8.391 1.271 1 96.12 172 VAL A N 1
ATOM 1369 C CA . VAL A 1 172 ? -20.281 9.562 2.121 1 96.12 172 VAL A CA 1
ATOM 1370 C C . VAL A 1 172 ? -21.172 9.188 3.309 1 96.12 172 VAL A C 1
ATOM 1372 O O . VAL A 1 172 ? -20.859 9.547 4.449 1 96.12 172 VAL A O 1
ATOM 1375 N N . ALA A 1 173 ? -22.188 8.43 3.039 1 95.75 173 ALA A N 1
ATOM 1376 C CA . ALA A 1 173 ? -23.078 7.984 4.109 1 95.75 173 ALA A CA 1
ATOM 1377 C C . ALA A 1 173 ? -22.328 7.109 5.113 1 95.75 173 ALA A C 1
ATOM 1379 O O . ALA A 1 173 ? -22.547 7.219 6.32 1 95.75 173 ALA A O 1
ATOM 1380 N N . ALA A 1 174 ? -21.484 6.293 4.609 1 95.25 174 ALA A N 1
ATOM 1381 C CA . ALA A 1 174 ? -20.719 5.387 5.461 1 95.25 174 ALA A CA 1
ATOM 1382 C C . ALA A 1 174 ? -19.812 6.164 6.402 1 95.25 174 ALA A C 1
ATOM 1384 O O . ALA A 1 174 ? -19.547 5.73 7.527 1 95.25 174 ALA A O 1
ATOM 1385 N N . MET A 1 175 ? -19.344 7.34 6.023 1 96.44 175 MET A N 1
ATOM 1386 C CA . MET A 1 175 ? -18.453 8.156 6.836 1 96.44 175 MET A CA 1
ATOM 1387 C C . MET A 1 175 ? -19.125 8.586 8.133 1 96.44 175 MET A C 1
ATOM 1389 O O . MET A 1 175 ? -18.469 8.773 9.148 1 96.44 175 MET A O 1
ATOM 1393 N N . SER A 1 176 ? -20.453 8.695 8.086 1 96.38 176 SER A N 1
ATOM 1394 C CA . SER A 1 176 ? -21.203 9.148 9.25 1 96.38 176 SER A CA 1
ATOM 1395 C C . SER A 1 176 ? -21.75 7.969 10.055 1 96.38 176 SER A C 1
ATOM 1397 O O . SER A 1 176 ? -22.375 8.156 11.094 1 96.38 176 SER A O 1
ATOM 1399 N N . GLN A 1 177 ? -21.516 6.797 9.57 1 95.19 177 GLN A N 1
ATOM 1400 C CA . GLN A 1 177 ? -22.109 5.625 10.195 1 95.19 177 GLN A CA 1
ATOM 1401 C C . GLN A 1 177 ? -21.047 4.707 10.789 1 95.19 177 GLN A C 1
ATOM 1403 O O . GLN A 1 177 ? -21.297 4.027 11.789 1 95.19 177 GLN A O 1
ATOM 1408 N N . LEU A 1 178 ? -19.906 4.645 10.133 1 92.12 178 LEU A N 1
ATOM 1409 C CA . LEU A 1 178 ? -18.875 3.693 10.516 1 92.12 178 LEU A CA 1
ATOM 1410 C C . LEU A 1 178 ? -17.734 4.395 11.242 1 92.12 178 LEU A C 1
ATOM 1412 O O . LEU A 1 178 ? -17.375 5.523 10.891 1 92.12 178 LEU A O 1
ATOM 1416 N N . PRO A 1 179 ? -17.141 3.75 12.195 1 91.69 179 PRO A N 1
ATOM 1417 C CA . PRO A 1 179 ? -16.047 4.352 12.961 1 91.69 179 PRO A CA 1
ATOM 1418 C C . PRO A 1 179 ? -14.711 4.27 12.234 1 91.69 179 PRO A C 1
ATOM 1420 O O . PRO A 1 179 ? -13.742 3.732 12.781 1 91.69 179 PRO A O 1
ATOM 1423 N N . PHE A 1 180 ? -14.594 4.91 11.055 1 90.12 180 PHE A N 1
ATOM 1424 C CA . PHE A 1 180 ? -13.383 4.855 10.234 1 90.12 180 PHE A CA 1
ATOM 1425 C C . PHE A 1 180 ? -12.375 5.906 10.688 1 90.12 180 PHE A C 1
ATOM 1427 O O . PHE A 1 180 ? -11.188 5.812 10.375 1 90.12 180 PHE A O 1
ATOM 1434 N N . GLY A 1 181 ? -12.914 6.973 11.328 1 91.94 181 GLY A N 1
ATOM 1435 C CA . GLY A 1 181 ? -12.047 8.07 11.727 1 91.94 181 GLY A CA 1
ATOM 1436 C C . GLY A 1 181 ? -11.281 7.793 13.008 1 91.94 181 GLY A C 1
ATOM 1437 O O . GLY A 1 181 ? -11.812 7.957 14.109 1 91.94 181 GLY A O 1
ATOM 1438 N N . TYR A 1 182 ? -10.023 7.453 12.859 1 93.19 182 TYR A N 1
ATOM 1439 C CA . TYR A 1 182 ? -9.188 7.215 14.031 1 93.19 182 TYR A CA 1
ATOM 1440 C C . TYR A 1 182 ? -8.625 8.523 14.578 1 93.19 182 TYR A C 1
ATOM 1442 O O . TYR A 1 182 ? -7.969 9.273 13.852 1 93.19 182 TYR A O 1
ATOM 1450 N N . HIS A 1 183 ? -9 8.75 15.836 1 94.69 183 HIS A N 1
ATOM 1451 C CA . HIS A 1 183 ? -8.516 9.93 16.547 1 94.69 183 HIS A CA 1
ATOM 1452 C C . HIS A 1 183 ? -7.391 9.562 17.516 1 94.69 183 HIS A C 1
ATOM 1454 O O . HIS A 1 183 ? -7.473 8.562 18.219 1 94.69 183 HIS A O 1
ATOM 1460 N N . SER A 1 184 ? -6.352 10.273 17.516 1 93.25 184 SER A N 1
ATOM 1461 C CA . SER A 1 184 ? -5.242 10.195 18.469 1 93.25 184 SER A CA 1
ATOM 1462 C C . SER A 1 184 ? -4.625 11.57 18.703 1 93.25 184 SER A C 1
ATOM 1464 O O . SER A 1 184 ? -3.6 11.914 18.109 1 93.25 184 SER A O 1
ATOM 1466 N N . HIS A 1 185 ? -5.262 12.312 19.562 1 94 185 HIS A N 1
ATOM 1467 C CA . HIS A 1 185 ? -4.859 13.695 19.781 1 94 185 HIS A CA 1
ATOM 1468 C C . HIS A 1 185 ? -5.371 14.219 21.125 1 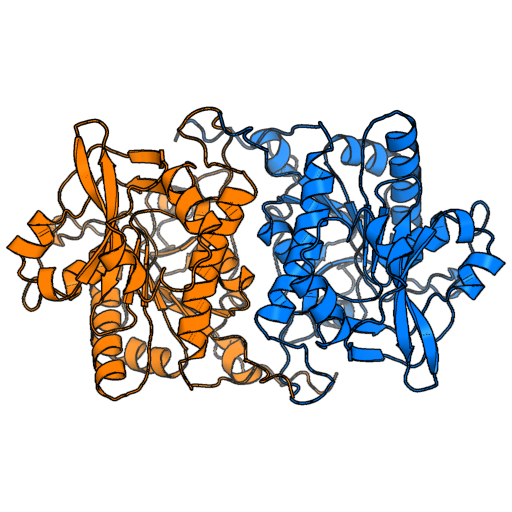94 185 HIS A C 1
ATOM 1470 O O . HIS A 1 185 ? -6.309 13.656 21.688 1 94 185 HIS A O 1
ATOM 1476 N N . ARG A 1 186 ? -4.684 15.305 21.547 1 94.19 186 ARG A N 1
ATOM 1477 C CA . ARG A 1 186 ? -5.109 15.992 22.766 1 94.19 186 ARG A CA 1
ATOM 1478 C C . ARG A 1 186 ? -5.363 17.469 22.5 1 94.19 186 ARG A C 1
ATOM 1480 O O . ARG A 1 186 ? -5.777 18.203 23.391 1 94.19 186 ARG A O 1
ATOM 1487 N N . TYR A 1 187 ? -5.027 17.938 21.359 1 95.62 187 TYR A N 1
ATOM 1488 C CA . TYR A 1 187 ? -5.324 19.312 20.922 1 95.62 187 TYR A CA 1
ATOM 1489 C C . TYR A 1 187 ? -6.281 19.312 19.734 1 95.62 187 TYR A C 1
ATOM 1491 O O . TYR A 1 187 ? -6.285 18.375 18.938 1 95.62 187 TYR A O 1
ATOM 1499 N N . CYS A 1 188 ? -7.113 20.297 19.719 1 97.38 188 CYS A N 1
ATOM 1500 C CA . CYS A 1 188 ? -8.156 20.406 18.703 1 97.38 188 CYS A CA 1
ATOM 1501 C C . CYS A 1 188 ? -8.273 21.828 18.172 1 97.38 188 CYS A C 1
ATOM 1503 O O . CYS A 1 188 ? -7.793 22.766 18.812 1 97.38 188 CYS A O 1
ATOM 1505 N N . VAL A 1 189 ? -8.797 21.969 17.016 1 98.38 189 VAL A N 1
ATOM 1506 C CA . VAL A 1 189 ? -9.211 23.25 16.453 1 98.38 189 VAL A CA 1
ATOM 1507 C C . VAL A 1 189 ? -10.727 23.266 16.281 1 98.38 189 VAL A C 1
ATOM 1509 O O . VAL A 1 189 ? -11.305 22.312 15.734 1 98.38 189 VAL A O 1
ATOM 1512 N N . THR A 1 190 ? -11.328 24.328 16.797 1 98.38 190 THR A N 1
ATOM 1513 C CA . THR A 1 190 ? -12.781 24.469 16.703 1 98.38 190 THR A CA 1
ATOM 1514 C C . THR A 1 190 ? -13.164 25.547 15.688 1 98.38 190 THR A C 1
ATOM 1516 O O . THR A 1 190 ? -12.312 26.312 15.242 1 98.38 190 THR A O 1
ATOM 1519 N N . LYS A 1 191 ? -14.469 25.578 15.297 1 98.06 191 LYS A N 1
ATOM 1520 C CA . LYS A 1 191 ? -14.953 26.625 14.406 1 98.06 191 LYS A CA 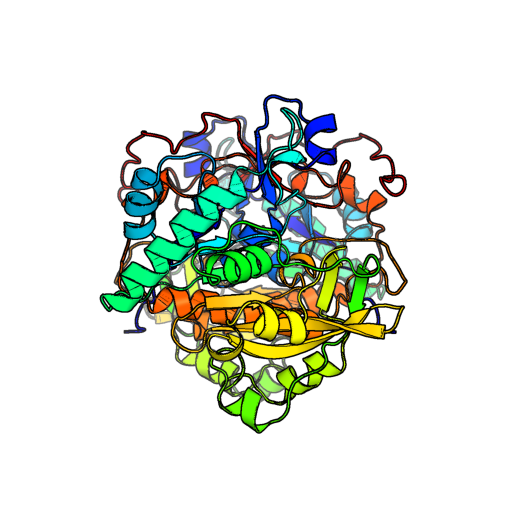1
ATOM 1521 C C . LYS A 1 191 ? -14.75 28 15.016 1 98.06 191 LYS A C 1
ATOM 1523 O O . LYS A 1 191 ? -14.453 28.969 14.305 1 98.06 191 LYS A O 1
ATOM 1528 N N . GLU A 1 192 ? -14.906 28.094 16.312 1 97.81 192 GLU A N 1
ATOM 1529 C CA . GLU A 1 192 ? -14.703 29.359 17.031 1 97.81 192 GLU A CA 1
ATOM 1530 C C . GLU A 1 192 ? -13.266 29.844 16.875 1 97.81 192 GLU A C 1
ATOM 1532 O O . GLU A 1 192 ? -13.023 31.047 16.734 1 97.81 192 GLU A O 1
ATOM 1537 N N . ILE A 1 193 ? -12.359 28.938 16.906 1 97.62 193 ILE A N 1
ATOM 1538 C CA . ILE A 1 193 ? -10.953 29.281 16.766 1 97.62 193 ILE A CA 1
ATOM 1539 C C . ILE A 1 193 ? -10.695 29.875 15.383 1 97.62 193 ILE A C 1
ATOM 1541 O O . ILE A 1 193 ? -9.945 30.844 15.242 1 97.62 193 ILE A O 1
ATOM 1545 N N . LEU A 1 194 ? -11.281 29.312 14.352 1 98.06 194 LEU A N 1
ATOM 1546 C CA . LEU A 1 194 ? -11.133 29.875 13.016 1 98.06 194 LEU A CA 1
ATOM 1547 C C . LEU A 1 194 ? -11.594 31.312 12.969 1 98.06 194 LEU A C 1
ATOM 1549 O O . LEU A 1 194 ? -10.961 32.156 12.328 1 98.06 194 LEU A O 1
ATOM 1553 N N . SER A 1 195 ? -12.703 31.562 13.633 1 97.25 195 SER A N 1
ATOM 1554 C CA . SER A 1 195 ? -13.25 32.906 13.68 1 97.25 195 SER A CA 1
ATOM 1555 C C . SER A 1 195 ? -12.344 33.844 14.477 1 97.25 195 SER A C 1
ATOM 1557 O O . SER A 1 195 ? -12.062 34.969 14.039 1 97.25 195 SER A O 1
ATOM 1559 N N . ASP A 1 196 ? -11.922 33.406 15.617 1 96.31 196 ASP A N 1
ATOM 1560 C CA . ASP A 1 196 ? -11.094 34.219 16.516 1 96.31 196 ASP A CA 1
ATOM 1561 C C . ASP A 1 196 ? -9.789 34.625 15.828 1 96.31 196 ASP A C 1
ATOM 1563 O O . ASP A 1 196 ? -9.281 35.719 16.062 1 96.31 196 ASP A O 1
ATOM 1567 N N . PHE A 1 197 ? -9.281 33.75 15.023 1 96.38 197 PHE A N 1
ATOM 1568 C CA . PHE A 1 197 ? -7.996 34.031 14.391 1 96.38 197 PHE A CA 1
ATOM 1569 C C . PHE A 1 197 ? -8.188 34.531 12.961 1 96.38 197 PHE A C 1
ATOM 1571 O O . PHE A 1 197 ? -7.238 34.562 12.18 1 96.38 197 PHE A O 1
ATOM 1578 N N . LYS A 1 198 ? -9.461 34.812 12.547 1 96.06 198 LYS A N 1
ATOM 1579 C CA . LYS A 1 198 ? -9.844 35.5 11.312 1 96.06 198 LYS A CA 1
ATOM 1580 C C . LYS A 1 198 ? -9.453 34.656 10.086 1 96.06 198 LYS A C 1
ATOM 1582 O O . LYS A 1 198 ? -8.953 35.219 9.102 1 96.06 198 LYS A O 1
ATOM 1587 N N . ILE A 1 199 ? -9.625 33.281 10.188 1 97.44 199 ILE A N 1
ATOM 1588 C CA . ILE A 1 199 ? -9.328 32.469 9.031 1 97.44 199 ILE A CA 1
ATOM 1589 C C . ILE A 1 199 ? -10.555 31.641 8.648 1 97.44 199 ILE A C 1
ATOM 1591 O O . ILE A 1 199 ? -10.469 30.734 7.809 1 97.44 199 ILE A O 1
ATOM 1595 N N . ALA A 1 200 ? -11.703 31.938 9.219 1 97.5 200 ALA A N 1
ATOM 1596 C CA . ALA A 1 200 ? -12.938 31.219 8.914 1 97.5 200 ALA A CA 1
ATOM 1597 C C . ALA A 1 200 ? -13.328 31.391 7.449 1 97.5 200 ALA A C 1
ATOM 1599 O O . ALA A 1 200 ? -13.969 30.516 6.859 1 97.5 200 ALA A O 1
ATOM 1600 N N . ASN A 1 201 ? -12.969 32.5 6.867 1 97.25 201 ASN A N 1
ATOM 1601 C CA . ASN A 1 201 ? -13.312 32.781 5.477 1 97.25 201 ASN A CA 1
ATOM 1602 C C . ASN A 1 201 ? -12.336 32.094 4.516 1 97.25 201 ASN A C 1
ATOM 1604 O O . ASN A 1 201 ? -12.57 32.062 3.307 1 97.25 201 ASN A O 1
ATOM 1608 N N . GLN A 1 202 ? -11.312 31.484 5.062 1 98.12 202 GLN A N 1
ATOM 1609 C CA . GLN A 1 202 ? -10.305 30.844 4.227 1 98.12 202 GLN A CA 1
ATOM 1610 C C . GLN A 1 202 ? -10.547 29.344 4.109 1 98.12 202 GLN A C 1
ATOM 1612 O O . GLN A 1 202 ? -10.07 28.703 3.174 1 98.12 202 GLN A O 1
ATOM 1617 N N . TRP A 1 203 ? -11.258 28.844 5.039 1 98.56 203 TRP A N 1
ATOM 1618 C CA . TRP A 1 203 ? -11.383 27.391 5.133 1 98.56 203 TRP A CA 1
ATOM 1619 C C . TRP A 1 203 ? -12.852 26.984 5.195 1 98.56 203 TRP A C 1
ATOM 1621 O O . TRP A 1 203 ? -13.688 27.703 5.746 1 98.56 203 TRP A O 1
ATOM 1631 N N . THR A 1 204 ? -13.18 25.891 4.617 1 98.62 204 THR A N 1
ATOM 1632 C CA . THR A 1 204 ? -14.492 25.266 4.711 1 98.62 204 THR A CA 1
ATOM 1633 C C . THR A 1 204 ? -14.43 24.016 5.586 1 98.62 204 THR A C 1
ATOM 1635 O O . THR A 1 204 ? -13.672 23.078 5.301 1 98.62 204 THR A O 1
ATOM 1638 N N . VAL A 1 205 ? -15.188 24 6.648 1 98.75 205 VAL A N 1
ATOM 1639 C CA . VAL A 1 205 ? -15.305 22.828 7.504 1 98.75 205 VAL A CA 1
ATOM 1640 C C . VAL A 1 205 ? -16.234 21.812 6.848 1 98.75 205 VAL A C 1
ATOM 1642 O O . VAL A 1 205 ? -17.359 22.141 6.477 1 98.75 205 VAL A O 1
ATOM 1645 N N . LEU A 1 206 ? -15.781 20.578 6.691 1 98.75 206 LEU A N 1
ATOM 1646 C CA . LEU A 1 206 ? -16.578 19.547 6.031 1 98.75 206 LEU A CA 1
ATOM 1647 C C . LEU A 1 206 ? -17.172 18.578 7.055 1 98.75 206 LEU A C 1
ATOM 1649 O O . LEU A 1 206 ? -18.219 17.969 6.801 1 98.75 206 LEU A O 1
ATOM 1653 N N . ALA A 1 207 ? -16.5 18.406 8.148 1 98.75 207 ALA A N 1
ATOM 1654 C CA . ALA A 1 207 ? -16.969 17.5 9.188 1 98.75 207 ALA A CA 1
ATOM 1655 C C . ALA A 1 207 ? -16.391 17.875 10.547 1 98.75 207 ALA A C 1
ATOM 1657 O O . ALA A 1 207 ? -15.352 18.531 10.633 1 98.75 207 ALA A O 1
ATOM 1658 N N . THR A 1 208 ? -17.078 17.438 11.562 1 98.62 208 THR A N 1
ATOM 1659 C CA . THR A 1 208 ? -16.672 17.641 12.945 1 98.62 208 THR A CA 1
ATOM 1660 C C . THR A 1 208 ? -16.844 16.359 13.766 1 98.62 208 THR A C 1
ATOM 1662 O O . THR A 1 208 ? -17.359 15.359 13.25 1 98.62 208 THR A O 1
ATOM 1665 N N . ASN A 1 209 ? -16.297 16.391 14.891 1 98.12 209 ASN A N 1
ATOM 1666 C CA . ASN A 1 209 ? -16.547 15.414 15.945 1 98.12 209 ASN A CA 1
ATOM 1667 C C . ASN A 1 209 ? -16.625 16.078 17.312 1 98.12 209 ASN A C 1
ATOM 1669 O O . ASN A 1 209 ? -16.406 17.297 17.438 1 98.12 209 ASN A O 1
ATOM 1673 N N . LYS A 1 210 ? -17.047 15.273 18.297 1 97.19 210 LYS A N 1
ATOM 1674 C CA . LYS A 1 210 ? -17.062 15.727 19.672 1 97.19 210 LYS A CA 1
ATOM 1675 C C . LYS A 1 210 ? -16.203 14.828 20.562 1 97.19 210 LYS A C 1
ATOM 1677 O O . LYS A 1 210 ? -16.172 13.609 20.375 1 97.19 210 LYS A O 1
ATOM 1682 N N . ASP A 1 211 ? -15.523 15.477 21.453 1 95.25 211 ASP A N 1
ATOM 1683 C CA . ASP A 1 211 ? -14.828 14.656 22.438 1 95.25 211 ASP A CA 1
ATOM 1684 C C . ASP A 1 211 ? -15.781 14.195 23.547 1 95.25 211 ASP A C 1
ATOM 1686 O O . ASP A 1 211 ? -17 14.422 23.453 1 95.25 211 ASP A O 1
ATOM 1690 N N . SER A 1 212 ? -15.258 13.477 24.547 1 92.75 212 SER A N 1
ATOM 1691 C CA . SER A 1 212 ? -16.109 12.844 25.547 1 92.75 212 SER A CA 1
ATOM 1692 C C . SER A 1 212 ? -16.781 13.883 26.438 1 92.75 212 SER A C 1
ATOM 1694 O O . SER A 1 212 ? -17.75 13.578 27.141 1 92.75 212 SER A O 1
ATOM 1696 N N . GLU A 1 213 ? -16.281 15.086 26.469 1 95 213 GLU A N 1
ATOM 1697 C CA . GLU A 1 213 ? -16.859 16.141 27.297 1 95 213 GLU A CA 1
ATOM 1698 C C . GLU A 1 213 ? -17.719 17.078 26.469 1 95 213 GLU A C 1
ATOM 1700 O O . GLU A 1 213 ? -18.188 18.109 26.969 1 95 213 GLU A O 1
ATOM 1705 N N . GLY A 1 214 ? -17.812 16.844 25.188 1 95.56 214 GLY A N 1
ATOM 1706 C CA . GLY A 1 214 ? -18.797 17.547 24.375 1 95.56 214 GLY A CA 1
ATOM 1707 C C . GLY A 1 214 ? -18.203 18.656 23.562 1 95.56 214 GLY A C 1
ATOM 1708 O O . GLY A 1 214 ? -18.906 19.344 22.812 1 95.56 214 GLY A O 1
ATOM 1709 N N . LEU A 1 215 ? -16.906 18.875 23.656 1 96.94 215 LEU A N 1
ATOM 1710 C CA . LEU A 1 215 ? -16.266 19.891 22.828 1 96.94 215 LEU A CA 1
ATOM 1711 C C . LEU A 1 215 ? -16.266 19.469 21.359 1 96.94 215 LEU A C 1
ATOM 1713 O O . LEU A 1 215 ? -15.742 18.406 21.016 1 96.94 215 LEU A O 1
ATOM 1717 N N . GLU A 1 216 ? -16.922 20.297 20.562 1 98 216 GLU A N 1
ATOM 1718 C CA . GLU A 1 216 ? -16.938 20.031 19.125 1 98 216 GLU A CA 1
ATOM 1719 C C . GLU A 1 216 ? -15.688 20.578 18.438 1 98 216 GLU A C 1
ATOM 1721 O O . GLU A 1 216 ? -15.305 21.719 18.641 1 98 216 GLU A O 1
ATOM 1726 N N . PHE A 1 217 ? -15 19.734 17.672 1 98.56 217 PHE A N 1
ATOM 1727 C CA . PHE A 1 217 ? -13.781 20.109 16.969 1 98.56 217 PHE A CA 1
ATOM 1728 C C . PHE A 1 217 ? -13.844 19.688 15.5 1 98.56 217 PHE A C 1
ATOM 1730 O O . PHE A 1 217 ? -14.656 18.844 15.133 1 98.56 217 PHE A O 1
ATOM 1737 N N . ILE A 1 218 ? -13.086 20.297 14.688 1 98.81 218 ILE A N 1
ATOM 1738 C CA . ILE A 1 218 ? -13.07 20.062 13.242 1 98.81 218 ILE A CA 1
ATOM 1739 C C . ILE A 1 218 ? -12.359 18.75 12.945 1 98.81 218 ILE A C 1
ATOM 1741 O O . ILE A 1 218 ? -11.25 18.516 13.438 1 98.81 218 ILE A O 1
ATOM 1745 N N . SER A 1 219 ? -12.977 17.891 12.07 1 98.38 219 SER A N 1
ATOM 1746 C CA . SER A 1 219 ? -12.391 16.594 11.711 1 98.38 219 SER A CA 1
ATOM 1747 C C . SER A 1 219 ? -11.844 16.625 10.289 1 98.38 219 SER A C 1
ATOM 1749 O O . SER A 1 219 ? -10.867 15.938 9.984 1 98.38 219 SER A O 1
ATOM 1751 N N . VAL A 1 220 ? -12.508 17.266 9.406 1 98.75 220 VAL A N 1
ATOM 1752 C CA . VAL A 1 220 ? -12.102 17.391 8.008 1 98.75 220 VAL A CA 1
ATOM 1753 C C . VAL A 1 220 ? -12.336 18.812 7.52 1 98.75 220 VAL A C 1
ATOM 1755 O O . VAL A 1 220 ? -13.367 19.422 7.82 1 98.75 220 VAL A O 1
ATOM 1758 N N . ILE A 1 221 ? -11.383 19.375 6.801 1 98.88 221 ILE A N 1
ATOM 1759 C CA . ILE A 1 221 ? -11.445 20.766 6.375 1 98.88 221 ILE A CA 1
ATOM 1760 C C . ILE A 1 221 ? -10.75 20.922 5.027 1 98.88 221 ILE A C 1
ATOM 1762 O O . ILE A 1 221 ? -9.906 20.094 4.656 1 98.88 221 ILE A O 1
ATOM 1766 N N . GLU A 1 222 ? -11.109 21.891 4.223 1 98.88 222 GLU A N 1
ATOM 1767 C CA . GLU A 1 222 ? -10.422 22.203 2.977 1 98.88 222 GLU A CA 1
ATOM 1768 C C . GLU A 1 222 ? -10.328 23.719 2.768 1 98.88 222 GLU A C 1
ATOM 1770 O O . GLU A 1 222 ? -11.18 24.469 3.248 1 98.88 222 GLU A O 1
ATOM 1775 N N . HIS A 1 223 ? -9.281 24.188 2.166 1 98.81 223 HIS A N 1
ATOM 1776 C CA . HIS A 1 223 ? -9.109 25.609 1.86 1 98.81 223 HIS A CA 1
ATOM 1777 C C . HIS A 1 223 ? -10.047 26.047 0.738 1 98.81 223 HIS A C 1
ATOM 1779 O O . HIS A 1 223 ? -10.297 25.281 -0.199 1 98.81 223 HIS A O 1
ATOM 1785 N N . LYS A 1 224 ? -10.508 27.219 0.761 1 98.25 224 LYS A N 1
ATOM 1786 C CA . LYS A 1 224 ? -11.469 27.719 -0.214 1 98.25 224 LYS A CA 1
ATOM 1787 C C . LYS A 1 224 ? -10.781 28.109 -1.521 1 98.25 224 LYS A C 1
ATOM 1789 O O . LYS A 1 224 ? -11.391 28.031 -2.594 1 98.25 224 LYS A O 1
ATOM 1794 N N . LYS A 1 225 ? -9.516 28.422 -1.447 1 98 225 LYS A N 1
ATOM 1795 C CA . LYS A 1 225 ? -8.805 28.953 -2.607 1 98 225 LYS A CA 1
ATOM 1796 C C . LYS A 1 225 ? -7.762 27.969 -3.111 1 98 225 LYS A C 1
ATOM 1798 O O . LYS A 1 225 ? -7.621 27.766 -4.32 1 98 225 LYS A O 1
ATOM 1803 N N . TYR A 1 226 ? -6.973 27.469 -2.242 1 98.62 226 TYR A N 1
ATOM 1804 C CA . TYR A 1 226 ? -5.855 26.594 -2.59 1 98.62 226 TYR A CA 1
ATOM 1805 C C . TYR A 1 226 ? -6.23 25.125 -2.428 1 98.62 226 TYR A C 1
ATOM 1807 O O . TYR A 1 226 ? -7.137 24.797 -1.663 1 98.62 226 TYR A O 1
ATOM 1815 N N . PRO A 1 227 ? -5.57 24.188 -3.184 1 98.75 227 PRO A N 1
ATOM 1816 C CA . PRO A 1 227 ? -5.797 22.75 -2.99 1 98.75 227 PRO A CA 1
ATOM 1817 C C . PRO A 1 227 ? -5.156 22.219 -1.712 1 98.75 227 PRO A C 1
ATOM 1819 O O . PRO A 1 227 ? -4.312 21.328 -1.768 1 98.75 227 PRO A O 1
ATOM 1822 N N . PHE A 1 228 ? -5.531 22.844 -0.593 1 98.94 228 PHE A N 1
ATOM 1823 C CA . PHE A 1 228 ? -5.082 22.453 0.739 1 98.94 228 PHE A CA 1
ATOM 1824 C C . PHE A 1 228 ? -6.191 21.75 1.506 1 98.94 228 PHE A C 1
ATOM 1826 O O . PHE A 1 228 ? -7.309 22.25 1.599 1 98.94 228 PHE A O 1
ATOM 1833 N N . PHE A 1 229 ? -5.875 20.547 1.997 1 98.88 229 PHE A N 1
ATOM 1834 C CA . PHE A 1 229 ? -6.844 19.703 2.684 1 98.88 229 PHE A CA 1
ATOM 1835 C C . PHE A 1 229 ? -6.289 19.219 4.016 1 98.88 229 PHE A C 1
ATOM 1837 O O . PHE A 1 229 ? -5.074 19.078 4.176 1 98.88 229 PHE A O 1
ATOM 1844 N N . GLY A 1 230 ? -7.145 19.016 4.969 1 98.56 230 GLY A N 1
ATOM 1845 C CA . GLY A 1 230 ? -6.684 18.594 6.281 1 98.56 230 GLY A CA 1
ATOM 1846 C C . GLY A 1 230 ? -7.676 17.688 7 1 98.56 230 GLY A C 1
ATOM 1847 O O . GLY A 1 230 ? -8.883 17.781 6.766 1 98.56 230 GLY A O 1
ATOM 1848 N N . SER A 1 231 ? -7.164 16.844 7.836 1 98.62 231 SER A N 1
ATOM 1849 C CA . SER A 1 231 ? -7.996 15.992 8.688 1 98.62 231 SER A CA 1
ATOM 1850 C C . SER A 1 231 ? -7.398 15.859 10.086 1 98.62 231 SER A C 1
ATOM 1852 O O . SER A 1 231 ? -6.18 15.797 10.242 1 98.62 231 SER A O 1
ATOM 1854 N N . GLN A 1 232 ? -8.289 15.914 11.094 1 98.44 232 GLN A N 1
ATOM 1855 C CA . GLN A 1 232 ? -7.891 15.594 12.461 1 98.44 232 GLN A CA 1
ATOM 1856 C C . GLN A 1 232 ? -7.723 14.086 12.641 1 98.44 232 GLN A C 1
ATOM 1858 O O . GLN A 1 232 ? -6.922 13.641 13.461 1 98.44 232 GLN A O 1
ATOM 1863 N N . ILE A 1 233 ? -8.43 13.352 11.82 1 97.12 233 ILE A N 1
ATOM 1864 C CA . ILE A 1 233 ? -8.398 11.891 11.891 1 97.12 233 ILE A CA 1
ATOM 1865 C C . ILE A 1 233 ? -7.18 11.367 11.133 1 97.12 233 ILE A C 1
ATOM 1867 O O . ILE A 1 233 ? -6.566 12.102 10.352 1 97.12 233 ILE A O 1
ATOM 1871 N N . HIS A 1 234 ? -6.812 10.133 11.414 1 96.12 234 HIS A N 1
ATOM 1872 C CA . HIS A 1 234 ? -5.672 9.453 10.812 1 96.12 234 HIS A CA 1
ATOM 1873 C C . HIS A 1 234 ? -6.129 8.352 9.859 1 96.12 234 HIS A C 1
ATOM 1875 O O . HIS A 1 234 ? -6.051 7.168 10.195 1 96.12 234 HIS A O 1
ATOM 1881 N N . PRO A 1 235 ? -6.473 8.727 8.664 1 92.25 235 PRO A N 1
ATOM 1882 C CA . PRO A 1 235 ? -6.926 7.688 7.73 1 92.25 235 PRO A CA 1
ATOM 1883 C C . PRO A 1 235 ? -5.832 6.676 7.395 1 92.25 235 PRO A C 1
ATOM 1885 O O . PRO A 1 235 ? -6.129 5.508 7.129 1 92.25 235 PRO A O 1
ATOM 1888 N N . GLU A 1 236 ? -4.535 7.02 7.496 1 93.06 236 GLU A N 1
ATOM 1889 C CA . GLU A 1 236 ? -3.418 6.164 7.109 1 93.06 236 GLU A CA 1
ATOM 1890 C C . GLU A 1 236 ? -3.223 5.027 8.109 1 93.06 236 GLU A C 1
ATOM 1892 O O . GLU A 1 236 ? -2.529 4.051 7.82 1 93.06 236 GLU A O 1
ATOM 1897 N N . GLN A 1 237 ? -3.795 5.164 9.289 1 89.94 237 GLN A N 1
ATOM 1898 C CA . GLN A 1 237 ? -3.496 4.207 10.352 1 89.94 237 GLN A CA 1
ATOM 1899 C C . GLN A 1 237 ? -4.465 3.025 10.32 1 89.94 237 GLN A C 1
ATOM 1901 O O . GLN A 1 237 ? -4.188 1.972 10.891 1 89.94 237 GLN A O 1
ATOM 1906 N N . ILE A 1 238 ? -5.562 3.123 9.727 1 81.12 238 ILE A N 1
ATOM 1907 C CA . ILE A 1 238 ? -6.605 2.105 9.773 1 81.12 238 ILE A CA 1
ATOM 1908 C C . ILE A 1 238 ? -6.074 0.8 9.18 1 81.12 238 ILE A C 1
ATOM 1910 O O . ILE A 1 238 ? -6.363 -0.283 9.695 1 81.12 238 ILE A O 1
ATOM 1914 N N . TYR A 1 239 ? -5.168 0.835 8.227 1 77.06 239 TYR A N 1
ATOM 1915 C CA . TYR A 1 239 ? -4.809 -0.431 7.598 1 77.06 239 TYR A CA 1
ATOM 1916 C C . TYR A 1 239 ? -3.314 -0.7 7.723 1 77.06 239 TYR A C 1
ATOM 1918 O O . TYR A 1 239 ? -2.83 -1.754 7.305 1 77.06 239 TYR A O 1
ATOM 1926 N N . TYR A 1 240 ? -2.688 0.173 8.328 1 87.88 240 TYR A N 1
ATOM 1927 C CA . TYR A 1 240 ? -1.245 -0.044 8.352 1 87.88 240 TYR A CA 1
ATOM 1928 C C . TYR A 1 240 ? -0.718 -0.049 9.781 1 87.88 240 TYR A C 1
ATOM 1930 O O . TYR A 1 240 ? 0.46 -0.333 10.016 1 87.88 240 TYR A O 1
ATOM 1938 N N . GLU A 1 241 ? -1.633 0.324 10.68 1 87.19 241 GLU A N 1
ATOM 1939 C CA . GLU A 1 241 ? -1.318 0.22 12.102 1 87.19 241 GLU A CA 1
ATOM 1940 C C . GLU A 1 241 ? -2.271 -0.737 12.812 1 87.19 241 GLU A C 1
ATOM 1942 O O . GLU A 1 241 ? -3.475 -0.479 12.891 1 87.19 241 GLU A O 1
ATOM 1947 N N . TYR A 1 242 ? -1.806 -1.895 13.234 1 77.62 242 TYR A N 1
ATOM 1948 C CA . TYR A 1 242 ? -2.631 -2.955 13.805 1 77.62 242 TYR A CA 1
ATOM 1949 C C . TYR A 1 242 ? -2.584 -2.93 15.328 1 77.62 242 TYR A C 1
ATOM 1951 O O . TYR A 1 242 ? -1.536 -2.654 15.914 1 77.62 242 TYR A O 1
ATOM 1959 N N . ASP A 1 243 ? -3.762 -3.139 15.82 1 73.44 243 ASP A N 1
ATOM 1960 C CA . ASP A 1 243 ? -3.873 -3.262 17.266 1 73.44 243 ASP A CA 1
ATOM 1961 C C . ASP A 1 243 ? -4.812 -4.402 17.656 1 73.44 243 ASP A C 1
ATOM 1963 O O . ASP A 1 243 ? -5.426 -5.027 16.797 1 73.44 243 ASP A O 1
ATOM 1967 N N . ASP A 1 244 ? -4.746 -4.844 18.891 1 68.88 244 ASP A N 1
ATOM 1968 C CA . ASP A 1 244 ? -5.555 -5.957 19.375 1 68.88 244 ASP A CA 1
ATOM 1969 C C . ASP A 1 244 ? -6.742 -5.461 20.203 1 68.88 244 ASP A C 1
ATOM 1971 O O . ASP A 1 244 ? -7.34 -6.223 20.953 1 68.88 244 ASP A O 1
ATOM 1975 N N . TYR A 1 245 ? -6.961 -4.191 20.016 1 68.5 245 TYR A N 1
ATOM 1976 C CA . TYR A 1 245 ? -8.047 -3.686 20.844 1 68.5 245 TYR A CA 1
ATOM 1977 C C . TYR A 1 245 ? -9.398 -4.156 20.312 1 68.5 245 TYR A C 1
ATOM 1979 O O . TYR A 1 245 ? -9.656 -4.102 19.109 1 68.5 245 TYR A O 1
ATOM 1987 N N . ASP A 1 246 ? -10.164 -4.711 21.219 1 66.94 246 ASP A N 1
ATOM 1988 C CA . ASP A 1 246 ? -11.484 -5.211 20.844 1 66.94 246 ASP A CA 1
ATOM 1989 C C . ASP A 1 246 ? -12.578 -4.199 21.188 1 66.94 246 ASP A C 1
ATOM 1991 O O . ASP A 1 246 ? -13.766 -4.484 21.016 1 66.94 246 ASP A O 1
ATOM 1995 N N . ASP A 1 247 ? -12.117 -3.08 21.688 1 68.62 247 ASP A N 1
ATOM 1996 C CA . ASP A 1 247 ? -13.062 -2.018 22.016 1 68.62 247 ASP A CA 1
ATOM 1997 C C . ASP A 1 247 ? -12.859 -0.805 21.109 1 68.62 247 ASP A C 1
ATOM 1999 O O . ASP A 1 247 ? -12.281 -0.922 20.031 1 68.62 247 ASP A O 1
ATOM 2003 N N . ASP A 1 248 ? -13.555 0.282 21.484 1 68.12 248 ASP A N 1
ATOM 2004 C CA . ASP A 1 248 ? -13.555 1.469 20.641 1 68.12 248 ASP A CA 1
ATOM 2005 C C . ASP A 1 248 ? -12.141 1.995 20.422 1 68.12 248 ASP A C 1
ATOM 2007 O O . ASP A 1 248 ? -11.906 2.826 19.531 1 68.12 248 ASP A O 1
ATOM 2011 N N . ARG A 1 249 ? -11.273 1.419 21.172 1 69.75 249 ARG A N 1
ATOM 2012 C CA . ARG A 1 249 ? -9.883 1.844 21.031 1 69.75 249 ARG A CA 1
ATOM 2013 C C . ARG A 1 249 ? -9.273 1.277 19.75 1 69.75 249 ARG A C 1
ATOM 2015 O O . ARG A 1 249 ? -8.281 1.802 19.234 1 69.75 249 ARG A O 1
ATOM 2022 N N . GLY A 1 250 ? -10.016 0.315 19.312 1 74.94 250 GLY A N 1
ATOM 2023 C CA . GLY A 1 250 ? -9.469 -0.385 18.156 1 74.94 250 GLY A CA 1
ATOM 2024 C C . GLY A 1 250 ? -9.781 0.302 16.844 1 74.94 250 GLY A C 1
ATOM 2025 O O . GLY A 1 250 ? -10.758 1.056 16.734 1 74.94 250 GLY A O 1
ATOM 2026 N N . ARG A 1 251 ? -8.906 0.183 15.922 1 77.44 251 ARG A N 1
ATOM 2027 C CA . ARG A 1 251 ? -9.141 0.646 14.555 1 77.44 251 ARG A CA 1
ATOM 2028 C C . ARG A 1 251 ? -10.125 -0.266 13.828 1 77.44 251 ARG A C 1
ATOM 2030 O O . ARG A 1 251 ? -10.07 -1.488 13.984 1 77.44 251 ARG A O 1
ATOM 2037 N N . CYS A 1 252 ? -11.133 0.4 13.234 1 73.31 252 CYS A N 1
ATOM 2038 C CA . CYS A 1 252 ? -12.117 -0.361 12.477 1 73.31 252 CYS A CA 1
ATOM 2039 C C . CYS A 1 252 ? -11.5 -0.942 11.211 1 73.31 252 CYS A C 1
ATOM 2041 O O . CYS A 1 252 ? -11.07 -0.199 10.328 1 73.31 252 CYS A O 1
ATOM 2043 N N . GLN A 1 253 ? -11.516 -2.199 11.188 1 72.19 253 GLN A N 1
ATOM 2044 C CA . GLN A 1 253 ? -10.859 -2.846 10.062 1 72.19 253 GLN A CA 1
ATOM 2045 C C . GLN A 1 253 ? -11.875 -3.514 9.141 1 72.19 253 GLN A C 1
ATOM 2047 O O . GLN A 1 253 ? -11.641 -4.617 8.641 1 72.19 253 GLN A O 1
ATOM 2052 N N . SER A 1 254 ? -12.945 -2.781 8.852 1 82.88 254 SER A N 1
ATOM 2053 C CA . SER A 1 254 ? -13.875 -3.281 7.848 1 82.88 254 SER A CA 1
ATOM 2054 C C . SER A 1 254 ? -13.484 -2.803 6.453 1 82.88 254 SER A C 1
ATOM 2056 O O . SER A 1 254 ? -12.812 -1.78 6.305 1 82.88 254 SER A O 1
ATOM 2058 N N . PHE A 1 255 ? -13.906 -3.535 5.402 1 85.75 255 PHE A N 1
ATOM 2059 C CA . PHE A 1 255 ? -13.562 -3.17 4.035 1 85.75 255 PHE A CA 1
ATOM 2060 C C . PHE A 1 255 ? -14.18 -1.827 3.662 1 85.75 255 PHE A C 1
ATOM 2062 O O . PHE A 1 255 ? -13.594 -1.059 2.896 1 85.75 255 PHE A O 1
ATOM 2069 N N . ARG A 1 256 ? -15.344 -1.585 4.254 1 88.44 256 ARG A N 1
ATOM 2070 C CA . ARG A 1 256 ? -15.961 -0.291 3.979 1 88.44 256 ARG A CA 1
ATOM 2071 C C . ARG A 1 256 ? -15.141 0.845 4.582 1 88.44 256 ARG A C 1
ATOM 2073 O O . ARG A 1 256 ? -14.984 1.898 3.961 1 88.44 256 ARG A O 1
ATOM 2080 N N . CYS A 1 257 ? -14.602 0.655 5.789 1 90.5 257 CYS A N 1
ATOM 2081 C CA . CYS A 1 257 ? -13.711 1.645 6.395 1 90.5 257 CYS A CA 1
ATOM 2082 C C . CYS A 1 257 ? -12.453 1.833 5.555 1 90.5 257 CYS A C 1
ATOM 2084 O O . CYS A 1 257 ? -11.984 2.957 5.379 1 90.5 257 CYS A O 1
ATOM 2086 N N . LEU A 1 258 ? -11.992 0.726 5.035 1 88.88 258 LEU A N 1
ATOM 2087 C CA . LEU A 1 258 ? -10.836 0.788 4.152 1 88.88 258 LEU A CA 1
ATOM 2088 C C . LEU A 1 258 ? -11.141 1.603 2.902 1 88.88 258 LEU A C 1
ATOM 2090 O O . LEU A 1 258 ? -10.328 2.418 2.471 1 88.88 258 LEU A O 1
ATOM 2094 N N . GLU A 1 259 ? -12.281 1.356 2.348 1 90.69 259 GLU A N 1
ATOM 2095 C CA . GLU A 1 259 ? -12.672 2.078 1.141 1 90.69 259 GLU A CA 1
ATOM 2096 C C . GLU A 1 259 ? -12.734 3.582 1.395 1 90.69 259 GLU A C 1
ATOM 2098 O O . GLU A 1 259 ? -12.375 4.379 0.526 1 90.69 259 GLU A O 1
ATOM 2103 N N . ILE A 1 260 ? -13.188 3.953 2.574 1 93.69 260 ILE A N 1
ATOM 2104 C CA . ILE A 1 260 ? -13.273 5.363 2.93 1 93.69 260 ILE A CA 1
ATOM 2105 C C . ILE A 1 260 ? -11.867 5.969 2.975 1 93.69 260 ILE A C 1
ATOM 2107 O O . ILE A 1 260 ? -11.609 7.012 2.369 1 93.69 260 ILE A O 1
ATOM 2111 N N . THR A 1 261 ? -10.984 5.336 3.637 1 91.94 261 THR A N 1
ATOM 2112 C CA . THR A 1 261 ? -9.641 5.879 3.791 1 91.94 261 THR A CA 1
ATOM 2113 C C . THR A 1 261 ? -8.906 5.891 2.455 1 91.94 261 THR A C 1
ATOM 2115 O O . THR A 1 261 ? -8.133 6.809 2.174 1 91.94 261 THR A O 1
ATOM 2118 N N . GLN A 1 262 ? -9.188 4.855 1.629 1 92 262 GLN A N 1
ATOM 2119 C CA . GLN A 1 262 ? -8.617 4.828 0.285 1 92 262 GLN A CA 1
ATOM 2120 C C . GLN A 1 262 ? -9.102 6.012 -0.543 1 92 262 GLN A C 1
ATOM 2122 O O . GLN A 1 262 ? -8.359 6.543 -1.372 1 92 262 GLN A O 1
ATOM 2127 N N . TYR A 1 263 ? -10.32 6.398 -0.305 1 95.12 263 TYR A N 1
ATOM 2128 C CA . TYR A 1 263 ? -10.859 7.551 -1.023 1 95.12 263 TYR A CA 1
ATOM 2129 C C . TYR A 1 263 ? -10.039 8.805 -0.729 1 95.12 263 TYR A C 1
ATOM 2131 O O . TYR A 1 263 ? -9.711 9.562 -1.642 1 95.12 263 TYR A O 1
ATOM 2139 N N . PHE A 1 264 ? -9.719 9.039 0.53 1 96.88 264 PHE A N 1
ATOM 2140 C CA . PHE A 1 264 ? -8.945 10.219 0.903 1 96.88 264 PHE A CA 1
ATOM 2141 C C . PHE A 1 264 ? -7.566 10.195 0.247 1 96.88 264 PHE A C 1
ATOM 2143 O O . PHE A 1 264 ? -7.109 11.203 -0.288 1 96.88 264 PHE A O 1
ATOM 2150 N N . ALA A 1 265 ? -6.949 9.031 0.276 1 95.81 265 ALA A N 1
ATOM 2151 C CA . ALA A 1 265 ? -5.637 8.883 -0.349 1 95.81 265 ALA A CA 1
ATOM 2152 C C . ALA A 1 265 ? -5.715 9.133 -1.854 1 95.81 265 ALA A C 1
ATOM 2154 O O . ALA A 1 265 ? -4.898 9.859 -2.414 1 95.81 265 ALA A O 1
ATOM 2155 N N . LYS A 1 266 ? -6.695 8.484 -2.482 1 94.69 266 LYS A N 1
ATOM 2156 C CA . LYS A 1 266 ? -6.887 8.617 -3.922 1 94.69 266 LYS A CA 1
ATOM 2157 C C . LYS A 1 266 ? -7.109 10.078 -4.312 1 94.69 266 LYS A C 1
ATOM 2159 O O . LYS A 1 266 ? -6.531 10.555 -5.289 1 94.69 266 LYS A O 1
ATOM 2164 N N . PHE A 1 267 ? -7.938 10.734 -3.582 1 96.56 267 PHE A N 1
ATOM 2165 C CA . PHE A 1 267 ? -8.25 12.133 -3.867 1 96.56 267 PHE A CA 1
ATOM 2166 C C . PHE A 1 267 ? -6.98 12.977 -3.859 1 96.56 267 PHE A C 1
ATOM 2168 O O . PHE A 1 267 ? -6.734 13.742 -4.793 1 96.56 267 PHE A O 1
ATOM 2175 N N . PHE A 1 268 ? -6.227 12.812 -2.803 1 97.94 268 PHE A N 1
ATOM 2176 C CA . PHE A 1 268 ? -5.031 13.641 -2.686 1 97.94 268 PHE A CA 1
ATOM 2177 C C . PHE A 1 268 ? -4.043 13.328 -3.803 1 97.94 268 PHE A C 1
ATOM 2179 O O . PHE A 1 268 ? -3.432 14.234 -4.371 1 97.94 268 PHE A O 1
ATOM 2186 N N . VAL A 1 269 ? -3.818 12.039 -4.07 1 95.5 269 VAL A N 1
ATOM 2187 C CA . VAL A 1 269 ? -2.906 11.648 -5.141 1 95.5 269 VAL A CA 1
ATOM 2188 C C . VAL A 1 269 ? -3.4 12.203 -6.473 1 95.5 269 VAL A C 1
ATOM 2190 O O . VAL A 1 269 ? -2.602 12.633 -7.309 1 95.5 269 VAL A O 1
ATOM 2193 N N . GLN A 1 270 ? -4.695 12.211 -6.699 1 93.81 270 GLN A N 1
ATOM 2194 C CA . GLN A 1 270 ? -5.27 12.805 -7.902 1 93.81 270 GLN A CA 1
ATOM 2195 C C . GLN A 1 270 ? -4.984 14.305 -7.969 1 93.81 270 GLN A C 1
ATOM 2197 O O . GLN A 1 270 ? -4.711 14.844 -9.047 1 93.81 270 GLN A O 1
ATOM 2202 N N . CYS A 1 271 ? -5.074 14.977 -6.816 1 96.75 271 CYS A N 1
ATOM 2203 C CA . CYS A 1 271 ? -4.691 16.391 -6.777 1 96.75 271 CYS A CA 1
ATOM 2204 C C . CYS A 1 271 ? -3.242 16.562 -7.207 1 96.75 271 CYS A C 1
ATOM 2206 O O . CYS A 1 271 ? -2.93 17.484 -7.977 1 96.75 271 CYS A O 1
ATOM 2208 N N . CYS A 1 272 ? -2.404 15.68 -6.754 1 96.12 272 CYS A N 1
ATOM 2209 C CA . CYS A 1 272 ? -0.984 15.781 -7.066 1 96.12 272 CYS A CA 1
ATOM 2210 C C . CYS A 1 272 ? -0.736 15.523 -8.547 1 96.12 272 CYS A C 1
ATOM 2212 O O . CYS A 1 272 ? 0.187 16.094 -9.133 1 96.12 272 CYS A O 1
ATOM 2214 N N . HIS A 1 273 ? -1.554 14.742 -9.195 1 91.62 273 HIS A N 1
ATOM 2215 C CA . HIS A 1 273 ? -1.453 14.484 -10.633 1 91.62 273 HIS A CA 1
ATOM 2216 C C . HIS A 1 273 ? -1.752 15.742 -11.438 1 91.62 273 HIS A C 1
ATOM 2218 O O . HIS A 1 273 ? -1.356 15.852 -12.602 1 91.62 273 HIS A O 1
ATOM 2224 N N . ARG A 1 274 ? -2.434 16.656 -10.828 1 93 274 ARG A N 1
ATOM 2225 C CA . ARG A 1 274 ? -2.787 17.891 -11.531 1 93 274 ARG A CA 1
ATOM 2226 C C . ARG A 1 274 ? -1.594 18.828 -11.625 1 93 274 ARG A C 1
ATOM 2228 O O . ARG A 1 274 ? -1.604 19.781 -12.414 1 93 274 ARG A O 1
ATOM 2235 N N . ASN A 1 275 ? -0.64 18.609 -10.703 1 92.38 275 ASN A N 1
ATOM 2236 C CA . ASN A 1 275 ? 0.625 19.312 -10.852 1 92.38 275 ASN A CA 1
ATOM 2237 C C . ASN A 1 275 ? 1.375 18.859 -12.102 1 92.38 275 ASN A C 1
ATOM 2239 O O . ASN A 1 275 ? 1.617 17.672 -12.289 1 92.38 275 ASN A O 1
ATOM 2243 N N . LYS A 1 276 ? 1.817 19.625 -13 1 83.56 276 LYS A N 1
ATOM 2244 C CA . LYS A 1 276 ? 2.266 19.328 -14.359 1 83.56 276 LYS A CA 1
ATOM 2245 C C . LYS A 1 276 ? 3.742 18.938 -14.375 1 83.56 276 LYS A C 1
ATOM 2247 O O . LYS A 1 276 ? 4.266 18.516 -15.406 1 83.56 276 LYS A O 1
ATOM 2252 N N . TYR A 1 277 ? 4.32 19.109 -13.25 1 82.31 277 TYR A N 1
ATOM 2253 C CA . TYR A 1 277 ? 5.723 18.703 -13.211 1 82.31 277 TYR A CA 1
ATOM 2254 C C . TYR A 1 277 ? 5.852 17.188 -13.398 1 82.31 277 TYR A C 1
ATOM 2256 O O . TYR A 1 277 ? 5.082 16.422 -12.828 1 82.31 277 TYR A O 1
ATOM 2264 N N . ARG A 1 278 ? 6.809 16.859 -14.336 1 78.44 278 ARG A N 1
ATOM 2265 C CA . ARG A 1 278 ? 7.09 15.445 -14.586 1 78.44 278 ARG A CA 1
ATOM 2266 C C . ARG A 1 278 ? 8.555 15.125 -14.32 1 78.44 278 ARG A C 1
ATOM 2268 O O . ARG A 1 278 ? 9.445 15.898 -14.695 1 78.44 278 ARG A O 1
ATOM 2275 N N . CYS A 1 279 ? 8.68 14.164 -13.5 1 78.12 279 CYS A N 1
ATOM 2276 C CA . CYS A 1 279 ? 10.016 13.672 -13.18 1 78.12 279 CYS A CA 1
ATOM 2277 C C . CYS A 1 279 ? 10.242 12.289 -13.773 1 78.12 279 CYS A C 1
ATOM 2279 O O . CYS A 1 279 ? 9.391 11.406 -13.641 1 78.12 279 CYS A O 1
ATOM 2281 N N . SER A 1 280 ? 11.391 12.133 -14.508 1 76.31 280 SER A N 1
ATOM 2282 C CA . SER A 1 280 ? 11.711 10.805 -15.023 1 76.31 280 SER A CA 1
ATOM 2283 C C . SER A 1 280 ? 12.055 9.844 -13.891 1 76.31 280 SER A C 1
ATOM 2285 O O . SER A 1 280 ? 12.281 10.266 -12.758 1 76.31 280 SER A O 1
ATOM 2287 N N . LYS A 1 281 ? 12.039 8.57 -14.219 1 78.12 281 LYS A N 1
ATOM 2288 C CA . LYS A 1 281 ? 12.438 7.547 -13.25 1 78.12 281 LYS A CA 1
ATOM 2289 C C . LYS A 1 281 ? 13.852 7.801 -12.734 1 78.12 281 LYS A C 1
ATOM 2291 O O . LYS A 1 281 ? 14.086 7.781 -11.523 1 78.12 281 LYS A O 1
ATOM 2296 N N . ALA A 1 282 ? 14.734 8.094 -13.625 1 79.94 282 ALA A N 1
ATOM 2297 C CA . ALA A 1 282 ? 16.141 8.297 -13.266 1 79.94 282 ALA A CA 1
ATOM 2298 C C . ALA A 1 282 ? 16.297 9.523 -12.367 1 79.94 282 ALA A C 1
ATOM 2300 O O . ALA A 1 282 ? 17.078 9.5 -11.406 1 79.94 282 ALA A O 1
ATOM 2301 N N . GLU A 1 283 ? 15.57 10.57 -12.617 1 83.81 283 GLU A N 1
ATOM 2302 C CA . GLU A 1 283 ? 15.648 11.812 -11.852 1 83.81 283 GLU A CA 1
ATOM 2303 C C . GLU A 1 283 ? 15.07 11.633 -10.453 1 83.81 283 GLU A C 1
ATOM 2305 O O . GLU A 1 283 ? 15.523 12.258 -9.5 1 83.81 283 GLU A O 1
ATOM 2310 N N . ALA A 1 284 ? 14.109 10.727 -10.328 1 88.12 284 ALA A N 1
ATOM 2311 C CA . ALA A 1 284 ? 13.398 10.547 -9.07 1 88.12 284 ALA A CA 1
ATOM 2312 C C . ALA A 1 284 ? 14.203 9.672 -8.109 1 88.12 284 ALA A C 1
ATOM 2314 O O . ALA A 1 284 ? 14.062 9.789 -6.887 1 88.12 284 ALA A O 1
ATOM 2315 N N . LEU A 1 285 ? 15.094 8.828 -8.625 1 89.81 285 LEU A N 1
ATOM 2316 C CA . LEU A 1 285 ? 15.711 7.723 -7.891 1 89.81 285 LEU A CA 1
ATOM 2317 C C . LEU A 1 285 ? 16.422 8.234 -6.641 1 89.81 285 LEU A C 1
ATOM 2319 O O . LEU A 1 285 ? 16.234 7.688 -5.551 1 89.81 285 LEU A O 1
ATOM 2323 N N . PRO A 1 286 ? 17.141 9.352 -6.738 1 92.12 286 PRO A N 1
ATOM 2324 C CA . PRO A 1 286 ? 17.891 9.773 -5.555 1 92.12 286 PRO A CA 1
ATOM 2325 C C . PRO A 1 286 ? 17 10.328 -4.449 1 92.12 286 PRO A C 1
ATOM 2327 O O . PRO A 1 286 ? 17.406 10.398 -3.291 1 92.12 286 PRO A O 1
ATOM 2330 N N . TYR A 1 287 ? 15.797 10.672 -4.773 1 94.19 287 TYR A N 1
ATOM 2331 C CA . TYR A 1 287 ? 14.945 11.375 -3.818 1 94.19 287 TYR A CA 1
ATOM 2332 C C . TYR A 1 287 ? 13.992 10.414 -3.123 1 94.19 287 TYR A C 1
ATOM 2334 O O . TYR A 1 287 ? 13.367 10.773 -2.119 1 94.19 287 TYR A O 1
ATOM 2342 N N . LEU A 1 288 ? 13.875 9.219 -3.654 1 95.38 288 LEU A N 1
ATOM 2343 C CA . LEU A 1 288 ? 12.852 8.289 -3.201 1 95.38 288 LEU A CA 1
ATOM 2344 C C . LEU A 1 288 ? 13.141 7.797 -1.788 1 95.38 288 LEU A C 1
ATOM 2346 O O . LEU A 1 288 ? 14.297 7.547 -1.441 1 95.38 288 LEU A O 1
ATOM 2350 N N . ILE A 1 289 ? 12.109 7.598 -1.006 1 97.38 289 ILE A N 1
ATOM 2351 C CA . ILE A 1 289 ? 12.188 7.141 0.377 1 97.38 289 ILE A CA 1
ATOM 2352 C C . ILE A 1 289 ? 12.859 5.773 0.432 1 97.38 289 ILE A C 1
ATOM 2354 O O . ILE A 1 289 ? 13.352 5.355 1.484 1 97.38 289 ILE A O 1
ATOM 2358 N N . TYR A 1 290 ? 12.953 5.113 -0.706 1 94.94 290 TYR A N 1
ATOM 2359 C CA . TYR A 1 290 ? 13.516 3.768 -0.803 1 94.94 290 TYR A CA 1
ATOM 2360 C C . TYR A 1 290 ? 15.016 3.779 -0.542 1 94.94 290 TYR A C 1
ATOM 2362 O O . TYR A 1 290 ? 15.617 2.73 -0.303 1 94.94 290 TYR A O 1
ATOM 2370 N N . ASN A 1 291 ? 15.664 4.914 -0.655 1 95.12 291 ASN A N 1
ATOM 2371 C CA . ASN A 1 291 ? 17.094 5.059 -0.385 1 95.12 291 ASN A CA 1
ATOM 2372 C C . ASN A 1 291 ? 17.391 4.91 1.103 1 95.12 291 ASN A C 1
ATOM 2374 O O . ASN A 1 291 ? 18.562 4.812 1.493 1 95.12 291 ASN A O 1
ATOM 2378 N N . PHE A 1 292 ? 16.359 4.852 1.938 1 95.5 292 PHE A N 1
ATOM 2379 C CA . PHE A 1 292 ? 16.531 4.855 3.387 1 95.5 292 PHE A CA 1
ATOM 2380 C C . PHE A 1 292 ? 15.914 3.607 4.008 1 95.5 292 PHE A C 1
ATOM 2382 O O . PHE A 1 292 ? 14.867 3.133 3.559 1 95.5 292 PHE A O 1
ATOM 2389 N N . PRO A 1 293 ? 16.531 3.109 5.016 1 93.44 293 PRO A N 1
ATOM 2390 C CA . PRO A 1 293 ? 16.031 1.876 5.629 1 93.44 293 PRO A CA 1
ATOM 2391 C C . PRO A 1 293 ? 14.734 2.088 6.406 1 93.44 293 PRO A C 1
ATOM 2393 O O . PRO A 1 293 ? 14.547 3.141 7.023 1 93.44 293 PRO A O 1
ATOM 2396 N N . ILE A 1 294 ? 13.91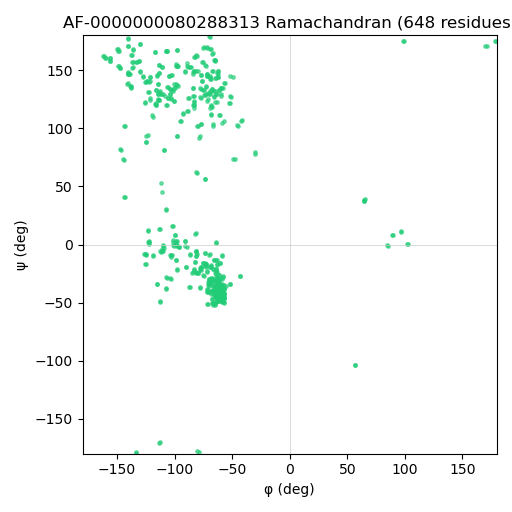4 1.088 6.344 1 95.44 294 ILE A N 1
ATOM 2397 C CA . ILE A 1 294 ? 12.703 1.052 7.148 1 95.44 294 ILE A CA 1
ATOM 2398 C C . ILE A 1 294 ? 12.922 0.178 8.383 1 95.44 294 ILE A C 1
ATOM 2400 O O . ILE A 1 294 ? 13.539 -0.886 8.289 1 95.44 294 ILE A O 1
ATOM 2404 N N . GLU A 1 295 ? 12.492 0.651 9.555 1 93.81 295 GLU A N 1
ATOM 2405 C CA . GLU A 1 295 ? 12.664 -0.071 10.805 1 93.81 295 GLU A CA 1
ATOM 2406 C C . GLU A 1 295 ? 11.344 -0.667 11.289 1 93.81 295 GLU A C 1
ATOM 2408 O O . GLU A 1 295 ? 10.297 -0.021 11.203 1 93.81 295 GLU A O 1
ATOM 2413 N N . PHE A 1 296 ? 11.445 -1.979 11.742 1 93.38 296 PHE A N 1
ATOM 2414 C CA . PHE A 1 296 ? 10.297 -2.604 12.398 1 93.38 296 PHE A CA 1
ATOM 2415 C C . PHE A 1 296 ? 10.156 -2.117 13.836 1 93.38 296 PHE A C 1
ATOM 2417 O O . PHE A 1 296 ? 10.805 -2.652 14.742 1 93.38 296 PHE A O 1
ATOM 2424 N N . THR A 1 297 ? 9.188 -1.197 14.117 1 90.75 297 THR A N 1
ATOM 2425 C CA . THR A 1 297 ? 9.156 -0.488 15.398 1 90.75 297 THR A CA 1
ATOM 2426 C C . THR A 1 297 ? 7.984 -0.96 16.25 1 90.75 297 THR A C 1
ATOM 2428 O O . THR A 1 297 ? 7.848 -0.555 17.406 1 90.75 297 THR A O 1
ATOM 2431 N N . ALA A 1 298 ? 7.156 -1.822 15.773 1 85.69 298 ALA A N 1
ATOM 2432 C CA . ALA A 1 298 ? 5.926 -2.252 16.422 1 85.69 298 ALA A CA 1
ATOM 2433 C C . ALA A 1 298 ? 6.207 -2.811 17.812 1 85.69 298 ALA A C 1
ATOM 2435 O O . ALA A 1 298 ? 5.426 -2.6 18.75 1 85.69 298 ALA A O 1
ATOM 2436 N N . PRO A 1 299 ? 7.297 -3.533 17.984 1 81 299 PRO A N 1
ATOM 2437 C CA . PRO A 1 299 ? 7.562 -4.062 19.328 1 81 299 PRO A CA 1
ATOM 2438 C C . PRO A 1 299 ? 7.801 -2.965 20.359 1 81 299 PRO A C 1
ATOM 2440 O O . PRO A 1 299 ? 7.695 -3.211 21.562 1 81 299 PRO A O 1
ATOM 2443 N N . TYR A 1 300 ? 8.023 -1.704 19.906 1 81.38 300 TYR A N 1
ATOM 2444 C CA . TYR A 1 300 ? 8.492 -0.676 20.828 1 81.38 300 TYR A CA 1
ATOM 2445 C C . TYR A 1 300 ? 7.574 0.539 20.812 1 81.38 300 TYR A C 1
ATOM 2447 O O . TYR A 1 300 ? 7.668 1.415 21.672 1 81.38 300 TYR A O 1
ATOM 2455 N N . THR A 1 301 ? 6.797 0.596 19.797 1 83.75 301 THR A N 1
ATOM 2456 C CA . THR A 1 301 ? 5.949 1.769 19.609 1 83.75 301 THR A CA 1
ATOM 2457 C C . THR A 1 301 ? 4.574 1.364 19.094 1 83.75 301 THR A C 1
ATOM 2459 O O . THR A 1 301 ? 4.32 0.184 18.828 1 83.75 301 THR A O 1
ATOM 2462 N N . SER A 1 302 ? 3.715 2.332 18.938 1 80.38 302 SER A N 1
ATOM 2463 C CA . SER A 1 302 ? 2.391 2.086 18.375 1 80.38 302 SER A CA 1
ATOM 2464 C C . SER A 1 302 ? 2.441 2.033 16.844 1 80.38 302 SER A C 1
ATOM 2466 O O . SER A 1 302 ? 1.466 1.643 16.203 1 80.38 302 SER A O 1
ATOM 2468 N N . ARG A 1 303 ? 3.58 2.342 16.312 1 88.56 303 ARG A N 1
ATOM 2469 C CA . ARG A 1 303 ? 3.748 2.324 14.852 1 88.56 303 ARG A CA 1
ATOM 2470 C C . ARG A 1 303 ? 4.387 1.018 14.398 1 88.56 303 ARG A C 1
ATOM 2472 O O . ARG A 1 303 ? 5.375 0.566 14.977 1 88.56 303 ARG A O 1
ATOM 2479 N N . GLN A 1 304 ? 3.867 0.511 13.367 1 90.81 304 GLN A N 1
ATOM 2480 C CA . GLN A 1 304 ? 4.359 -0.771 12.875 1 90.81 304 GLN A CA 1
ATOM 2481 C C . GLN A 1 304 ? 5.781 -0.644 12.336 1 90.81 304 GLN A C 1
ATOM 2483 O O . GLN A 1 304 ? 6.656 -1.438 12.695 1 90.81 304 GLN A O 1
ATOM 2488 N N . GLN A 1 305 ? 5.984 0.309 11.5 1 94.75 305 GLN A N 1
ATOM 2489 C CA . GLN A 1 305 ? 7.285 0.594 10.898 1 94.75 305 GLN A CA 1
ATOM 2490 C C . GLN A 1 305 ? 7.523 2.098 10.789 1 94.75 305 GLN A C 1
ATOM 2492 O O . GLN A 1 305 ? 6.578 2.871 10.617 1 94.75 305 GLN A O 1
ATOM 2497 N N . CYS A 1 306 ? 8.773 2.506 10.906 1 96.5 306 CYS A N 1
ATOM 2498 C CA . CYS A 1 306 ? 9.156 3.908 10.766 1 96.5 306 CYS A CA 1
ATOM 2499 C C . CYS A 1 306 ? 10.445 4.047 9.969 1 96.5 306 CYS A C 1
ATOM 2501 O O . CYS A 1 306 ? 11.289 3.145 9.977 1 96.5 306 CYS A O 1
ATOM 2503 N N . TYR A 1 307 ? 10.539 5.07 9.242 1 97.31 307 TYR A N 1
ATOM 2504 C CA . TYR A 1 307 ? 11.82 5.57 8.758 1 97.31 307 TYR A CA 1
ATOM 2505 C C . TYR A 1 307 ? 12.445 6.531 9.766 1 97.31 307 TYR A C 1
ATOM 2507 O O . TYR A 1 307 ? 11.805 7.48 10.211 1 97.31 307 TYR A O 1
ATOM 2515 N N . LEU A 1 308 ? 13.664 6.277 10.156 1 96.5 308 LEU A N 1
ATOM 2516 C CA . LEU A 1 308 ? 14.367 7.074 11.156 1 96.5 308 LEU A CA 1
ATOM 2517 C C . LEU A 1 308 ? 15.555 7.809 10.523 1 96.5 308 LEU A C 1
ATOM 2519 O O . LEU A 1 308 ? 16.344 7.207 9.797 1 96.5 308 LEU A O 1
ATOM 2523 N N . PHE A 1 309 ? 15.633 9.086 10.812 1 96.5 309 PHE A N 1
ATOM 2524 C CA . PHE A 1 309 ? 16.641 9.891 10.133 1 96.5 309 PHE A CA 1
ATOM 2525 C C . PHE A 1 309 ? 17.531 10.617 11.133 1 96.5 309 PHE A C 1
ATOM 2527 O O . PHE A 1 309 ? 17.031 11.172 12.117 1 96.5 309 PHE A O 1
ATOM 2534 N N . LYS A 1 310 ? 18.75 10.656 10.828 1 93.75 310 LYS A N 1
ATOM 2535 C CA . LYS A 1 310 ? 19.703 11.438 11.609 1 93.75 310 LYS A CA 1
ATOM 2536 C C . LYS A 1 310 ? 19.656 12.914 11.211 1 93.75 310 LYS A C 1
ATOM 2538 O O . LYS A 1 310 ? 19.062 13.273 10.195 1 93.75 310 LYS A O 1
ATOM 2543 N N . LYS A 1 311 ? 20.188 13.836 12.023 1 86.44 311 LYS A N 1
ATOM 2544 C CA . LYS A 1 311 ? 20.141 15.281 11.836 1 86.44 311 LYS A CA 1
ATOM 2545 C C . LYS A 1 311 ? 20.75 15.672 10.484 1 86.44 311 LYS A C 1
ATOM 2547 O O . LYS A 1 311 ? 20.234 16.562 9.805 1 86.44 311 LYS A O 1
ATOM 2552 N N . ASN A 1 312 ? 21.781 15.031 9.93 1 87.5 312 ASN A N 1
ATOM 2553 C CA . ASN A 1 312 ? 22.453 15.453 8.711 1 87.5 312 ASN A CA 1
ATOM 2554 C C . ASN A 1 312 ? 22.125 14.539 7.535 1 87.5 312 ASN A C 1
ATOM 2556 O O . ASN A 1 312 ? 22.875 14.461 6.566 1 87.5 312 ASN A O 1
ATOM 2560 N N . VAL A 1 313 ? 20.984 14.07 7.66 1 93 313 VAL A N 1
ATOM 2561 C CA . VAL A 1 313 ? 20.562 13.195 6.574 1 93 313 VAL A CA 1
ATOM 2562 C C . VAL A 1 313 ? 20.359 14.016 5.301 1 93 313 VAL A C 1
ATOM 2564 O O . VAL A 1 313 ? 19.938 15.172 5.363 1 93 313 VAL A O 1
ATOM 2567 N N . ASP A 1 314 ? 20.719 13.469 4.176 1 94.88 314 ASP A N 1
ATOM 2568 C CA . ASP A 1 314 ? 20.453 14.07 2.875 1 94.88 314 ASP A CA 1
ATOM 2569 C C . ASP A 1 314 ? 20.25 13 1.802 1 94.88 314 ASP A C 1
ATOM 2571 O O . ASP A 1 314 ? 20.469 11.812 2.053 1 94.88 314 ASP A O 1
ATOM 2575 N N . TYR A 1 315 ? 19.734 13.414 0.666 1 95 315 TYR A N 1
ATOM 2576 C CA . TYR A 1 315 ? 19.578 12.5 -0.457 1 95 315 TYR A CA 1
ATOM 2577 C C . TYR A 1 315 ? 20.938 12.008 -0.951 1 95 315 TYR A C 1
ATOM 2579 O O . TYR A 1 315 ? 21.922 12.75 -0.938 1 95 315 TYR A O 1
ATOM 2587 N N . PRO A 1 316 ? 20.984 10.727 -1.354 1 91.25 316 PRO A N 1
ATOM 2588 C CA . PRO A 1 316 ? 22.25 10.234 -1.897 1 91.25 316 PRO A CA 1
ATOM 2589 C C . PRO A 1 316 ? 22.672 10.977 -3.158 1 91.25 316 PRO A C 1
ATOM 2591 O O . PRO A 1 316 ? 21.828 11.375 -3.967 1 91.25 316 PRO A O 1
ATOM 2594 N N . LYS A 1 317 ? 23.953 11.219 -3.385 1 81.25 317 LYS A N 1
ATOM 2595 C CA . LYS A 1 317 ? 24.531 11.898 -4.543 1 81.25 317 LYS A CA 1
ATOM 2596 C C . LYS A 1 317 ? 24.859 10.914 -5.656 1 81.25 317 LYS A C 1
ATOM 2598 O O . LYS A 1 317 ? 25.234 11.312 -6.758 1 81.25 317 LYS A O 1
ATOM 2603 N N . LYS A 1 318 ? 24.656 9.625 -5.492 1 66.31 318 LYS A N 1
ATOM 2604 C CA . LYS A 1 318 ? 25.062 8.656 -6.504 1 66.31 318 LYS A CA 1
ATOM 2605 C C . LYS A 1 318 ? 24.172 8.734 -7.734 1 66.31 318 LYS A C 1
ATOM 2607 O O . LYS A 1 318 ? 22.953 8.914 -7.613 1 66.31 318 LYS A O 1
ATOM 2612 N N . LYS A 1 319 ? 24.859 8.969 -8.961 1 59.06 319 LYS A N 1
ATOM 2613 C CA . LYS A 1 319 ? 24.203 8.883 -10.266 1 59.06 319 LYS A CA 1
ATOM 2614 C C . LYS A 1 319 ? 23.781 7.449 -10.57 1 59.06 319 LYS A C 1
ATOM 2616 O O . LYS A 1 319 ? 24.578 6.52 -10.461 1 59.06 319 LYS A O 1
ATOM 2621 N N . TYR A 1 320 ? 22.422 7.152 -10.422 1 61.16 320 TYR A N 1
ATOM 2622 C CA . TYR A 1 320 ? 21.906 5.852 -10.836 1 61.16 320 TYR A CA 1
ATOM 2623 C C . TYR A 1 320 ? 21.969 5.703 -12.352 1 61.16 320 TYR A C 1
ATOM 2625 O O . TYR A 1 320 ? 21.734 6.664 -13.086 1 61.16 320 TYR A O 1
ATOM 2633 N N . GLU A 1 321 ? 22.797 4.855 -12.883 1 50.47 321 GLU A N 1
ATOM 2634 C CA . GLU A 1 321 ? 22.844 4.578 -14.312 1 50.47 321 GLU A CA 1
ATOM 2635 C C . GLU A 1 321 ? 21.531 3.961 -14.797 1 50.47 321 GLU A C 1
ATOM 2637 O O . GLU A 1 321 ? 20.859 3.25 -14.047 1 50.47 321 GLU A O 1
ATOM 2642 N N . SER A 1 322 ? 20.875 4.594 -15.766 1 48.06 322 SER A N 1
ATOM 2643 C CA . SER A 1 322 ? 19.672 4.07 -16.391 1 48.06 322 SER A CA 1
ATOM 2644 C C . SER A 1 322 ? 19.781 2.574 -16.656 1 48.06 322 SER A C 1
ATOM 2646 O O . SER A 1 322 ? 20.797 2.115 -17.203 1 48.06 322 SER A O 1
ATOM 2648 N N . THR A 1 323 ? 19.125 1.772 -15.945 1 43.31 323 THR A N 1
ATOM 2649 C CA . THR A 1 323 ? 19.125 0.333 -16.172 1 43.31 323 THR A CA 1
ATOM 2650 C C . THR A 1 323 ? 18.5 0.01 -17.531 1 43.31 323 THR A C 1
ATOM 2652 O O . THR A 1 323 ? 18.188 -1.148 -17.828 1 43.31 323 THR A O 1
ATOM 2655 N N . ASP A 1 324 ? 18.094 0.76 -18.328 1 40.78 324 ASP A N 1
ATOM 2656 C CA . ASP A 1 324 ? 17.531 0.354 -19.609 1 40.78 324 ASP A CA 1
ATOM 2657 C C . ASP A 1 324 ? 18.391 -0.745 -20.25 1 40.78 324 ASP A C 1
ATOM 2659 O O . ASP A 1 324 ? 17.984 -1.329 -21.266 1 40.78 324 ASP A O 1
ATOM 2663 N N . ASP A 1 325 ? 19.578 -0.82 -20 1 35.81 325 ASP A N 1
ATOM 2664 C CA . ASP A 1 325 ? 20.391 -1.771 -20.75 1 35.81 325 ASP A CA 1
ATOM 2665 C C . ASP A 1 325 ? 20.266 -3.176 -20.172 1 35.81 325 ASP A C 1
ATOM 2667 O O . ASP A 1 325 ? 21.078 -4.051 -20.484 1 35.81 325 ASP A O 1
ATOM 2671 N N . LEU A 1 326 ? 19.453 -3.424 -19.344 1 30.7 326 LEU A N 1
ATOM 2672 C CA . LEU A 1 326 ? 19.469 -4.812 -18.891 1 30.7 326 LEU A CA 1
ATOM 2673 C C . LEU A 1 326 ? 18.469 -5.648 -19.656 1 30.7 326 LEU A C 1
ATOM 2675 O O . LEU A 1 326 ? 17.328 -5.207 -19.891 1 30.7 326 LEU A O 1
ATOM 2679 N N . MET B 1 1 ? -21.266 -3.402 16.625 1 34.81 1 MET B N 1
ATOM 2680 C CA . MET B 1 1 ? -19.859 -3.736 16.734 1 34.81 1 MET B CA 1
ATOM 2681 C C . MET B 1 1 ? -19.281 -4.129 15.383 1 34.81 1 MET B C 1
ATOM 2683 O O . MET B 1 1 ? -19.828 -5 14.695 1 34.81 1 MET B O 1
ATOM 2687 N N . CYS B 1 2 ? -18.766 -3.254 14.703 1 44.75 2 CYS B N 1
ATOM 2688 C CA . CYS B 1 2 ? -18.266 -3.611 13.383 1 44.75 2 CYS B CA 1
ATOM 2689 C C . CYS B 1 2 ? -17.469 -4.906 13.438 1 44.75 2 CYS B C 1
ATOM 2691 O O . CYS B 1 2 ? -16.672 -5.117 14.367 1 44.75 2 CYS B O 1
ATOM 2693 N N . ASP B 1 3 ? -18.016 -5.93 13.039 1 48.44 3 ASP B N 1
ATOM 2694 C CA . ASP B 1 3 ? -17.234 -7.16 12.969 1 48.44 3 ASP B CA 1
ATOM 2695 C C . ASP B 1 3 ? -15.766 -6.859 12.695 1 48.44 3 ASP B C 1
ATOM 2697 O O . ASP B 1 3 ? -15.43 -6.277 11.664 1 48.44 3 ASP B O 1
ATOM 2701 N N . ARG B 1 4 ? -15.117 -6.445 13.734 1 52.69 4 ARG B N 1
ATOM 2702 C CA . ARG B 1 4 ? -13.703 -6.113 13.664 1 52.69 4 ARG B CA 1
ATOM 2703 C C . ARG B 1 4 ? -12.914 -7.211 12.953 1 52.69 4 ARG B C 1
ATOM 2705 O O . ARG B 1 4 ? -12.891 -8.359 13.414 1 52.69 4 ARG B O 1
ATOM 2712 N N . ASP B 1 5 ? -13.102 -7.25 11.594 1 57.28 5 ASP B N 1
ATOM 2713 C CA . ASP B 1 5 ? -12.312 -8.195 10.805 1 57.28 5 ASP B CA 1
ATOM 2714 C C . ASP B 1 5 ? -10.82 -7.965 11.016 1 57.28 5 ASP B C 1
ATOM 2716 O O . ASP B 1 5 ? -10.336 -6.832 10.93 1 57.28 5 ASP B O 1
ATOM 2720 N N . TYR B 1 6 ? -10.211 -8.836 11.742 1 63.47 6 TYR B N 1
ATOM 2721 C CA . TYR B 1 6 ? -8.758 -8.836 11.914 1 63.47 6 TYR B CA 1
ATOM 2722 C C . TYR B 1 6 ? -8.047 -8.797 10.57 1 63.47 6 TYR B C 1
ATOM 2724 O O . TYR B 1 6 ? -8.578 -9.289 9.57 1 63.47 6 TYR B O 1
ATOM 2732 N N . SER B 1 7 ? -6.965 -8.117 10.586 1 82.19 7 SER B N 1
ATOM 2733 C CA . SER B 1 7 ? -6.066 -8.172 9.438 1 82.19 7 SER B CA 1
ATOM 2734 C C . SER B 1 7 ? -5.547 -9.586 9.211 1 82.19 7 SER B C 1
ATOM 2736 O O . SER B 1 7 ? -4.898 -10.164 10.086 1 82.19 7 SER B O 1
ATOM 2738 N N . PRO B 1 8 ? -5.945 -10.227 8.164 1 90.94 8 PRO B N 1
ATOM 2739 C CA . PRO B 1 8 ? -5.469 -11.586 7.934 1 90.94 8 PRO B CA 1
ATOM 2740 C C . PRO B 1 8 ? -3.957 -11.664 7.734 1 90.94 8 PRO B C 1
ATOM 2742 O O . PRO B 1 8 ? -3.342 -10.688 7.293 1 90.94 8 PRO B O 1
ATOM 2745 N N . LEU B 1 9 ? -3.381 -12.781 8.172 1 95.06 9 LEU B N 1
ATOM 2746 C CA . LEU B 1 9 ? -1.998 -13.117 7.852 1 95.06 9 LEU B CA 1
ATOM 2747 C C . LEU B 1 9 ? -1.915 -13.906 6.547 1 95.06 9 LEU B C 1
ATOM 2749 O O . LEU B 1 9 ? -2.438 -15.016 6.453 1 95.06 9 LEU B O 1
ATOM 2753 N N . ILE B 1 10 ? -1.31 -13.328 5.555 1 97.81 10 ILE B N 1
ATOM 2754 C CA . ILE B 1 10 ? -1.219 -13.977 4.254 1 97.81 10 ILE B CA 1
ATOM 2755 C C . ILE B 1 10 ? 0.239 -14.305 3.939 1 97.81 10 ILE B C 1
ATOM 2757 O O . ILE B 1 10 ? 1.107 -13.438 4.008 1 97.81 10 ILE B O 1
ATOM 2761 N N . GLY B 1 11 ? 0.507 -15.57 3.66 1 98.75 11 GLY B N 1
ATOM 2762 C CA . GLY B 1 11 ? 1.841 -15.977 3.25 1 98.75 11 GLY B CA 1
ATOM 2763 C C . GLY B 1 11 ? 2.164 -15.609 1.814 1 98.75 11 GLY B C 1
ATOM 2764 O O . GLY B 1 11 ? 1.293 -15.664 0.943 1 98.75 11 GLY B O 1
ATOM 2765 N N . ILE B 1 12 ? 3.338 -15.203 1.582 1 98.94 12 ILE B N 1
ATOM 2766 C CA . ILE B 1 12 ? 3.896 -15.102 0.238 1 98.94 12 ILE B CA 1
ATOM 2767 C C . ILE B 1 12 ? 5.078 -16.062 0.097 1 98.94 12 ILE B C 1
ATOM 2769 O O . ILE B 1 12 ? 6.059 -15.961 0.84 1 98.94 12 ILE B O 1
ATOM 2773 N N . LEU B 1 13 ? 4.996 -16.969 -0.806 1 98.88 13 LEU B N 1
ATOM 2774 C CA . LEU B 1 13 ? 6.098 -17.891 -1.035 1 98.88 13 LEU B CA 1
ATOM 2775 C C . LEU B 1 13 ? 7.312 -17.172 -1.604 1 98.88 13 LEU B C 1
ATOM 2777 O O . LEU B 1 13 ? 7.18 -16.344 -2.514 1 98.88 13 LEU B O 1
ATOM 2781 N N . CYS B 1 14 ? 8.453 -17.469 -1.048 1 97.94 14 CYS B N 1
ATOM 2782 C CA . CYS B 1 14 ? 9.688 -17 -1.652 1 97.94 14 CYS B CA 1
ATOM 2783 C C . CYS B 1 14 ? 9.93 -17.656 -3.002 1 97.94 14 CYS B C 1
ATOM 2785 O O . CYS B 1 14 ? 9.539 -18.812 -3.209 1 97.94 14 CYS B O 1
ATOM 2787 N N . MET B 1 15 ? 10.555 -16.953 -3.854 1 96.19 15 MET B N 1
ATOM 2788 C CA . MET B 1 15 ? 10.953 -17.5 -5.148 1 96.19 15 MET B CA 1
ATOM 2789 C C . MET B 1 15 ? 12.469 -17.656 -5.227 1 96.19 15 MET B C 1
ATOM 2791 O O . MET B 1 15 ? 13.211 -16.922 -4.578 1 96.19 15 MET B O 1
ATOM 2795 N N . ASP B 1 16 ? 12.859 -18.578 -6.027 1 94.12 16 ASP B N 1
ATOM 2796 C CA . ASP B 1 16 ? 14.281 -18.734 -6.301 1 94.12 16 ASP B CA 1
ATOM 2797 C C . ASP B 1 16 ? 14.875 -17.422 -6.848 1 94.12 16 ASP B C 1
ATOM 2799 O O . ASP B 1 16 ? 14.25 -16.766 -7.676 1 94.12 16 ASP B O 1
ATOM 2803 N N . ILE B 1 17 ? 16.016 -17.125 -6.395 1 89.38 17 ILE B N 1
ATOM 2804 C CA . ILE B 1 17 ? 16.625 -15.836 -6.719 1 89.38 17 ILE B CA 1
ATOM 2805 C C . ILE B 1 17 ? 16.75 -15.688 -8.234 1 89.38 17 ILE B C 1
ATOM 2807 O O . ILE B 1 17 ? 17.094 -16.656 -8.93 1 89.38 17 ILE B O 1
ATOM 2811 N N . ALA B 1 18 ? 16.406 -14.594 -8.742 1 81.31 18 ALA B N 1
ATOM 2812 C CA . ALA B 1 18 ? 16.578 -14.25 -10.148 1 81.31 18 ALA B CA 1
ATOM 2813 C C . ALA B 1 18 ? 18.047 -13.977 -10.477 1 81.31 18 ALA B C 1
ATOM 2815 O O . ALA B 1 18 ? 18.797 -13.492 -9.625 1 81.31 18 ALA B O 1
ATOM 2816 N N . GLN B 1 19 ? 18.375 -14.188 -11.703 1 80.56 19 GLN B N 1
ATOM 2817 C CA . GLN B 1 19 ? 19.766 -14.039 -12.133 1 80.56 19 GLN B CA 1
ATOM 2818 C C . GLN B 1 19 ? 20.266 -12.617 -11.906 1 80.56 19 GLN B C 1
ATOM 2820 O O . GLN B 1 19 ? 21.391 -12.422 -11.445 1 80.56 19 GLN B O 1
ATOM 2825 N N . GLU B 1 20 ? 19.391 -11.672 -12.234 1 81.81 20 GLU B N 1
ATOM 2826 C CA . GLU B 1 20 ? 19.797 -10.273 -12.094 1 81.81 20 GLU B CA 1
ATOM 2827 C C . GLU B 1 20 ? 20.062 -9.922 -10.633 1 81.81 20 GLU B C 1
ATOM 2829 O O . GLU B 1 20 ? 20.984 -9.164 -10.344 1 81.81 20 GLU B O 1
ATOM 2834 N N . LEU B 1 21 ? 19.328 -10.438 -9.766 1 84.94 21 LEU B N 1
ATOM 2835 C CA . LEU B 1 21 ? 19.531 -10.195 -8.344 1 84.94 21 LEU B CA 1
ATOM 2836 C C . LEU B 1 21 ? 20.781 -10.922 -7.836 1 84.94 21 LEU B C 1
ATOM 2838 O O . LEU B 1 21 ? 21.547 -10.367 -7.043 1 84.94 21 LEU B O 1
ATOM 2842 N N . GLN B 1 22 ? 20.938 -12.117 -8.328 1 84 22 GLN B N 1
ATOM 2843 C CA . GLN B 1 22 ? 22.094 -12.891 -7.895 1 84 22 GLN B CA 1
ATOM 2844 C C . GLN B 1 22 ? 23.406 -12.211 -8.297 1 84 22 GLN B C 1
ATOM 2846 O O . GLN B 1 22 ? 24.375 -12.227 -7.543 1 84 22 GLN B O 1
ATOM 2851 N N . ARG B 1 23 ? 23.422 -11.68 -9.453 1 83.94 23 ARG B N 1
ATOM 2852 C CA . ARG B 1 23 ? 24.609 -10.984 -9.945 1 83.94 23 ARG B CA 1
ATOM 2853 C C . ARG B 1 23 ? 24.969 -9.805 -9.047 1 83.94 23 ARG B C 1
ATOM 2855 O O . ARG B 1 23 ? 26.141 -9.562 -8.773 1 83.94 23 ARG B O 1
ATOM 2862 N N . LYS B 1 24 ? 23.969 -9.133 -8.555 1 85.75 24 LYS B N 1
ATOM 2863 C CA . LYS B 1 24 ? 24.188 -7.906 -7.797 1 85.75 24 LYS B CA 1
ATOM 2864 C C . LYS B 1 24 ? 24.422 -8.211 -6.32 1 85.75 24 LYS B C 1
ATOM 2866 O O . LYS B 1 24 ? 25.266 -7.57 -5.676 1 85.75 24 LYS B O 1
ATOM 2871 N N . TYR B 1 25 ? 23.75 -9.195 -5.785 1 86.5 25 TYR B N 1
ATOM 2872 C CA . TYR B 1 25 ? 23.734 -9.336 -4.332 1 86.5 25 TYR B CA 1
ATOM 2873 C C . TYR B 1 25 ? 24.484 -10.594 -3.898 1 86.5 25 TYR B C 1
ATOM 2875 O O . TYR B 1 25 ? 24.719 -10.805 -2.705 1 86.5 25 TYR B O 1
ATOM 2883 N N . GLY B 1 26 ? 24.891 -11.359 -4.832 1 83.75 26 GLY B N 1
ATOM 2884 C CA . GLY B 1 26 ? 25.812 -12.461 -4.539 1 83.75 26 GLY B CA 1
ATOM 2885 C C . GLY B 1 26 ? 25.109 -13.797 -4.41 1 83.75 26 GLY B C 1
ATOM 2886 O O . GLY B 1 26 ? 23.875 -13.859 -4.371 1 83.75 26 GLY B O 1
ATOM 2887 N N . GLU B 1 27 ? 25.875 -14.75 -4.262 1 83.38 27 GLU B N 1
ATOM 2888 C CA . GLU B 1 27 ? 25.422 -16.141 -4.305 1 83.38 27 GLU B CA 1
ATOM 2889 C C . GLU B 1 27 ? 24.828 -16.562 -2.963 1 83.38 27 GLU B C 1
ATOM 2891 O O . GLU B 1 27 ? 24.156 -17.594 -2.873 1 83.38 27 GLU B O 1
ATOM 2896 N N . LEU B 1 28 ? 25.016 -15.711 -1.983 1 86.12 28 LEU B N 1
ATOM 2897 C CA . LEU B 1 28 ? 24.516 -16.062 -0.66 1 86.12 28 LEU B CA 1
ATOM 2898 C C . LEU B 1 28 ? 23 -15.859 -0.574 1 86.12 28 LEU B C 1
ATOM 2900 O O . LEU B 1 28 ? 22.344 -16.406 0.319 1 86.12 28 LEU B O 1
ATOM 2904 N N . ILE B 1 29 ? 22.531 -15.078 -1.469 1 91.06 29 ILE B N 1
ATOM 2905 C CA . ILE B 1 29 ? 21.078 -14.875 -1.508 1 91.06 29 ILE B CA 1
ATOM 2906 C C . ILE B 1 29 ? 20.422 -16.016 -2.285 1 91.06 29 ILE B C 1
ATOM 2908 O O . ILE B 1 29 ? 20.781 -16.266 -3.439 1 91.06 29 ILE B O 1
ATOM 2912 N N . HIS B 1 30 ? 19.531 -16.688 -1.664 1 92.12 30 HIS B N 1
ATOM 2913 C CA . HIS B 1 30 ? 18.969 -17.906 -2.25 1 92.12 30 HIS B CA 1
ATOM 2914 C C . HIS B 1 30 ? 17.547 -17.672 -2.744 1 92.12 30 HIS B C 1
ATOM 2916 O O . HIS B 1 30 ? 17.062 -18.391 -3.627 1 92.12 30 HIS B O 1
ATOM 2922 N N . SER B 1 31 ? 16.875 -16.781 -2.141 1 95.31 31 SER B N 1
ATOM 2923 C CA . SER B 1 31 ? 15.484 -16.531 -2.506 1 95.31 31 SER B CA 1
ATOM 2924 C C . SER B 1 31 ? 15.094 -15.078 -2.275 1 95.31 31 SER B C 1
ATOM 2926 O O . SER B 1 31 ? 15.875 -14.297 -1.729 1 95.31 31 SER B O 1
ATOM 2928 N N . TYR B 1 32 ? 13.922 -14.68 -2.791 1 96.44 32 TYR B N 1
ATOM 2929 C CA . TYR B 1 32 ? 13.492 -13.289 -2.654 1 96.44 32 TYR B CA 1
ATOM 2930 C C . TYR B 1 32 ? 11.977 -13.172 -2.76 1 96.44 32 TYR B C 1
ATOM 2932 O O . TYR B 1 32 ? 11.305 -14.117 -3.174 1 96.44 32 TYR B O 1
ATOM 2940 N N . ILE B 1 33 ? 11.453 -12.125 -2.293 1 97.81 33 ILE B N 1
ATOM 2941 C CA . ILE B 1 33 ? 10.086 -11.656 -2.518 1 97.81 33 ILE B CA 1
ATOM 2942 C C . ILE B 1 33 ? 10.109 -10.227 -3.055 1 97.81 33 ILE B C 1
ATOM 2944 O O . ILE B 1 33 ? 10.727 -9.344 -2.455 1 97.81 33 ILE B O 1
ATOM 2948 N N . SER B 1 34 ? 9.5 -10.039 -4.27 1 96.75 34 SER B N 1
ATOM 2949 C CA . SER B 1 34 ? 9.289 -8.656 -4.699 1 96.75 34 SER B CA 1
ATOM 2950 C C . SER B 1 34 ? 8.391 -7.906 -3.725 1 96.75 34 SER B C 1
ATOM 2952 O O . SER B 1 34 ? 7.32 -8.391 -3.359 1 96.75 34 SER B O 1
ATOM 2954 N N . ALA B 1 35 ? 8.789 -6.703 -3.334 1 97.44 35 ALA B N 1
ATOM 2955 C CA . ALA B 1 35 ? 8.016 -5.918 -2.373 1 97.44 35 ALA B CA 1
ATOM 2956 C C . ALA B 1 35 ? 6.648 -5.543 -2.936 1 97.44 35 ALA B C 1
ATOM 2958 O O . ALA B 1 35 ? 5.73 -5.215 -2.184 1 97.44 35 ALA B O 1
ATOM 2959 N N . ALA B 1 36 ? 6.504 -5.566 -4.25 1 96.69 36 ALA B N 1
ATOM 2960 C CA . ALA B 1 36 ? 5.23 -5.246 -4.891 1 96.69 36 ALA B CA 1
ATOM 2961 C C . ALA B 1 36 ? 4.121 -6.16 -4.383 1 96.69 36 ALA B C 1
ATOM 2963 O O . ALA B 1 36 ? 2.986 -5.715 -4.184 1 96.69 36 ALA B O 1
ATOM 2964 N N . TYR B 1 37 ? 4.445 -7.441 -4.145 1 98.12 37 TYR B N 1
ATOM 2965 C CA . TYR B 1 37 ? 3.447 -8.375 -3.645 1 98.12 37 TYR B CA 1
ATOM 2966 C C . TYR B 1 37 ? 3.031 -8.023 -2.223 1 98.12 37 TYR B C 1
ATOM 2968 O O . TYR B 1 37 ? 1.858 -8.141 -1.861 1 98.12 37 TYR B O 1
ATOM 2976 N N . VAL B 1 38 ? 4.012 -7.625 -1.427 1 97.88 38 VAL B N 1
ATOM 2977 C CA . VAL B 1 38 ? 3.76 -7.27 -0.034 1 97.88 38 VAL B CA 1
ATOM 2978 C C . VAL B 1 38 ? 2.871 -6.027 0.031 1 97.88 38 VAL B C 1
ATOM 2980 O O . VAL B 1 38 ? 1.83 -6.039 0.692 1 97.88 38 VAL B O 1
ATOM 2983 N N . LYS B 1 39 ? 3.285 -5 -0.687 1 96.38 39 LYS B N 1
ATOM 2984 C CA . LYS B 1 39 ? 2.539 -3.746 -0.709 1 96.38 39 LYS B CA 1
ATOM 2985 C C . LYS B 1 39 ? 1.133 -3.953 -1.264 1 96.38 39 LYS B C 1
ATOM 2987 O O . LYS B 1 39 ? 0.176 -3.34 -0.787 1 96.38 39 LYS B O 1
ATOM 2992 N N . TYR B 1 40 ? 1.069 -4.82 -2.24 1 96.12 40 TYR B N 1
ATOM 2993 C CA . TYR B 1 40 ? -0.173 -5.184 -2.914 1 96.12 40 TYR B CA 1
ATOM 2994 C C . TYR B 1 40 ? -1.184 -5.75 -1.923 1 96.12 40 TYR B C 1
ATOM 2996 O O . TYR B 1 40 ? -2.326 -5.289 -1.86 1 96.12 40 TYR B O 1
ATOM 3004 N N . LEU B 1 41 ? -0.827 -6.621 -1.067 1 96.75 41 LEU B N 1
ATOM 3005 C CA . LEU B 1 41 ? -1.697 -7.25 -0.079 1 96.75 41 LEU B CA 1
ATOM 3006 C C . LEU B 1 41 ? -1.945 -6.316 1.1 1 96.75 41 LEU B C 1
ATOM 3008 O O . LEU B 1 41 ? -3.066 -6.23 1.604 1 96.75 41 LEU B O 1
ATOM 3012 N N . GLU B 1 42 ? -0.933 -5.562 1.481 1 94.75 42 GLU B N 1
ATOM 3013 C CA . GLU B 1 42 ? -1.075 -4.633 2.598 1 94.75 42 GLU B CA 1
ATOM 3014 C C . GLU B 1 42 ? -2.068 -3.521 2.268 1 94.75 42 GLU B C 1
ATOM 3016 O O . GLU B 1 42 ? -2.781 -3.037 3.148 1 94.75 42 GLU B O 1
ATOM 3021 N N . SER B 1 43 ? -2.113 -3.219 1.025 1 93.56 43 SER B N 1
ATOM 3022 C CA . SER B 1 43 ? -3.004 -2.141 0.609 1 93.56 43 SER B CA 1
ATOM 3023 C C . SER B 1 43 ? -4.465 -2.512 0.836 1 93.56 43 SER B C 1
ATOM 3025 O O . SER B 1 43 ? -5.344 -1.646 0.811 1 93.56 43 SER B O 1
ATOM 3027 N N . MET B 1 44 ? -4.711 -3.758 1.086 1 93.31 44 MET B N 1
ATOM 3028 C CA . MET B 1 44 ? -6.074 -4.199 1.367 1 93.31 44 MET B CA 1
ATOM 3029 C C . MET B 1 44 ? -6.207 -4.68 2.809 1 93.31 44 MET B C 1
ATOM 3031 O O . MET B 1 44 ? -7.156 -5.387 3.146 1 93.31 44 MET B O 1
ATOM 3035 N N . GLY B 1 45 ? -5.199 -4.379 3.629 1 89.81 45 GLY B N 1
ATOM 3036 C CA . GLY B 1 45 ? -5.328 -4.582 5.062 1 89.81 45 GLY B CA 1
ATOM 3037 C C . GLY B 1 45 ? -4.73 -5.895 5.535 1 89.81 45 GLY B C 1
ATOM 3038 O O . GLY B 1 45 ? -4.938 -6.301 6.684 1 89.81 45 GLY B O 1
ATOM 3039 N N . ALA B 1 46 ? -3.988 -6.523 4.656 1 93.31 46 ALA B N 1
ATOM 3040 C CA . ALA B 1 46 ? -3.377 -7.781 5.07 1 93.31 46 ALA B CA 1
ATOM 3041 C C . ALA B 1 46 ? -2.01 -7.543 5.707 1 93.31 46 ALA B C 1
ATOM 3043 O O . ALA B 1 46 ? -1.391 -6.5 5.492 1 93.31 46 ALA B O 1
ATOM 3044 N N . ARG B 1 47 ? -1.644 -8.43 6.539 1 93.12 47 ARG B N 1
ATOM 3045 C CA . ARG B 1 47 ? -0.269 -8.562 7.008 1 93.12 47 ARG B CA 1
ATOM 3046 C C . ARG B 1 47 ? 0.428 -9.734 6.328 1 93.12 47 ARG B C 1
ATOM 3048 O O . ARG B 1 47 ? -0.191 -10.773 6.082 1 93.12 47 ARG B O 1
ATOM 3055 N N . VAL B 1 48 ? 1.726 -9.602 6.074 1 97.06 48 VAL B N 1
ATOM 3056 C CA . VAL B 1 48 ? 2.369 -10.57 5.191 1 97.06 48 VAL B CA 1
ATOM 3057 C C . VAL B 1 48 ? 3.387 -11.391 5.977 1 97.06 48 VAL B C 1
ATOM 3059 O O . VAL B 1 48 ? 4.141 -10.852 6.789 1 97.06 48 VAL B O 1
ATOM 3062 N N . VAL B 1 49 ? 3.41 -12.664 5.73 1 97.94 49 VAL B N 1
ATOM 3063 C CA . VAL B 1 49 ? 4.375 -13.625 6.254 1 97.94 49 VAL B CA 1
ATOM 3064 C C . VAL B 1 49 ? 5.18 -14.227 5.105 1 97.94 49 VAL B C 1
ATOM 3066 O O . VAL B 1 49 ? 4.609 -14.812 4.18 1 97.94 49 VAL B O 1
ATOM 3069 N N . PRO B 1 50 ? 6.5 -14.078 5.133 1 98.69 50 PRO B N 1
ATOM 3070 C CA . PRO B 1 50 ? 7.27 -14.805 4.121 1 98.69 50 PRO B CA 1
ATOM 3071 C C . PRO B 1 50 ? 7.25 -16.312 4.336 1 98.69 50 PRO B C 1
ATOM 3073 O O . PRO B 1 50 ? 7.395 -16.781 5.469 1 98.69 50 PRO B O 1
ATOM 3076 N N . ILE B 1 51 ? 7 -17.047 3.348 1 98.75 51 ILE B N 1
ATOM 3077 C CA . ILE B 1 51 ? 7.055 -18.5 3.383 1 98.75 51 ILE B CA 1
ATOM 3078 C C . ILE B 1 51 ? 8.336 -18.984 2.709 1 98.75 51 ILE B C 1
ATOM 3080 O O . ILE B 1 51 ? 8.562 -18.719 1.525 1 98.75 51 ILE B O 1
ATOM 3084 N N . TRP B 1 52 ? 9.086 -19.781 3.416 1 98.19 52 TRP B N 1
ATOM 3085 C CA . TRP B 1 52 ? 10.406 -20.172 2.943 1 98.19 52 TRP B CA 1
ATOM 3086 C C . TRP B 1 52 ? 10.297 -21.312 1.925 1 98.19 52 TRP B C 1
ATOM 3088 O O . TRP B 1 52 ? 9.359 -22.109 1.968 1 98.19 52 TRP B O 1
ATOM 3098 N N . ILE B 1 53 ? 11.219 -21.359 1 1 97 53 ILE B N 1
ATOM 3099 C CA . ILE B 1 53 ? 11.305 -22.484 0.084 1 97 53 ILE B CA 1
ATOM 3100 C C . ILE B 1 53 ? 12.359 -23.469 0.574 1 97 53 ILE B C 1
ATOM 3102 O O . ILE B 1 53 ? 13.117 -23.172 1.5 1 97 53 ILE B O 1
ATOM 3106 N N . SER B 1 54 ? 12.391 -24.688 -0.007 1 94.88 54 SER B N 1
ATOM 3107 C CA . SER B 1 54 ? 13.367 -25.719 0.299 1 94.88 54 SER B CA 1
ATOM 3108 C C . SER B 1 54 ? 13.227 -26.203 1.74 1 94.88 54 SER B C 1
ATOM 3110 O O . SER B 1 54 ? 14.227 -26.359 2.447 1 94.88 54 SER B O 1
ATOM 3112 N N . ARG B 1 55 ? 12.031 -26.297 2.209 1 97.12 55 ARG B N 1
ATOM 3113 C CA . ARG B 1 55 ? 11.742 -26.844 3.531 1 97.12 55 ARG B CA 1
ATOM 3114 C C . ARG B 1 55 ? 10.969 -28.156 3.432 1 97.12 55 ARG B C 1
ATOM 3116 O O . ARG B 1 55 ? 10.367 -28.453 2.395 1 97.12 55 ARG B O 1
ATOM 3123 N N . PRO B 1 56 ? 11.109 -29 4.477 1 97.44 56 PRO B N 1
ATOM 3124 C CA . PRO B 1 56 ? 10.305 -30.219 4.465 1 97.44 56 PRO B CA 1
ATOM 3125 C C . PRO B 1 56 ? 8.805 -29.938 4.559 1 97.44 56 PRO B C 1
ATOM 3127 O O . PRO B 1 56 ? 8.406 -28.859 5 1 97.44 56 PRO B O 1
ATOM 3130 N N . ARG B 1 57 ? 7.965 -30.859 4.152 1 98.12 57 ARG B N 1
ATOM 3131 C CA . ARG B 1 57 ? 6.512 -30.719 4.145 1 98.12 57 ARG B CA 1
ATOM 3132 C C . ARG B 1 57 ? 6 -30.281 5.508 1 98.12 57 ARG B C 1
ATOM 3134 O O . ARG B 1 57 ? 5.039 -29.5 5.594 1 98.12 57 ARG B O 1
ATOM 3141 N N . ALA B 1 58 ? 6.652 -30.734 6.605 1 98.5 58 ALA B N 1
ATOM 3142 C CA . ALA B 1 58 ? 6.23 -30.422 7.969 1 98.5 58 ALA B CA 1
ATOM 3143 C C . ALA B 1 58 ? 6.254 -28.922 8.227 1 98.5 58 ALA B C 1
ATOM 3145 O O . ALA B 1 58 ? 5.422 -28.406 8.969 1 98.5 58 ALA B O 1
ATOM 3146 N N . TYR B 1 59 ? 7.184 -28.234 7.672 1 97.81 59 TYR B N 1
ATOM 3147 C CA . TYR B 1 59 ? 7.258 -26.781 7.797 1 97.81 59 TYR B CA 1
ATOM 3148 C C . TYR B 1 59 ? 5.992 -26.109 7.262 1 97.81 59 TYR B C 1
ATOM 3150 O O . TYR B 1 59 ? 5.418 -25.25 7.914 1 97.81 59 TYR B O 1
ATOM 3158 N N . TYR B 1 60 ? 5.551 -26.531 6.145 1 98.62 60 TYR B N 1
ATOM 3159 C CA . TYR B 1 60 ? 4.391 -25.922 5.496 1 98.62 60 TYR B CA 1
ATOM 3160 C C . TYR B 1 60 ? 3.109 -26.266 6.242 1 98.62 60 TYR B C 1
ATOM 3162 O O . TYR B 1 60 ? 2.211 -25.438 6.363 1 98.62 60 TYR B O 1
ATOM 3170 N N . GLU B 1 61 ? 3.025 -27.5 6.738 1 98.25 61 GLU B N 1
ATOM 3171 C CA . GLU B 1 61 ? 1.88 -27.875 7.562 1 98.25 61 GLU B CA 1
ATOM 3172 C C . GLU B 1 61 ? 1.759 -26.984 8.789 1 98.25 61 GLU B C 1
ATOM 3174 O O . GLU B 1 61 ? 0.662 -26.547 9.133 1 98.25 61 GLU B O 1
ATOM 3179 N N . GLU B 1 62 ? 2.865 -26.719 9.359 1 96.69 62 GLU B N 1
ATOM 3180 C CA . GLU B 1 62 ? 2.879 -25.906 10.578 1 96.69 62 GLU B CA 1
ATOM 3181 C C . GLU B 1 62 ? 2.539 -24.453 10.281 1 96.69 62 GLU B C 1
ATOM 3183 O O . GLU B 1 62 ? 1.661 -23.875 10.922 1 96.69 62 GLU B O 1
ATOM 3188 N N . ILE B 1 63 ? 3.195 -23.859 9.352 1 97.06 63 ILE B N 1
ATOM 3189 C CA . ILE B 1 63 ? 3.021 -22.438 9.109 1 97.06 63 ILE B CA 1
ATOM 3190 C C . ILE B 1 63 ? 1.619 -22.172 8.562 1 97.06 63 ILE B C 1
ATOM 3192 O O . ILE B 1 63 ? 1.02 -21.125 8.844 1 97.06 63 ILE B O 1
ATOM 3196 N N . MET B 1 64 ? 1.037 -23.109 7.785 1 97.69 64 MET B N 1
ATOM 3197 C CA . MET B 1 64 ? -0.277 -22.922 7.184 1 97.69 64 MET B CA 1
ATOM 3198 C C . MET B 1 64 ? -1.381 -23.047 8.227 1 97.69 64 MET B C 1
ATOM 3200 O O . MET B 1 64 ? -2.535 -22.703 7.961 1 97.69 64 MET B O 1
ATOM 3204 N N . GLU B 1 65 ? -1.035 -23.438 9.43 1 95.06 65 GLU B N 1
ATOM 3205 C CA . GLU B 1 65 ? -1.957 -23.391 10.555 1 95.06 65 GLU B CA 1
ATOM 3206 C C . GLU B 1 65 ? -2.018 -22 11.164 1 95.06 65 GLU B C 1
ATOM 3208 O O . GLU B 1 65 ? -2.953 -21.672 11.898 1 95.06 65 GLU B O 1
ATOM 3213 N N . LYS B 1 66 ? -1.046 -21.219 10.797 1 93.62 66 LYS B N 1
ATOM 3214 C CA . LYS B 1 66 ? -0.893 -19.922 11.469 1 93.62 66 LYS B CA 1
ATOM 3215 C C . LYS B 1 66 ? -1.242 -18.766 10.539 1 93.62 66 LYS B C 1
ATOM 3217 O O . LYS B 1 66 ? -1.184 -17.609 10.938 1 93.62 66 LYS B O 1
ATOM 3222 N N . ILE B 1 67 ? -1.585 -19.078 9.352 1 96.69 67 ILE B N 1
ATOM 3223 C CA . ILE B 1 67 ? -1.883 -18.016 8.406 1 96.69 67 ILE B CA 1
ATOM 3224 C C . ILE B 1 67 ? -3.225 -18.281 7.73 1 96.69 67 ILE B C 1
ATOM 3226 O O . ILE B 1 67 ? -3.814 -19.359 7.91 1 96.69 67 ILE B O 1
ATOM 3230 N N . ASN B 1 68 ? -3.705 -17.328 6.945 1 97 68 ASN B N 1
ATOM 3231 C CA . ASN B 1 68 ? -5.082 -17.344 6.461 1 97 68 ASN B CA 1
ATOM 3232 C C . ASN B 1 68 ? -5.148 -17.609 4.961 1 97 68 ASN B C 1
ATOM 3234 O O . ASN B 1 68 ? -6.234 -17.75 4.398 1 97 68 ASN B O 1
ATOM 3238 N N . GLY B 1 69 ? -4.078 -17.688 4.262 1 98.44 69 GLY B N 1
ATOM 3239 C CA . GLY B 1 69 ? -3.941 -17.938 2.834 1 98.44 69 GLY B CA 1
ATOM 3240 C C . GLY B 1 69 ? -2.525 -17.719 2.326 1 98.44 69 GLY B C 1
ATOM 3241 O O . GLY B 1 69 ? -1.653 -17.281 3.074 1 98.44 69 GLY B O 1
ATOM 3242 N N . ILE B 1 70 ? -2.252 -18.094 1.08 1 98.94 70 ILE B N 1
ATOM 3243 C CA . ILE B 1 70 ? -0.91 -17.953 0.53 1 98.94 70 ILE B CA 1
ATOM 3244 C C . ILE B 1 70 ? -0.994 -17.422 -0.903 1 98.94 70 ILE B C 1
ATOM 3246 O O . ILE B 1 70 ? -1.857 -17.859 -1.675 1 98.94 70 ILE B O 1
ATOM 3250 N N . LEU B 1 71 ? -0.196 -16.484 -1.221 1 98.94 71 LEU B N 1
ATOM 3251 C CA . LEU B 1 71 ? 0.037 -16.031 -2.588 1 98.94 71 LEU B CA 1
ATOM 3252 C C . LEU B 1 71 ? 1.333 -16.625 -3.141 1 98.94 71 LEU B C 1
ATOM 3254 O O . LEU B 1 71 ? 2.383 -16.531 -2.5 1 98.94 71 LEU B O 1
ATOM 3258 N N . LEU B 1 72 ? 1.259 -17.328 -4.27 1 98.88 72 LEU B N 1
ATOM 3259 C CA . LEU B 1 72 ? 2.408 -17.797 -5.027 1 98.88 72 LEU B CA 1
ATOM 3260 C C . LEU B 1 72 ? 2.801 -16.812 -6.113 1 98.88 72 LEU B C 1
ATOM 3262 O O . LEU B 1 72 ? 2.078 -16.641 -7.094 1 98.88 72 LEU B O 1
ATOM 3266 N N . PRO B 1 73 ? 3.965 -16.188 -5.977 1 98.25 73 PRO B N 1
ATOM 3267 C CA . PRO B 1 73 ? 4.371 -15.117 -6.891 1 98.25 73 PRO B CA 1
ATOM 3268 C C . PRO B 1 73 ? 4.805 -15.641 -8.258 1 98.25 73 PRO B C 1
ATOM 3270 O O . PRO B 1 73 ? 4.898 -16.859 -8.453 1 98.25 73 PRO B O 1
ATOM 3273 N N . GLY B 1 74 ? 4.973 -14.664 -9.188 1 96.44 74 GLY B N 1
ATOM 3274 C CA . GLY B 1 74 ? 5.656 -14.984 -10.43 1 96.44 74 GLY B CA 1
ATOM 3275 C C . GLY B 1 74 ? 7.148 -15.203 -10.258 1 96.44 74 GLY B C 1
ATOM 3276 O O . GLY B 1 74 ? 7.699 -14.914 -9.195 1 96.44 74 GLY B O 1
ATOM 3277 N N . GLY B 1 75 ? 7.754 -15.672 -11.219 1 92.19 75 GLY B N 1
ATOM 3278 C CA . GLY B 1 75 ? 9.18 -15.953 -11.219 1 92.19 75 GLY B CA 1
ATOM 3279 C C . GLY B 1 75 ? 9.672 -16.547 -12.523 1 92.19 75 GLY B C 1
ATOM 3280 O O . GLY B 1 75 ? 8.898 -16.703 -13.477 1 92.19 75 GLY B O 1
ATOM 3281 N N . ALA B 1 76 ? 10.969 -16.688 -12.523 1 86.69 76 ALA B N 1
ATOM 3282 C CA . ALA B 1 76 ? 11.609 -17.234 -13.711 1 86.69 76 ALA B CA 1
ATOM 3283 C C . ALA B 1 76 ? 12.453 -18.453 -13.359 1 86.69 76 ALA B C 1
ATOM 3285 O O . ALA B 1 76 ? 13.648 -18.328 -13.062 1 86.69 76 ALA B O 1
ATOM 3286 N N . VAL B 1 77 ? 11.82 -19.562 -13.383 1 87.06 77 VAL B N 1
ATOM 3287 C CA . VAL B 1 77 ? 12.555 -20.797 -13.109 1 87.06 77 VAL B CA 1
ATOM 3288 C C . VAL B 1 77 ? 12.195 -21.844 -14.156 1 87.06 77 VAL B C 1
ATOM 3290 O O . VAL B 1 77 ? 11.125 -21.781 -14.766 1 87.06 77 VAL B O 1
ATOM 3293 N N . PHE B 1 78 ? 13.102 -22.734 -14.273 1 85.69 78 PHE B N 1
ATOM 3294 C CA . PHE B 1 78 ? 12.789 -23.922 -15.047 1 85.69 78 PHE B CA 1
ATOM 3295 C C . PHE B 1 78 ? 12.055 -24.953 -14.195 1 85.69 78 PHE B C 1
ATOM 3297 O O . PHE B 1 78 ? 12.398 -25.156 -13.031 1 85.69 78 PHE B O 1
ATOM 3304 N N . LEU B 1 79 ? 10.992 -25.516 -14.781 1 88.75 79 LEU B N 1
ATOM 3305 C CA . LEU B 1 79 ? 10.219 -26.5 -14.031 1 88.75 79 LEU B CA 1
ATOM 3306 C C . LEU B 1 79 ? 10.867 -27.891 -14.125 1 88.75 79 LEU B C 1
ATOM 3308 O O . LEU B 1 79 ? 10.641 -28.75 -13.273 1 88.75 79 LEU B O 1
ATOM 3312 N N . ASP B 1 80 ? 11.672 -28.047 -15.18 1 81.88 80 ASP B N 1
ATOM 3313 C CA . ASP B 1 80 ? 12.383 -29.312 -15.406 1 81.88 80 ASP B CA 1
ATOM 3314 C C . ASP B 1 80 ? 13.672 -29.359 -14.594 1 81.88 80 ASP B C 1
ATOM 3316 O O . ASP B 1 80 ? 14.609 -28.609 -14.852 1 81.88 80 ASP B O 1
ATOM 3320 N N . ASP B 1 81 ? 13.719 -30.312 -13.773 1 81.75 81 ASP B N 1
ATOM 3321 C CA . ASP B 1 81 ? 14.883 -30.484 -12.914 1 81.75 81 ASP B CA 1
ATOM 3322 C C . ASP B 1 81 ? 16.156 -30.656 -13.734 1 81.75 81 ASP B C 1
ATOM 3324 O O . ASP B 1 81 ? 17.234 -30.25 -13.312 1 81.75 81 ASP B O 1
ATOM 3328 N N . SER B 1 82 ? 16.031 -31.297 -14.844 1 81.5 82 SER B N 1
ATOM 3329 C CA . SER B 1 82 ? 17.188 -31.578 -15.68 1 81.5 82 SER B CA 1
ATOM 3330 C C . SER B 1 82 ? 17.828 -30.297 -16.188 1 81.5 82 SER B C 1
ATOM 3332 O O . SER B 1 82 ? 18.984 -30.297 -16.609 1 81.5 82 SER B O 1
ATOM 3334 N N . LYS B 1 83 ? 17.078 -29.25 -16.109 1 80.06 83 LYS B N 1
ATOM 3335 C CA . LYS B 1 83 ? 17.578 -27.969 -16.609 1 80.06 83 LYS B CA 1
ATOM 3336 C C . LYS B 1 83 ? 18.141 -27.125 -15.469 1 80.06 83 LYS B C 1
ATOM 3338 O O . LYS B 1 83 ? 18.625 -26.016 -15.695 1 80.06 83 LYS B O 1
ATOM 3343 N N . CYS B 1 84 ? 18.078 -27.625 -14.305 1 81.06 84 CYS B N 1
ATOM 3344 C CA . CYS B 1 84 ? 18.5 -26.859 -13.133 1 81.06 84 CYS B CA 1
ATOM 3345 C C . CYS B 1 84 ? 19.969 -27.094 -12.82 1 81.06 84 CYS B C 1
ATOM 3347 O O . CYS B 1 84 ? 20.547 -28.094 -13.266 1 81.06 84 CYS B O 1
ATOM 3349 N N . SER B 1 85 ? 20.562 -26.047 -12.266 1 77.19 85 SER B N 1
ATOM 3350 C CA . SER B 1 85 ? 21.938 -26.078 -11.773 1 77.19 85 SER B CA 1
ATOM 3351 C C . SER B 1 85 ? 22.047 -25.453 -10.391 1 77.19 85 SER B C 1
ATOM 3353 O O . SER B 1 85 ? 21.031 -25.125 -9.773 1 77.19 85 SER B O 1
ATOM 3355 N N . GLU B 1 86 ? 23.234 -25.422 -9.906 1 72.88 86 GLU B N 1
ATOM 3356 C CA . GLU B 1 86 ? 23.469 -24.812 -8.602 1 72.88 86 GLU B CA 1
ATOM 3357 C C . GLU B 1 86 ? 23.047 -23.359 -8.578 1 72.88 86 GLU B C 1
ATOM 3359 O O . GLU B 1 86 ? 22.594 -22.844 -7.555 1 72.88 86 GLU B O 1
ATOM 3364 N N . ASN B 1 87 ? 23.156 -22.797 -9.734 1 70.75 87 ASN B N 1
ATOM 3365 C CA . ASN B 1 87 ? 22.875 -21.359 -9.828 1 70.75 87 ASN B CA 1
ATOM 3366 C C . ASN B 1 87 ? 21.5 -21.094 -10.453 1 70.75 87 ASN B C 1
ATOM 3368 O O . ASN B 1 87 ? 21.078 -19.953 -10.555 1 70.75 87 ASN B O 1
ATOM 3372 N N . LEU B 1 88 ? 20.953 -22.156 -10.93 1 77.88 88 LEU B N 1
ATOM 3373 C CA . LEU B 1 88 ? 19.609 -22.125 -11.484 1 77.88 88 LEU B CA 1
ATOM 3374 C C . LEU B 1 88 ? 18.703 -23.156 -10.797 1 77.88 88 LEU B C 1
ATOM 3376 O O . LEU B 1 88 ? 18.625 -24.297 -11.242 1 77.88 88 LEU B O 1
ATOM 3380 N N . ARG B 1 89 ? 18.062 -22.688 -9.852 1 84.31 89 ARG B N 1
ATOM 3381 C CA . ARG B 1 89 ? 17.297 -23.594 -8.992 1 84.31 89 ARG B CA 1
ATOM 3382 C C . ARG B 1 89 ? 15.805 -23.438 -9.25 1 84.31 89 ARG B C 1
ATOM 3384 O O . ARG B 1 89 ? 15.375 -22.531 -9.969 1 84.31 89 ARG B O 1
ATOM 3391 N N . ASN B 1 90 ? 15.07 -24.422 -8.727 1 92.06 90 ASN B N 1
ATOM 3392 C CA . ASN B 1 90 ? 13.617 -24.391 -8.812 1 92.06 90 ASN B CA 1
ATOM 3393 C C . ASN B 1 90 ? 12.969 -24.953 -7.547 1 92.06 90 ASN B C 1
ATOM 3395 O O . ASN B 1 90 ? 11.977 -25.672 -7.621 1 92.06 90 ASN B O 1
ATOM 3399 N N . ASP B 1 91 ? 13.539 -24.609 -6.387 1 92.62 91 ASP B N 1
ATOM 3400 C CA . ASP B 1 91 ? 13.07 -25.094 -5.094 1 92.62 91 ASP B CA 1
ATOM 3401 C C . ASP B 1 91 ? 11.609 -24.719 -4.867 1 92.62 91 ASP B C 1
ATOM 3403 O O . ASP B 1 91 ? 10.875 -25.438 -4.188 1 92.62 91 ASP B O 1
ATOM 3407 N N . CYS B 1 92 ? 11.203 -23.641 -5.484 1 95.69 92 CYS B N 1
ATOM 3408 C CA . CYS B 1 92 ? 9.828 -23.172 -5.312 1 95.69 92 CYS B CA 1
ATOM 3409 C C . CYS B 1 92 ? 8.836 -24.203 -5.859 1 95.69 92 CYS B C 1
ATOM 3411 O O . CYS B 1 92 ? 7.676 -24.219 -5.445 1 95.69 92 CYS B O 1
ATOM 3413 N N . VAL B 1 93 ? 9.25 -25.094 -6.801 1 95.75 93 VAL B N 1
ATOM 3414 C CA . VAL B 1 93 ? 8.352 -26.062 -7.414 1 95.75 93 VAL B CA 1
ATOM 3415 C C . VAL B 1 93 ? 7.891 -27.078 -6.371 1 95.75 93 VAL B C 1
ATOM 3417 O O . VAL B 1 93 ? 6.688 -27.281 -6.184 1 95.75 93 VAL B O 1
ATOM 3420 N N . GLN B 1 94 ? 8.852 -27.656 -5.648 1 95.25 94 GLN B N 1
ATOM 3421 C CA . GLN B 1 94 ? 8.484 -28.625 -4.613 1 95.25 94 GLN B CA 1
ATOM 3422 C C . GLN B 1 94 ? 7.754 -27.938 -3.463 1 95.25 94 GLN B C 1
ATOM 3424 O O . GLN B 1 94 ? 6.793 -28.5 -2.918 1 95.25 94 GLN B O 1
ATOM 3429 N N . SER B 1 95 ? 8.219 -26.797 -3.049 1 97.69 95 SER B N 1
ATOM 3430 C CA . SER B 1 95 ? 7.582 -26.047 -1.968 1 97.69 95 SER B CA 1
ATOM 3431 C C . SER B 1 95 ? 6.129 -25.734 -2.295 1 97.69 95 SER B C 1
ATOM 3433 O O . SER B 1 95 ? 5.242 -25.906 -1.453 1 97.69 95 SER B O 1
ATOM 3435 N N . SER B 1 96 ? 5.887 -25.25 -3.506 1 98.19 96 SER B N 1
ATOM 3436 C CA . SER B 1 96 ? 4.523 -24.922 -3.912 1 98.19 96 SER B CA 1
ATOM 3437 C C . SER B 1 96 ? 3.66 -26.172 -4.031 1 98.19 96 SER B C 1
ATOM 3439 O O . SER B 1 96 ? 2.445 -26.109 -3.828 1 98.19 96 SER B O 1
ATOM 3441 N N . LYS B 1 97 ? 4.277 -27.312 -4.375 1 97.56 97 LYS B N 1
ATOM 3442 C CA . LYS B 1 97 ? 3.535 -28.562 -4.406 1 97.56 97 LYS B CA 1
ATOM 3443 C C . LYS B 1 97 ? 3.002 -28.922 -3.021 1 97.56 97 LYS B C 1
ATOM 3445 O O . LYS B 1 97 ? 1.829 -29.266 -2.871 1 97.56 97 LYS B O 1
ATOM 3450 N N . PHE B 1 98 ? 3.896 -28.844 -2.014 1 98.56 98 PHE B N 1
ATOM 3451 C CA . PHE B 1 98 ? 3.471 -29.094 -0.643 1 98.56 98 PHE B CA 1
ATOM 3452 C C . PHE B 1 98 ? 2.34 -28.156 -0.244 1 98.56 98 PHE B C 1
ATOM 3454 O O . PHE B 1 98 ? 1.334 -28.594 0.322 1 98.56 98 PHE B O 1
ATOM 3461 N N . ILE B 1 99 ? 2.484 -26.891 -0.538 1 98.88 99 ILE B N 1
ATOM 3462 C CA . ILE B 1 99 ? 1.499 -25.875 -0.182 1 98.88 99 ILE B CA 1
ATOM 3463 C C . ILE B 1 99 ? 0.163 -26.203 -0.846 1 98.88 99 ILE B C 1
ATOM 3465 O O . ILE B 1 99 ? -0.886 -26.156 -0.197 1 98.88 99 ILE B O 1
ATOM 3469 N N . TYR B 1 100 ? 0.181 -26.516 -2.131 1 98.75 100 TYR B N 1
ATOM 3470 C CA . TYR B 1 100 ? -1.029 -26.828 -2.883 1 98.75 100 TYR B CA 1
ATOM 3471 C C . TYR B 1 100 ? -1.755 -28.016 -2.273 1 98.75 100 TYR B C 1
ATOM 3473 O O . TYR B 1 100 ? -2.965 -27.969 -2.043 1 98.75 100 TYR B O 1
ATOM 3481 N N . GLU B 1 101 ? -1.019 -29.109 -1.996 1 98.56 101 GLU B N 1
ATOM 3482 C CA . GLU B 1 101 ? -1.593 -30.328 -1.44 1 98.56 101 GLU B CA 1
ATOM 3483 C C . GLU B 1 101 ? -2.203 -30.078 -0.065 1 98.56 101 GLU B C 1
ATOM 3485 O O . GLU B 1 101 ? -3.312 -30.531 0.221 1 98.56 101 GLU B O 1
ATOM 3490 N N . ILE B 1 102 ? -1.48 -29.359 0.736 1 98.81 102 ILE B N 1
ATOM 3491 C CA . ILE B 1 102 ? -1.956 -29.078 2.086 1 98.81 102 ILE B CA 1
ATOM 3492 C C . ILE B 1 102 ? -3.197 -28.188 2.018 1 98.81 102 ILE B C 1
ATOM 3494 O O . ILE B 1 102 ? -4.145 -28.391 2.783 1 98.81 102 ILE B O 1
ATOM 3498 N N . ALA B 1 103 ? -3.207 -27.203 1.135 1 98.88 103 ALA B N 1
ATOM 3499 C CA . ALA B 1 103 ? -4.375 -26.344 0.965 1 98.88 103 ALA B CA 1
ATOM 3500 C C . ALA B 1 103 ? -5.594 -27.156 0.537 1 98.88 103 ALA B C 1
ATOM 3502 O O . ALA B 1 103 ? -6.707 -26.922 1.019 1 98.88 103 ALA B O 1
ATOM 3503 N N . GLU B 1 104 ? -5.418 -28.109 -0.385 1 98.62 104 GLU B N 1
ATOM 3504 C CA . GLU B 1 104 ? -6.504 -29 -0.77 1 98.62 104 GLU B CA 1
ATOM 3505 C C . GLU B 1 104 ? -7.039 -29.781 0.435 1 98.62 104 GLU B C 1
ATOM 3507 O O . GLU B 1 104 ? -8.25 -29.844 0.647 1 98.62 104 GLU B O 1
ATOM 3512 N N . GLU B 1 105 ? -6.066 -30.344 1.146 1 98.56 105 GLU B N 1
ATOM 3513 C CA . GLU B 1 105 ? -6.426 -31.141 2.318 1 98.56 105 GLU B CA 1
ATOM 3514 C C . GLU B 1 105 ? -7.211 -30.297 3.326 1 98.56 105 GLU B C 1
ATOM 3516 O O . GLU B 1 105 ? -8.227 -30.766 3.857 1 98.56 105 GLU B O 1
ATOM 3521 N N . ARG B 1 106 ? -6.781 -29.125 3.562 1 98.06 106 ARG B N 1
ATOM 3522 C CA . ARG B 1 106 ? -7.449 -28.25 4.52 1 98.06 106 ARG B CA 1
ATOM 3523 C C . ARG B 1 106 ? -8.867 -27.922 4.062 1 98.06 106 ARG B C 1
ATOM 3525 O O . ARG B 1 106 ? -9.805 -27.984 4.852 1 98.06 106 ARG B O 1
ATOM 3532 N N . ASN B 1 107 ? -9.016 -27.578 2.871 1 98.5 107 ASN B N 1
ATOM 3533 C CA . ASN B 1 107 ? -10.336 -27.25 2.354 1 98.5 107 ASN B CA 1
ATOM 3534 C C . ASN B 1 107 ? -11.266 -28.453 2.361 1 98.5 107 ASN B C 1
ATOM 3536 O O . ASN B 1 107 ? -12.461 -28.328 2.633 1 98.5 107 ASN B O 1
ATOM 3540 N N . ASN B 1 108 ? -10.742 -29.625 2.029 1 98.25 108 ASN B N 1
ATOM 3541 C CA . ASN B 1 108 ? -11.531 -30.844 2.102 1 98.25 108 ASN B CA 1
ATOM 3542 C C . ASN B 1 108 ? -11.992 -31.125 3.527 1 98.25 108 ASN B C 1
ATOM 3544 O O . ASN B 1 108 ? -13.039 -31.75 3.732 1 98.25 108 ASN B O 1
ATOM 3548 N N . ASP B 1 109 ? -11.25 -30.641 4.492 1 97.06 109 ASP B N 1
ATOM 3549 C CA . ASP B 1 109 ? -11.57 -30.844 5.902 1 97.06 109 ASP B CA 1
ATOM 3550 C C . ASP B 1 109 ? -12.453 -29.703 6.426 1 97.06 109 ASP B C 1
ATOM 3552 O O . ASP B 1 109 ? -12.672 -29.594 7.633 1 97.06 109 ASP B O 1
ATOM 3556 N N . GLY B 1 110 ? -12.836 -28.812 5.625 1 96.19 110 GLY B N 1
ATOM 3557 C CA . GLY B 1 110 ? -13.734 -27.734 6.02 1 96.19 110 GLY B CA 1
ATOM 3558 C C . GLY B 1 110 ? -13 -26.516 6.559 1 96.19 110 GLY B C 1
ATOM 3559 O O . GLY B 1 110 ? -13.617 -25.609 7.121 1 96.19 110 GLY B O 1
ATOM 3560 N N . LYS B 1 111 ? -11.711 -26.578 6.41 1 96.56 111 LYS B N 1
ATOM 3561 C CA . LYS B 1 111 ? -10.906 -25.422 6.816 1 96.56 111 LYS B CA 1
ATOM 3562 C C . LYS B 1 111 ? -10.555 -24.547 5.621 1 96.56 111 LYS B C 1
ATOM 3564 O O . LYS B 1 111 ? -9.508 -24.734 4.996 1 96.56 111 LYS B O 1
ATOM 3569 N N . TYR B 1 112 ? -11.359 -23.578 5.41 1 97.81 112 TYR B N 1
ATOM 3570 C CA . TYR B 1 112 ? -11.227 -22.719 4.246 1 97.81 112 TYR B CA 1
ATOM 3571 C C . TYR B 1 112 ? -9.812 -22.156 4.145 1 97.81 112 TYR B C 1
ATOM 3573 O O . TYR B 1 112 ? -9.328 -21.484 5.066 1 97.81 112 TYR B O 1
ATOM 3581 N N . PHE B 1 113 ? -9.086 -22.375 3.059 1 98.62 113 PHE B N 1
ATOM 3582 C CA . PHE B 1 113 ? -7.719 -21.906 2.863 1 98.62 113 PHE B CA 1
ATOM 3583 C C . PHE B 1 113 ? -7.488 -21.5 1.411 1 98.62 113 PHE B C 1
ATOM 3585 O O . PHE B 1 113 ? -7.207 -22.359 0.565 1 98.62 113 PHE B O 1
ATOM 3592 N N . PRO B 1 114 ? -7.492 -20.25 1.145 1 98.88 114 PRO B N 1
ATOM 3593 C CA . PRO B 1 114 ? -7.375 -19.766 -0.235 1 98.88 114 PRO B CA 1
ATOM 3594 C C . PRO B 1 114 ? -5.926 -19.688 -0.713 1 98.88 114 PRO B C 1
ATOM 3596 O O . PRO B 1 114 ? -5.02 -19.469 0.093 1 98.88 114 PRO B O 1
ATOM 3599 N N . LEU B 1 115 ? -5.734 -19.891 -2.006 1 98.94 115 LEU B N 1
ATOM 3600 C CA . LEU B 1 115 ? -4.48 -19.672 -2.715 1 98.94 115 LEU B CA 1
ATOM 3601 C C . LEU B 1 115 ? -4.68 -18.703 -3.877 1 98.94 115 LEU B C 1
ATOM 3603 O O . LEU B 1 115 ? -5.723 -18.719 -4.535 1 98.94 115 LEU B O 1
ATOM 3607 N N . TRP B 1 116 ? -3.729 -17.859 -4.062 1 98.94 116 TRP B N 1
ATOM 3608 C CA . TRP B 1 116 ? -3.617 -17.062 -5.289 1 98.94 116 TRP B CA 1
ATOM 3609 C C . TRP B 1 116 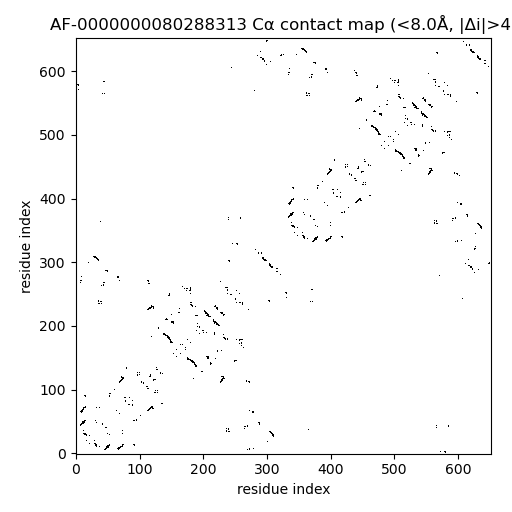? -2.273 -17.312 -5.969 1 98.94 116 TRP B C 1
ATOM 3611 O O . TRP B 1 116 ? -1.229 -17.297 -5.312 1 98.94 116 TRP B O 1
ATOM 3621 N N . GLY B 1 117 ? -2.287 -17.578 -7.246 1 98.81 117 GLY B N 1
ATOM 3622 C CA . GLY B 1 117 ? -1.064 -17.688 -8.023 1 98.81 117 GLY B CA 1
ATOM 3623 C C . GLY B 1 117 ? -0.948 -16.625 -9.109 1 98.81 117 GLY B C 1
ATOM 3624 O O . GLY B 1 117 ? -1.912 -16.359 -9.828 1 98.81 117 GLY B O 1
ATOM 3625 N N . THR B 1 118 ? 0.194 -15.992 -9.195 1 98.56 118 THR B N 1
ATOM 3626 C CA . THR B 1 118 ? 0.476 -15.008 -10.242 1 98.56 118 THR B CA 1
ATOM 3627 C C . THR B 1 118 ? 1.565 -15.516 -11.18 1 98.56 118 THR B C 1
ATOM 3629 O O . THR B 1 118 ? 2.652 -15.891 -10.734 1 98.56 118 THR B O 1
ATOM 3632 N N . CYS B 1 119 ? 1.283 -15.57 -12.523 1 97.94 119 CYS B N 1
ATOM 3633 C CA . CYS B 1 119 ? 2.223 -15.961 -13.57 1 97.94 119 CYS B CA 1
ATOM 3634 C C . CYS B 1 119 ? 2.797 -17.344 -13.305 1 97.94 119 CYS B C 1
ATOM 3636 O O . CYS B 1 119 ? 2.082 -18.344 -13.398 1 97.94 119 CYS B O 1
ATOM 3638 N N . LEU B 1 120 ? 4.062 -17.422 -12.82 1 97.62 120 LEU B N 1
ATOM 3639 C CA . LEU B 1 120 ? 4.609 -18.734 -12.484 1 97.62 120 LEU B CA 1
ATOM 3640 C C . LEU B 1 120 ? 3.793 -19.406 -11.383 1 97.62 120 LEU B C 1
ATOM 3642 O O . LEU B 1 120 ? 3.564 -20.609 -11.414 1 97.62 120 LEU B O 1
ATOM 3646 N N . GLY B 1 121 ? 3.316 -18.641 -10.414 1 98.31 121 GLY B N 1
ATOM 3647 C CA . GLY B 1 121 ? 2.529 -19.172 -9.312 1 98.31 121 GLY B CA 1
ATOM 3648 C C . GLY B 1 121 ? 1.271 -19.875 -9.766 1 98.31 121 GLY B C 1
ATOM 3649 O O . GLY B 1 121 ? 0.954 -20.969 -9.273 1 98.31 121 GLY B O 1
ATOM 3650 N N . TYR B 1 122 ? 0.511 -19.234 -10.672 1 98.12 122 TYR B N 1
ATOM 3651 C CA . TYR B 1 122 ? -0.709 -19.906 -11.117 1 98.12 122 TYR B CA 1
ATOM 3652 C C . TYR B 1 122 ? -0.386 -21.109 -11.984 1 98.12 122 TYR B C 1
ATOM 3654 O O . TYR B 1 122 ? -1.112 -22.109 -11.969 1 98.12 122 TYR B O 1
ATOM 3662 N N . GLN B 1 123 ? 0.744 -21.062 -12.758 1 98 123 GLN B N 1
ATOM 3663 C CA . GLN B 1 123 ? 1.174 -22.188 -13.578 1 98 123 GLN B CA 1
ATOM 3664 C C . GLN B 1 123 ? 1.542 -23.391 -12.703 1 98 123 GLN B C 1
ATOM 3666 O O . GLN B 1 123 ? 1.214 -24.531 -13.039 1 98 123 GLN B O 1
ATOM 3671 N N . LEU B 1 124 ? 2.201 -23.094 -11.594 1 97.75 124 LEU B N 1
ATOM 3672 C CA . LEU B 1 124 ? 2.551 -24.141 -10.656 1 97.75 124 LEU B CA 1
ATOM 3673 C C . LEU B 1 124 ? 1.298 -24.766 -10.055 1 97.75 124 LEU B C 1
ATOM 3675 O O . LEU B 1 124 ? 1.236 -25.984 -9.867 1 97.75 124 LEU B O 1
ATOM 3679 N N . MET B 1 125 ? 0.288 -23.953 -9.727 1 98.5 125 MET B N 1
ATOM 3680 C CA . MET B 1 125 ? -0.961 -24.5 -9.203 1 98.5 125 MET B CA 1
ATOM 3681 C C . MET B 1 125 ? -1.602 -25.453 -10.203 1 98.5 125 MET B C 1
ATOM 3683 O O . MET B 1 125 ? -2.096 -26.516 -9.82 1 98.5 125 MET B O 1
ATOM 3687 N N . LEU B 1 126 ? -1.608 -25.062 -11.484 1 98.44 126 LEU B N 1
ATOM 3688 C CA . LEU B 1 126 ? -2.168 -25.922 -12.516 1 98.44 126 LEU B CA 1
ATOM 3689 C C . LEU B 1 126 ? -1.359 -27.203 -12.641 1 98.44 126 LEU B C 1
ATOM 3691 O O . LEU B 1 126 ? -1.929 -28.297 -12.766 1 98.44 126 LEU B O 1
ATOM 3695 N N . LEU B 1 127 ? -0.045 -27.094 -12.602 1 97.31 127 LEU B N 1
ATOM 3696 C CA . LEU B 1 127 ? 0.828 -28.25 -12.648 1 97.31 127 LEU B CA 1
ATOM 3697 C C . LEU B 1 127 ? 0.503 -29.219 -11.516 1 97.31 127 LEU B C 1
ATOM 3699 O O . LEU B 1 127 ? 0.382 -30.438 -11.734 1 97.31 127 LEU B O 1
ATOM 3703 N N . HIS B 1 128 ? 0.345 -28.656 -10.289 1 97.56 128 HIS B N 1
ATOM 3704 C CA . HIS B 1 128 ? 0.139 -29.484 -9.109 1 97.56 128 HIS B CA 1
ATOM 3705 C C . HIS B 1 128 ? -1.258 -30.094 -9.102 1 97.56 128 HIS B C 1
ATOM 3707 O O . HIS B 1 128 ? -1.507 -31.078 -8.398 1 97.56 128 HIS B O 1
ATOM 3713 N N . SER B 1 129 ? -2.18 -29.531 -9.859 1 97.56 129 SER B N 1
ATOM 3714 C CA . SER B 1 129 ? -3.521 -30.094 -9.977 1 97.56 129 SER B CA 1
ATOM 3715 C C . SER B 1 129 ? -3.533 -31.312 -10.891 1 97.56 129 SER B C 1
ATOM 3717 O O . SER B 1 129 ? -4.496 -32.094 -10.891 1 97.56 129 SER B O 1
ATOM 3719 N N . CYS B 1 130 ? -2.473 -31.422 -11.719 1 96.44 130 CYS B N 1
ATOM 3720 C CA . CYS B 1 130 ? -2.297 -32.625 -12.531 1 96.44 130 CYS B CA 1
ATOM 3721 C C . CYS B 1 130 ? -1.738 -33.75 -11.695 1 96.44 130 CYS B C 1
ATOM 3723 O O . CYS B 1 130 ? -0.527 -34 -11.68 1 96.44 130 CYS B O 1
ATOM 3725 N N . LYS B 1 131 ? -2.596 -34.562 -11.156 1 91.5 131 LYS B N 1
ATOM 3726 C CA . LYS B 1 131 ? -2.158 -35.625 -10.258 1 91.5 131 LYS B CA 1
ATOM 3727 C C . LYS B 1 131 ? -1.279 -36.625 -10.984 1 91.5 131 LYS B C 1
ATOM 3729 O O . LYS B 1 131 ? -1.606 -37.062 -12.094 1 91.5 131 LYS B O 1
ATOM 3734 N N . GLY B 1 132 ? -0.158 -36.906 -10.422 1 87.5 132 GLY B N 1
ATOM 3735 C CA . GLY B 1 132 ? 0.742 -37.906 -10.977 1 87.5 132 GLY B CA 1
ATOM 3736 C C . GLY B 1 132 ? 1.668 -37.344 -12.039 1 87.5 132 GLY B C 1
ATOM 3737 O O . GLY B 1 132 ? 2.498 -38.094 -12.586 1 87.5 132 GLY B O 1
ATOM 3738 N N . ASN B 1 133 ? 1.515 -36.062 -12.336 1 86.69 133 ASN B N 1
ATOM 3739 C CA . ASN B 1 133 ? 2.363 -35.438 -13.344 1 86.69 133 ASN B CA 1
ATOM 3740 C C . ASN B 1 133 ? 3.439 -34.562 -12.703 1 86.69 133 ASN B C 1
ATOM 3742 O O . ASN B 1 133 ? 3.16 -33.812 -11.766 1 86.69 133 ASN B O 1
ATOM 3746 N N . SER B 1 134 ? 4.672 -34.75 -13.211 1 82.12 134 SER B N 1
ATOM 3747 C CA . SER B 1 134 ? 5.75 -33.875 -12.734 1 82.12 134 SER B CA 1
ATOM 3748 C C . SER B 1 134 ? 6.406 -33.125 -13.883 1 82.12 134 SER B C 1
ATOM 3750 O O . SER B 1 134 ? 7.316 -32.312 -13.664 1 82.12 134 SER B O 1
ATOM 3752 N N . ASN B 1 135 ? 5.914 -33.312 -15.047 1 87.38 135 ASN B N 1
ATOM 3753 C CA . ASN B 1 135 ? 6.484 -32.656 -16.219 1 87.38 135 ASN B CA 1
ATOM 3754 C C . ASN B 1 135 ? 5.906 -31.266 -16.422 1 87.38 135 ASN B C 1
ATOM 3756 O O . ASN B 1 135 ? 4.777 -30.984 -16 1 87.38 135 ASN B O 1
ATOM 3760 N N . ASP B 1 136 ? 6.703 -30.484 -17.031 1 93.06 136 ASP B N 1
ATOM 3761 C CA . ASP B 1 136 ? 6.27 -29.125 -17.391 1 93.06 136 ASP B CA 1
ATOM 3762 C C . ASP B 1 136 ? 5.051 -29.172 -18.297 1 93.06 136 ASP B C 1
ATOM 3764 O O . ASP B 1 136 ? 5.074 -29.828 -19.344 1 93.06 136 ASP B O 1
ATOM 3768 N N . ILE B 1 137 ? 4.008 -28.422 -17.953 1 94.38 137 ILE B N 1
ATOM 3769 C CA . ILE B 1 137 ? 2.773 -28.469 -18.734 1 94.38 137 ILE B CA 1
ATOM 3770 C C . ILE B 1 137 ? 2.67 -27.219 -19.594 1 94.38 137 ILE B C 1
ATOM 3772 O O . ILE B 1 137 ? 1.735 -27.078 -20.391 1 94.38 137 ILE B O 1
ATOM 3776 N N . ARG B 1 138 ? 3.439 -26.312 -19.453 1 95 138 ARG B N 1
ATOM 3777 C CA . ARG B 1 138 ? 3.363 -25.016 -20.125 1 95 138 ARG B CA 1
ATOM 3778 C C . ARG B 1 138 ? 3.793 -25.125 -21.578 1 95 138 ARG B C 1
ATOM 3780 O O . ARG B 1 138 ? 4.555 -26.031 -21.938 1 95 138 ARG B O 1
ATOM 3787 N N . SER B 1 139 ? 3.375 -24.25 -22.359 1 94.81 139 SER B N 1
ATOM 3788 C CA . SER B 1 139 ? 3.857 -24.062 -23.719 1 94.81 139 SER B CA 1
ATOM 3789 C C . SER B 1 139 ? 4.59 -22.734 -23.875 1 94.81 139 SER B C 1
ATOM 3791 O O . SER B 1 139 ? 4.246 -21.75 -23.219 1 94.81 139 SER B O 1
ATOM 3793 N N . GLU B 1 140 ? 5.555 -22.781 -24.75 1 93.88 140 GLU B N 1
ATOM 3794 C CA . GLU B 1 140 ? 6.227 -21.516 -25.062 1 93.88 140 GLU B CA 1
ATOM 3795 C C . GLU B 1 140 ? 5.316 -20.594 -25.844 1 93.88 140 GLU B C 1
ATOM 3797 O O . GLU B 1 140 ? 4.59 -21.031 -26.734 1 93.88 140 GLU B O 1
ATOM 3802 N N . CYS B 1 141 ? 5.176 -19.406 -25.438 1 94.75 141 CYS B N 1
ATOM 3803 C CA . CYS B 1 141 ? 4.531 -18.328 -26.203 1 94.75 141 CYS B CA 1
ATOM 3804 C C . CYS B 1 141 ? 5.52 -17.219 -26.516 1 94.75 141 CYS B C 1
ATOM 3806 O O . CYS B 1 141 ? 6.648 -17.219 -26.016 1 94.75 141 CYS B O 1
ATOM 3808 N N . LYS B 1 142 ? 5.133 -16.344 -27.438 1 94.75 142 LYS B N 1
ATOM 3809 C CA . LYS B 1 142 ? 5.992 -15.195 -27.703 1 94.75 142 LYS B CA 1
ATOM 3810 C C . LYS B 1 142 ? 6.176 -14.352 -26.438 1 94.75 142 LYS B C 1
ATOM 3812 O O . LYS B 1 142 ? 5.223 -14.133 -25.688 1 94.75 142 LYS B O 1
ATOM 3817 N N . LYS B 1 143 ? 7.418 -14.031 -26.281 1 92.06 143 LYS B N 1
ATOM 3818 C CA . LYS B 1 143 ? 7.734 -13.234 -25.109 1 92.06 143 LYS B CA 1
ATOM 3819 C C . LYS B 1 143 ? 6.824 -12.008 -25 1 92.06 143 LYS B C 1
ATOM 3821 O O . LYS B 1 143 ? 6.656 -11.273 -25.984 1 92.06 143 LYS B O 1
ATOM 3826 N N . MET B 1 144 ? 6.242 -11.93 -23.844 1 91.69 144 MET B N 1
ATOM 3827 C CA . MET B 1 144 ? 5.34 -10.805 -23.594 1 91.69 144 MET B CA 1
ATOM 3828 C C . MET B 1 144 ? 5.926 -9.859 -22.547 1 91.69 144 MET B C 1
ATOM 3830 O O . MET B 1 144 ? 6.367 -10.297 -21.484 1 91.69 144 MET B O 1
ATOM 3834 N N . GLU B 1 145 ? 6 -8.578 -22.766 1 90.44 145 GLU B N 1
ATOM 3835 C CA . GLU B 1 145 ? 6.336 -7.461 -21.891 1 90.44 145 GLU B CA 1
ATOM 3836 C C . GLU B 1 145 ? 5.508 -6.223 -22.219 1 90.44 145 GLU B C 1
ATOM 3838 O O . GLU B 1 145 ? 6.043 -5.234 -22.719 1 90.44 145 GLU B O 1
ATOM 3843 N N . CYS B 1 146 ? 4.242 -6.32 -21.844 1 91.44 146 CYS B N 1
ATOM 3844 C CA . CYS B 1 146 ? 3.293 -5.289 -22.234 1 91.44 146 CYS B CA 1
ATOM 3845 C C . CYS B 1 146 ? 2.047 -5.32 -21.359 1 91.44 146 CYS B C 1
ATOM 3847 O O . CYS B 1 146 ? 1.793 -6.312 -20.672 1 91.44 146 CYS B O 1
ATOM 3849 N N . SER B 1 147 ? 1.358 -4.27 -21.391 1 91.62 147 SER B N 1
ATOM 3850 C CA . SER B 1 147 ? 0.057 -4.18 -20.734 1 91.62 147 SER B CA 1
ATOM 3851 C C . SER B 1 147 ? -1.078 -4.262 -21.75 1 91.62 147 SER B C 1
ATOM 3853 O O . SER B 1 147 ? -1.076 -3.539 -22.75 1 91.62 147 SER B O 1
ATOM 3855 N N . LEU B 1 148 ? -2.049 -5.141 -21.516 1 93.5 148 LEU B N 1
ATOM 3856 C CA . LEU B 1 148 ? -3.18 -5.352 -22.406 1 93.5 148 LEU B CA 1
ATOM 3857 C C . LEU B 1 148 ? -4.484 -5.461 -21.625 1 93.5 148 LEU B C 1
ATOM 3859 O O . LEU B 1 148 ? -4.477 -5.828 -20.453 1 93.5 148 LEU B O 1
ATOM 3863 N N . PRO B 1 149 ? -5.586 -5.07 -22.328 1 95.31 149 PRO B N 1
ATOM 3864 C CA . PRO B 1 149 ? -6.855 -5.535 -21.75 1 95.31 149 PRO B CA 1
ATOM 3865 C C . PRO B 1 149 ? -6.996 -7.055 -21.781 1 95.31 149 PRO B C 1
ATOM 3867 O O . PRO B 1 149 ? -6.281 -7.727 -22.531 1 95.31 149 PRO B O 1
ATOM 3870 N N . ILE B 1 150 ? -7.82 -7.582 -20.969 1 97.19 150 ILE B N 1
ATOM 3871 C CA . ILE B 1 150 ? -8.039 -9.023 -21.031 1 97.19 150 ILE B CA 1
ATOM 3872 C C . ILE B 1 150 ? -9.312 -9.328 -21.812 1 97.19 150 ILE B C 1
ATOM 3874 O O . ILE B 1 150 ? -10.188 -8.469 -21.938 1 97.19 150 ILE B O 1
ATOM 3878 N N . ILE B 1 151 ? -9.352 -10.484 -22.391 1 98.12 151 ILE B N 1
ATOM 3879 C CA . ILE B 1 151 ? -10.531 -10.969 -23.109 1 98.12 151 ILE B CA 1
ATOM 3880 C C . ILE B 1 151 ? -11.383 -11.828 -22.172 1 98.12 151 ILE B C 1
ATOM 3882 O O . ILE B 1 151 ? -11.031 -12.984 -21.906 1 98.12 151 ILE B O 1
ATOM 3886 N N . LEU B 1 152 ? -12.461 -11.297 -21.766 1 98.25 152 LEU B N 1
ATOM 3887 C CA . LEU B 1 152 ? -13.32 -11.961 -20.797 1 98.25 152 LEU B CA 1
ATOM 3888 C C . LEU B 1 152 ? -14.133 -13.062 -21.469 1 98.25 152 LEU B C 1
ATOM 3890 O O . LEU B 1 152 ? -14.547 -12.93 -22.625 1 98.25 152 LEU B O 1
ATOM 3894 N N . GLU B 1 153 ? -14.375 -14.133 -20.703 1 97.69 153 GLU B N 1
ATOM 3895 C CA . GLU B 1 153 ? -15.289 -15.188 -21.156 1 97.69 153 GLU B CA 1
ATOM 3896 C C . GLU B 1 153 ? -16.734 -14.695 -21.156 1 97.69 153 GLU B C 1
ATOM 3898 O O . GLU B 1 153 ? -17 -13.547 -20.797 1 97.69 153 GLU B O 1
ATOM 3903 N N . ASN B 1 154 ? -17.688 -15.531 -21.562 1 95.12 154 ASN B N 1
ATOM 3904 C CA . ASN B 1 154 ? -19.078 -15.109 -21.719 1 95.12 154 ASN B CA 1
ATOM 3905 C C . ASN B 1 154 ? -19.719 -14.805 -20.359 1 95.12 154 ASN B C 1
ATOM 3907 O O . ASN B 1 154 ? -19.188 -15.18 -19.312 1 95.12 154 ASN B O 1
ATOM 3911 N N . SER B 1 155 ? -20.844 -14.219 -20.406 1 93.25 155 SER B N 1
ATOM 3912 C CA . SER B 1 155 ? -21.531 -13.695 -19.219 1 93.25 155 SER B CA 1
ATOM 3913 C C . SER B 1 155 ? -21.938 -14.812 -18.281 1 93.25 155 SER B C 1
ATOM 3915 O O . SER B 1 155 ? -21.938 -14.633 -17.062 1 93.25 155 SER B O 1
ATOM 3917 N N . GLN B 1 156 ? -22.297 -15.906 -18.797 1 95.12 156 GLN B N 1
ATOM 3918 C CA . GLN B 1 156 ? -22.688 -17.031 -17.953 1 95.12 156 GLN B CA 1
ATOM 3919 C C . GLN B 1 156 ? -21.531 -17.484 -17.062 1 95.12 156 GLN B C 1
ATOM 3921 O O . GLN B 1 156 ? -21.719 -17.75 -15.883 1 95.12 156 GLN B O 1
ATOM 3926 N N . VAL B 1 157 ? -20.359 -17.547 -17.672 1 96.31 157 VAL B N 1
ATOM 3927 C CA . VAL B 1 157 ? -19.172 -17.953 -16.938 1 96.31 157 VAL B CA 1
ATOM 3928 C C . VAL B 1 157 ? -18.859 -16.922 -15.852 1 96.31 157 VAL B C 1
ATOM 3930 O O . VAL B 1 157 ? -18.609 -17.281 -14.703 1 96.31 157 VAL B O 1
ATOM 3933 N N . LEU B 1 158 ? -18.938 -15.641 -16.188 1 95.88 158 LEU B N 1
ATOM 3934 C CA . LEU B 1 158 ? -18.547 -14.562 -15.281 1 95.88 158 LEU B CA 1
ATOM 3935 C C . LEU B 1 158 ? -19.547 -14.445 -14.133 1 95.88 158 LEU B C 1
ATOM 3937 O O . LEU B 1 158 ? -19.156 -14.148 -13 1 95.88 158 LEU B O 1
ATOM 3941 N N . GLN B 1 159 ? -20.812 -14.711 -14.383 1 94.25 159 GLN B N 1
ATOM 3942 C CA . GLN B 1 159 ? -21.844 -14.594 -13.359 1 94.25 159 GLN B CA 1
ATOM 3943 C C . GLN B 1 159 ? -21.734 -15.719 -12.328 1 94.25 159 GLN B C 1
ATOM 3945 O O . GLN B 1 159 ? -22.203 -15.57 -11.195 1 94.25 159 GLN B O 1
ATOM 3950 N N . ASN B 1 160 ? -21.125 -16.797 -12.766 1 95.69 160 ASN B N 1
ATOM 3951 C CA . ASN B 1 160 ? -20.969 -17.922 -11.859 1 95.69 160 ASN B CA 1
ATOM 3952 C C . ASN B 1 160 ? -19.578 -17.953 -11.227 1 95.69 160 ASN B C 1
ATOM 3954 O O . ASN B 1 160 ? -19.266 -18.844 -10.43 1 95.69 160 ASN B O 1
ATOM 3958 N N . SER B 1 161 ? -18.75 -16.984 -11.562 1 96.94 161 SER B N 1
ATOM 3959 C CA . SER B 1 161 ? -17.375 -16.891 -11.055 1 96.94 161 SER B CA 1
ATOM 3960 C C . SER B 1 161 ? -17.359 -16.344 -9.633 1 96.94 161 SER B C 1
ATOM 3962 O O . SER B 1 161 ? -18.078 -15.391 -9.312 1 96.94 161 SER B O 1
ATOM 3964 N N . GLN B 1 162 ? -16.609 -16.922 -8.758 1 97.25 162 GLN B N 1
ATOM 3965 C CA . GLN B 1 162 ? -16.422 -16.359 -7.426 1 97.25 162 GLN B CA 1
ATOM 3966 C C . GLN B 1 162 ? -15.68 -15.031 -7.5 1 97.25 162 GLN B C 1
ATOM 3968 O O . GLN B 1 162 ? -16.016 -14.086 -6.781 1 97.25 162 GLN B O 1
ATOM 3973 N N . LEU B 1 163 ? -14.703 -14.961 -8.352 1 97.88 163 LEU B N 1
ATOM 3974 C CA . LEU B 1 163 ? -13.805 -13.82 -8.453 1 97.88 163 LEU B CA 1
ATOM 3975 C C . LEU B 1 163 ? -14.523 -12.602 -9.023 1 97.88 163 LEU B C 1
ATOM 3977 O O . LEU B 1 163 ? -14.273 -11.469 -8.602 1 97.88 163 LEU B O 1
ATOM 3981 N N . LEU B 1 164 ? -15.492 -12.805 -9.969 1 97.25 164 LEU B N 1
ATOM 3982 C CA . LEU B 1 164 ? -15.961 -11.656 -10.734 1 97.25 164 LEU B CA 1
ATOM 3983 C C . LEU B 1 164 ? -17.453 -11.43 -10.5 1 97.25 164 LEU B C 1
ATOM 3985 O O . LEU B 1 164 ? -18 -10.391 -10.891 1 97.25 164 LEU B O 1
ATOM 3989 N N . LYS B 1 165 ? -18.172 -12.328 -9.852 1 94.25 165 LYS B N 1
ATOM 3990 C CA . LYS B 1 165 ? -19.625 -12.234 -9.75 1 94.25 165 LYS B CA 1
ATOM 3991 C C . LYS B 1 165 ? -20.047 -10.969 -9.016 1 94.25 165 LYS B C 1
ATOM 3993 O O . LYS B 1 165 ? -21.078 -10.367 -9.336 1 94.25 165 LYS B O 1
ATOM 3998 N N . ASP B 1 166 ? -19.266 -10.516 -8.047 1 91.81 166 ASP B N 1
ATOM 3999 C CA . ASP B 1 166 ? -19.656 -9.367 -7.242 1 91.81 166 ASP B CA 1
ATOM 4000 C C . ASP B 1 166 ? -18.922 -8.102 -7.695 1 91.81 166 ASP B C 1
ATOM 4002 O O . ASP B 1 166 ? -19.016 -7.059 -7.047 1 91.81 166 ASP B O 1
ATOM 4006 N N . CYS B 1 167 ? -18.172 -8.25 -8.727 1 93.75 167 CYS B N 1
ATOM 4007 C CA . CYS B 1 167 ? -17.484 -7.082 -9.273 1 93.75 167 CYS B CA 1
ATOM 4008 C C . CYS B 1 167 ? -18.469 -6.16 -9.984 1 93.75 167 CYS B C 1
ATOM 4010 O O . CYS B 1 167 ? -19.344 -6.625 -10.703 1 93.75 167 CYS B O 1
ATOM 4012 N N . ASN B 1 168 ? -18.359 -4.867 -9.758 1 91.44 168 ASN B N 1
ATOM 4013 C CA . ASN B 1 168 ? -19.266 -3.953 -10.438 1 91.44 168 ASN B CA 1
ATOM 4014 C C . ASN B 1 168 ? -19.094 -4.008 -11.953 1 91.44 168 ASN B C 1
ATOM 4016 O O . ASN B 1 168 ? -17.969 -4.141 -12.445 1 91.44 168 ASN B O 1
ATOM 4020 N N . GLU B 1 169 ? -20.141 -3.775 -12.703 1 92.88 169 GLU B N 1
ATOM 4021 C CA . GLU B 1 169 ? -20.188 -3.945 -14.148 1 92.88 169 GLU B CA 1
ATOM 4022 C C . GLU B 1 169 ? -19.219 -2.988 -14.852 1 92.88 169 GLU B C 1
ATOM 4024 O O . GLU B 1 169 ? -18.625 -3.338 -15.867 1 92.88 169 GLU B O 1
ATOM 4029 N N . GLU B 1 170 ? -19.141 -1.848 -14.305 1 93.56 170 GLU B N 1
ATOM 4030 C CA . GLU B 1 170 ? -18.25 -0.859 -14.914 1 93.56 170 GLU B CA 1
ATOM 4031 C C . GLU B 1 170 ? -16.797 -1.306 -14.844 1 93.56 170 GLU B C 1
ATOM 4033 O O . GLU B 1 170 ? -16.031 -1.113 -15.789 1 93.56 170 GLU B O 1
ATOM 4038 N N . LEU B 1 171 ? -16.5 -1.872 -13.742 1 94.69 171 LEU B N 1
ATOM 4039 C CA . LEU B 1 171 ? -15.125 -2.338 -13.562 1 94.69 171 LEU B CA 1
ATOM 4040 C C . LEU B 1 171 ? -14.836 -3.545 -14.445 1 94.69 171 LEU B C 1
ATOM 4042 O O . LEU B 1 171 ? -13.75 -3.66 -15.016 1 94.69 171 LEU B O 1
ATOM 4046 N N . VAL B 1 172 ? -15.766 -4.457 -14.562 1 96.19 172 VAL B N 1
ATOM 4047 C CA . VAL B 1 172 ? -15.609 -5.617 -15.43 1 96.19 172 VAL B CA 1
ATOM 4048 C C . VAL B 1 172 ? -15.438 -5.164 -16.875 1 96.19 172 VAL B C 1
ATOM 4050 O O . VAL B 1 172 ? -14.555 -5.66 -17.594 1 96.19 172 VAL B O 1
ATOM 4053 N N . ALA B 1 173 ? -16.219 -4.195 -17.266 1 95.81 173 ALA B N 1
ATOM 4054 C CA . ALA B 1 173 ? -16.109 -3.658 -18.625 1 95.81 173 ALA B CA 1
ATOM 4055 C C . ALA B 1 173 ? -14.734 -3.031 -18.844 1 95.81 173 ALA B C 1
ATOM 4057 O O . ALA B 1 173 ? -14.148 -3.184 -19.922 1 95.81 173 ALA B O 1
ATOM 4058 N N . ALA B 1 174 ? -14.258 -2.369 -17.859 1 95.31 174 ALA B N 1
ATOM 4059 C CA . ALA B 1 174 ? -12.961 -1.705 -17.953 1 95.31 174 ALA B CA 1
ATOM 4060 C C . ALA B 1 174 ? -11.836 -2.721 -18.156 1 95.31 174 ALA B C 1
ATOM 4062 O O . ALA B 1 174 ? -10.844 -2.432 -18.828 1 95.31 174 ALA B O 1
ATOM 4063 N N . MET B 1 175 ? -11.984 -3.932 -17.656 1 96.5 175 MET B N 1
ATOM 4064 C CA . MET B 1 175 ? -10.961 -4.973 -17.781 1 96.5 175 MET B CA 1
ATOM 4065 C C . MET B 1 175 ? -10.734 -5.355 -19.234 1 96.5 175 MET B C 1
ATOM 4067 O O . MET B 1 175 ? -9.633 -5.75 -19.609 1 96.5 175 MET B O 1
ATOM 4071 N N . SER B 1 176 ? -11.773 -5.188 -20.047 1 96.5 176 SER B N 1
ATOM 4072 C CA . SER B 1 176 ? -11.68 -5.562 -21.469 1 96.5 176 SER B CA 1
ATOM 4073 C C . SER B 1 176 ? -11.328 -4.359 -22.328 1 96.5 176 SER B C 1
ATOM 4075 O O . SER B 1 176 ? -11.172 -4.492 -23.547 1 96.5 176 SER B O 1
ATOM 4077 N N . GLN B 1 177 ? -11.219 -3.227 -21.719 1 95.19 177 GLN B N 1
ATOM 4078 C CA . GLN B 1 177 ? -11.031 -2.008 -22.5 1 95.19 177 GLN B CA 1
ATOM 4079 C C . GLN B 1 177 ? -9.68 -1.37 -22.219 1 95.19 177 GLN B C 1
ATOM 4081 O O . GLN B 1 177 ? -9.094 -0.725 -23.078 1 95.19 177 GLN B O 1
ATOM 4086 N N . LEU B 1 178 ? -9.234 -1.501 -20.984 1 92.25 178 LEU B N 1
ATOM 4087 C CA . LEU B 1 178 ? -8.023 -0.809 -20.547 1 92.25 178 LEU B CA 1
ATOM 4088 C C . LEU B 1 178 ? -6.855 -1.78 -20.438 1 92.25 178 LEU B C 1
ATOM 4090 O O . LEU B 1 178 ? -7.035 -2.928 -20.016 1 92.25 178 LEU B O 1
ATOM 4094 N N . PRO B 1 179 ? -5.688 -1.34 -20.75 1 91.94 179 PRO B N 1
ATOM 4095 C CA . PRO B 1 179 ? -4.508 -2.205 -20.688 1 91.94 179 PRO B CA 1
ATOM 4096 C C . PRO B 1 179 ? -3.953 -2.346 -19.266 1 91.94 179 PRO B C 1
ATOM 4098 O O . PRO B 1 179 ? -2.775 -2.064 -19.031 1 91.94 179 PRO B O 1
ATOM 4101 N N . PHE B 1 180 ? -4.746 -2.895 -18.312 1 90.69 180 PHE B N 1
ATOM 4102 C CA . PHE B 1 180 ? -4.352 -3.027 -16.922 1 90.69 180 PHE B CA 1
ATOM 4103 C C . PHE B 1 180 ? -3.531 -4.297 -16.703 1 90.69 180 PHE B C 1
ATOM 4105 O O . PHE B 1 180 ? -2.826 -4.426 -15.711 1 90.69 180 PHE B O 1
ATOM 4112 N N . GLY B 1 181 ? -3.748 -5.273 -17.625 1 92.25 181 GLY B N 1
ATOM 4113 C CA . GLY B 1 181 ? -3.08 -6.555 -17.453 1 92.25 181 GLY B CA 1
ATOM 4114 C C . GLY B 1 181 ? -1.638 -6.539 -17.922 1 92.25 181 GLY B C 1
ATOM 4115 O O . GLY B 1 181 ? -1.365 -6.676 -19.109 1 92.25 181 GLY B O 1
ATOM 4116 N N . TYR B 1 182 ? -0.725 -6.449 -16.984 1 93.31 182 TYR B N 1
ATOM 4117 C CA . TYR B 1 182 ? 0.69 -6.473 -17.328 1 93.31 182 TYR B CA 1
ATOM 4118 C C . TYR B 1 182 ? 1.189 -7.902 -17.484 1 93.31 182 TYR B C 1
ATOM 4120 O O . TYR B 1 182 ? 1.062 -8.711 -16.562 1 93.31 182 TYR B O 1
ATOM 4128 N N . HIS B 1 183 ? 1.665 -8.148 -18.703 1 94.75 183 HIS B N 1
ATOM 4129 C CA . HIS B 1 183 ? 2.24 -9.445 -19.031 1 94.75 183 HIS B CA 1
ATOM 4130 C C . HIS B 1 183 ? 3.764 -9.398 -19.016 1 94.75 183 HIS B C 1
ATOM 4132 O O . HIS B 1 183 ? 4.363 -8.453 -19.531 1 94.75 183 HIS B O 1
ATOM 4138 N N . SER B 1 184 ? 4.402 -10.297 -18.406 1 93.38 184 SER B N 1
ATOM 4139 C CA . SER B 1 184 ? 5.844 -10.516 -18.422 1 93.38 184 SER B CA 1
ATOM 4140 C C . SER B 1 184 ? 6.18 -12 -18.312 1 93.38 184 SER B C 1
ATOM 4142 O O . SER B 1 184 ? 6.492 -12.5 -17.234 1 93.38 184 SER B O 1
ATOM 4144 N N . HIS B 1 185 ? 6.105 -12.656 -19.438 1 94.12 185 HIS B N 1
ATOM 4145 C CA . HIS B 1 185 ? 6.262 -14.109 -19.453 1 94.12 185 HIS B CA 1
ATOM 4146 C C . HIS B 1 185 ? 6.625 -14.609 -20.844 1 94.12 185 HIS B C 1
ATOM 4148 O O . HIS B 1 185 ? 6.41 -13.914 -21.828 1 94.12 185 HIS B O 1
ATOM 4154 N N . ARG B 1 186 ? 7.176 -15.844 -20.812 1 94.44 186 ARG B N 1
ATOM 4155 C CA . ARG B 1 186 ? 7.492 -16.516 -22.078 1 94.44 186 ARG B CA 1
ATOM 4156 C C . ARG B 1 186 ? 6.836 -17.891 -22.141 1 94.44 186 ARG B C 1
ATOM 4158 O O . ARG B 1 186 ? 6.945 -18.578 -23.156 1 94.44 186 ARG B O 1
ATOM 4165 N N . TYR B 1 187 ? 6.273 -18.328 -21.078 1 95.88 187 TYR B N 1
ATOM 4166 C CA . TYR B 1 187 ? 5.504 -19.562 -21.047 1 95.88 187 TYR B CA 1
ATOM 4167 C C . TYR B 1 187 ? 4.035 -19.281 -20.734 1 95.88 187 TYR B C 1
ATOM 4169 O O . TYR B 1 187 ? 3.709 -18.297 -20.062 1 95.88 187 TYR B O 1
ATOM 4177 N N . CYS B 1 188 ? 3.176 -20.094 -21.344 1 97.44 188 CYS B N 1
ATOM 4178 C CA . CYS B 1 188 ? 1.734 -19.906 -21.234 1 97.44 188 CYS B CA 1
ATOM 4179 C C . CYS B 1 188 ? 1.023 -21.234 -21.016 1 97.44 188 CYS B C 1
ATOM 4181 O O . CYS B 1 188 ? 1.595 -22.297 -21.266 1 97.44 188 CYS B O 1
ATOM 4183 N N . VAL B 1 189 ? -0.121 -21.172 -20.469 1 98.38 189 VAL B N 1
ATOM 4184 C CA . VAL B 1 189 ? -1.047 -22.297 -20.406 1 98.38 189 VAL B CA 1
ATOM 4185 C C . VAL B 1 189 ? -2.291 -22 -21.234 1 98.38 189 VAL B C 1
ATOM 4187 O O . VAL B 1 189 ? -2.869 -20.906 -21.125 1 98.38 189 VAL B O 1
ATOM 4190 N N . THR B 1 190 ? -2.631 -22.953 -22.094 1 98.44 190 THR B N 1
ATOM 4191 C CA . THR B 1 190 ? -3.793 -22.797 -22.953 1 98.44 190 THR B CA 1
ATOM 4192 C C . THR B 1 190 ? -4.945 -23.672 -22.5 1 98.44 190 THR B C 1
ATOM 4194 O O . THR B 1 190 ? -4.754 -24.578 -21.672 1 98.44 190 THR B O 1
ATOM 4197 N N . LYS B 1 191 ? -6.168 -23.422 -23.031 1 98.06 191 LYS B N 1
ATOM 4198 C CA . LYS B 1 191 ? -7.312 -24.281 -22.734 1 98.06 191 LYS B CA 1
ATOM 4199 C C . LYS B 1 191 ? -7.051 -25.719 -23.172 1 98.06 191 LYS B C 1
ATOM 4201 O O . LYS B 1 191 ? -7.48 -26.656 -22.516 1 98.06 191 LYS B O 1
ATOM 4206 N N . GLU B 1 192 ? -6.355 -25.859 -24.297 1 97.88 192 GLU B N 1
ATOM 4207 C CA . GLU B 1 192 ? -6.008 -27.172 -24.797 1 97.88 192 GLU B CA 1
ATOM 4208 C C . GLU B 1 192 ? -5.129 -27.938 -23.812 1 97.88 192 GLU B C 1
ATOM 4210 O O . GLU B 1 192 ? -5.289 -29.141 -23.625 1 97.88 192 GLU B O 1
ATOM 4215 N N . ILE B 1 193 ? -4.262 -27.25 -23.172 1 97.69 193 ILE B N 1
ATOM 4216 C CA . ILE B 1 193 ? -3.367 -27.859 -22.188 1 97.69 193 ILE B CA 1
ATOM 4217 C C . ILE B 1 193 ? -4.18 -28.375 -21.016 1 97.69 193 ILE B C 1
ATOM 4219 O O . ILE B 1 193 ? -3.912 -29.469 -20.5 1 97.69 193 ILE B O 1
ATOM 4223 N N . LEU B 1 194 ? -5.156 -27.641 -20.547 1 98.12 194 LEU B N 1
ATOM 4224 C CA . LEU B 1 194 ? -6.016 -28.109 -19.469 1 98.12 194 LEU B CA 1
ATOM 4225 C C . LEU B 1 194 ? -6.684 -29.422 -19.844 1 98.12 194 LEU B C 1
ATOM 4227 O O . LEU B 1 194 ? -6.793 -30.328 -19 1 98.12 194 LEU B O 1
ATOM 4231 N N . SER B 1 195 ? -7.141 -29.484 -21.078 1 97.31 195 SER B N 1
ATOM 4232 C CA . SER B 1 195 ? -7.793 -30.703 -21.562 1 97.31 195 SER B CA 1
ATOM 4233 C C . SER B 1 195 ? -6.805 -31.859 -21.672 1 97.31 195 SER B C 1
ATOM 4235 O O . SER B 1 195 ? -7.098 -32.969 -21.234 1 97.31 195 SER B O 1
ATOM 4237 N N . ASP B 1 196 ? -5.664 -31.594 -22.25 1 96.38 196 ASP B N 1
ATOM 4238 C CA . ASP B 1 196 ? -4.645 -32.625 -22.469 1 96.38 196 ASP B CA 1
ATOM 4239 C C . ASP B 1 196 ? -4.191 -33.219 -21.141 1 96.38 196 ASP B C 1
ATOM 4241 O O . ASP B 1 196 ? -3.889 -34.406 -21.078 1 96.38 196 ASP B O 1
ATOM 4245 N N . PHE B 1 197 ? -4.148 -32.438 -20.141 1 96.5 197 PHE B N 1
ATOM 4246 C CA . PHE B 1 197 ? -3.65 -32.906 -18.844 1 96.5 197 PHE B CA 1
ATOM 4247 C C . PHE B 1 197 ? -4.805 -33.25 -17.906 1 96.5 197 PHE B C 1
ATOM 4249 O O . PHE B 1 197 ? -4.605 -33.406 -16.703 1 96.5 197 PHE B O 1
ATOM 4256 N N . LYS B 1 198 ? -6.066 -33.25 -18.422 1 96.06 198 LYS B N 1
ATOM 4257 C CA . LYS B 1 198 ? -7.277 -33.75 -17.766 1 96.06 198 LYS B CA 1
ATOM 4258 C C . LYS B 1 198 ? -7.602 -32.938 -16.531 1 96.06 198 LYS B C 1
ATOM 4260 O O . LYS B 1 198 ? -7.957 -33.5 -15.484 1 96.06 198 LYS B O 1
ATOM 4265 N N . ILE B 1 199 ? -7.387 -31.547 -16.594 1 97.5 199 ILE B N 1
ATOM 4266 C CA . ILE B 1 199 ? -7.73 -30.719 -15.453 1 97.5 199 ILE B CA 1
ATOM 4267 C C . ILE B 1 199 ? -8.719 -29.625 -15.891 1 97.5 199 ILE B C 1
ATOM 4269 O O . ILE B 1 199 ? -9.008 -28.719 -15.117 1 97.5 199 ILE B O 1
ATOM 4273 N N . ALA B 1 200 ? -9.281 -29.734 -17.078 1 97.56 200 ALA B N 1
ATOM 4274 C CA . ALA B 1 200 ? -10.242 -28.766 -17.578 1 97.56 200 ALA B CA 1
ATOM 4275 C C . ALA B 1 200 ? -11.508 -28.734 -16.719 1 97.56 200 ALA B C 1
ATOM 4277 O O . ALA B 1 200 ? -12.172 -27.703 -16.609 1 97.56 200 ALA B O 1
ATOM 4278 N N . ASN B 1 201 ? -11.836 -29.844 -16.125 1 97.31 201 ASN B N 1
ATOM 4279 C CA . ASN B 1 201 ? -13.039 -29.938 -15.297 1 97.31 201 ASN B CA 1
ATOM 4280 C C . ASN B 1 201 ? -12.789 -29.391 -13.891 1 97.31 201 ASN B C 1
ATOM 4282 O O . ASN B 1 201 ? -13.727 -29.234 -13.109 1 97.31 201 ASN B O 1
ATOM 4286 N N . GLN B 1 202 ? -11.555 -29.047 -13.609 1 98.12 202 GLN B N 1
ATOM 4287 C CA . GLN B 1 202 ? -11.203 -28.578 -12.281 1 98.12 202 GLN B CA 1
ATOM 4288 C C . GLN B 1 202 ? -11.156 -27.047 -12.234 1 98.12 202 GLN B C 1
ATOM 4290 O O . GLN B 1 202 ? -11.266 -26.453 -11.164 1 98.12 202 GLN B O 1
ATOM 4295 N N . TRP B 1 203 ? -10.984 -26.484 -13.359 1 98.56 203 TRP B N 1
ATOM 4296 C CA . TRP B 1 203 ? -10.719 -25.047 -13.406 1 98.56 203 TRP B CA 1
ATOM 4297 C C . TRP B 1 203 ? -11.688 -24.344 -14.359 1 98.56 203 TRP B C 1
ATOM 4299 O O . TRP B 1 203 ? -12.094 -24.922 -15.367 1 98.56 203 TRP B O 1
ATOM 4309 N N . THR B 1 204 ? -12.078 -23.188 -14.039 1 98.62 204 THR B N 1
ATOM 4310 C CA . THR B 1 204 ? -12.867 -22.312 -14.898 1 98.62 204 THR B CA 1
ATOM 4311 C C . THR B 1 204 ? -12.016 -21.172 -15.438 1 98.62 204 THR B C 1
ATOM 4313 O O . THR B 1 204 ? -11.445 -20.391 -14.672 1 98.62 204 THR B O 1
ATOM 4316 N N . VAL B 1 205 ? -11.891 -21.078 -16.734 1 98.75 205 VAL B N 1
ATOM 4317 C CA . VAL B 1 205 ? -11.203 -19.969 -17.375 1 98.75 205 VAL B CA 1
ATOM 4318 C C . VAL B 1 205 ? -12.102 -18.734 -17.391 1 98.75 205 VAL B C 1
ATOM 4320 O O . VAL B 1 205 ? -13.242 -18.797 -17.844 1 98.75 205 VAL B O 1
ATOM 4323 N N . LEU B 1 206 ? -11.617 -17.625 -16.891 1 98.75 206 LEU B N 1
ATOM 4324 C CA . LEU B 1 206 ? -12.414 -16.406 -16.812 1 98.75 206 LEU B CA 1
ATOM 4325 C C . LEU B 1 206 ? -12.016 -15.414 -17.906 1 98.75 206 LEU B C 1
ATOM 4327 O O . LEU B 1 206 ? -12.82 -14.594 -18.328 1 98.75 206 LEU B O 1
ATOM 4331 N N . ALA B 1 207 ? -10.781 -15.469 -18.297 1 98.75 207 ALA B N 1
ATOM 4332 C CA . ALA B 1 207 ? -10.273 -14.555 -19.328 1 98.75 207 ALA B CA 1
ATOM 4333 C C . ALA B 1 207 ? -9.062 -15.141 -20.031 1 98.75 207 ALA B C 1
ATOM 4335 O O . ALA B 1 207 ? -8.367 -16 -19.484 1 98.75 207 ALA B O 1
ATOM 4336 N N . THR B 1 208 ? -8.828 -14.648 -21.219 1 98.69 208 THR B N 1
ATOM 4337 C CA . THR B 1 208 ? -7.688 -15.039 -22.047 1 98.69 208 THR B CA 1
ATOM 4338 C C . THR B 1 208 ? -7.035 -13.812 -22.688 1 98.69 208 THR B C 1
ATOM 4340 O O . THR B 1 208 ? -7.531 -12.695 -22.531 1 98.69 208 THR B O 1
ATOM 4343 N N . ASN B 1 209 ? -5.918 -14.055 -23.203 1 98.19 209 ASN B N 1
ATOM 4344 C CA . ASN B 1 209 ? -5.234 -13.133 -24.094 1 98.19 209 ASN B CA 1
ATOM 4345 C C . ASN B 1 209 ? -4.555 -13.867 -25.25 1 98.19 209 ASN B C 1
ATOM 4347 O O . ASN B 1 209 ? -4.562 -15.102 -25.297 1 98.19 209 ASN B O 1
ATOM 4351 N N . LYS B 1 210 ? -4.074 -13.055 -26.203 1 97.19 210 LYS B N 1
ATOM 4352 C CA . LYS B 1 210 ? -3.299 -13.602 -27.312 1 97.19 210 LYS B CA 1
ATOM 4353 C C . LYS B 1 210 ? -1.913 -12.961 -27.391 1 97.19 210 LYS B C 1
ATOM 4355 O O . LYS B 1 210 ? -1.76 -11.766 -27.125 1 97.19 210 LYS B O 1
ATOM 4360 N N . ASP B 1 211 ? -0.962 -13.805 -27.672 1 95.25 211 ASP B N 1
ATOM 4361 C CA . ASP B 1 211 ? 0.35 -13.219 -27.938 1 95.25 211 ASP B CA 1
ATOM 4362 C C . ASP B 1 211 ? 0.437 -12.656 -29.344 1 95.25 211 ASP B C 1
ATOM 4364 O O . ASP B 1 211 ? -0.563 -12.617 -30.062 1 95.25 211 ASP B O 1
ATOM 4368 N N . SER B 1 212 ? 1.611 -12.125 -29.719 1 92.75 212 SER B N 1
ATOM 4369 C CA . SER B 1 212 ? 1.748 -11.406 -30.984 1 92.75 212 SER B CA 1
ATOM 4370 C C . SER B 1 212 ? 1.605 -12.352 -32.188 1 92.75 212 SER B C 1
ATOM 4372 O O . SER B 1 212 ? 1.398 -11.914 -33.312 1 92.75 212 SER B O 1
ATOM 4374 N N . GLU B 1 213 ? 1.748 -13.641 -31.969 1 95.12 213 GLU B N 1
ATOM 4375 C CA . GLU B 1 213 ? 1.635 -14.617 -33.062 1 95.12 213 GLU B CA 1
ATOM 4376 C C . GLU B 1 213 ? 0.267 -15.289 -33.031 1 95.12 213 GLU B C 1
ATOM 4378 O O . GLU B 1 213 ? 0.028 -16.234 -33.812 1 95.12 213 GLU B O 1
ATOM 4383 N N . GLY B 1 214 ? -0.571 -14.938 -32.094 1 95.56 214 GLY B N 1
ATOM 4384 C CA . GLY B 1 214 ? -1.96 -15.359 -32.156 1 95.56 214 GLY B CA 1
ATOM 4385 C C . GLY B 1 214 ? -2.268 -16.516 -31.234 1 95.56 214 GLY B C 1
ATOM 4386 O O . GLY B 1 214 ? -3.408 -16.969 -31.156 1 95.56 214 GLY B O 1
ATOM 4387 N N . LEU B 1 215 ? -1.287 -17 -30.5 1 96.94 215 LEU B N 1
ATOM 4388 C CA . LEU B 1 215 ? -1.556 -18.047 -29.531 1 96.94 215 LEU B CA 1
ATOM 4389 C C . LEU B 1 215 ? -2.408 -17.531 -28.375 1 96.94 215 LEU B C 1
ATOM 4391 O O . LEU B 1 215 ? -2.021 -16.578 -27.703 1 96.94 215 LEU B O 1
ATOM 4395 N N . GLU B 1 216 ? -3.566 -18.156 -28.234 1 98.06 216 GLU B N 1
ATOM 4396 C CA . GLU B 1 216 ? -4.445 -17.797 -27.125 1 98.06 216 GLU B CA 1
ATOM 4397 C C . GLU B 1 216 ? -4.055 -18.516 -25.844 1 98.06 216 GLU B C 1
ATOM 4399 O O . GLU B 1 216 ? -3.867 -19.734 -25.844 1 98.06 216 GLU B O 1
ATOM 4404 N N . PHE B 1 217 ? -3.861 -17.781 -24.75 1 98.56 217 PHE B N 1
ATOM 4405 C CA . PHE B 1 217 ? -3.484 -18.344 -23.469 1 98.56 217 PHE B CA 1
ATOM 4406 C C . PHE B 1 217 ? -4.375 -17.812 -22.344 1 98.56 217 PHE B C 1
ATOM 4408 O O . PHE B 1 217 ? -5.039 -16.781 -22.516 1 98.56 217 PHE B O 1
ATOM 4415 N N . ILE B 1 218 ? -4.465 -18.5 -21.281 1 98.81 218 ILE B N 1
ATOM 4416 C CA . ILE B 1 218 ? -5.324 -18.172 -20.156 1 98.81 218 ILE B CA 1
ATOM 4417 C C . ILE B 1 218 ? -4.715 -17 -19.375 1 98.81 218 ILE B C 1
ATOM 4419 O O . ILE B 1 218 ? -3.531 -17.031 -19.031 1 98.81 218 ILE B O 1
ATOM 4423 N N . SER B 1 219 ? -5.555 -15.969 -19.031 1 98.44 219 SER B N 1
ATOM 4424 C CA . SER B 1 219 ? -5.086 -14.805 -18.281 1 98.44 219 SER B CA 1
ATOM 4425 C C . SER B 1 219 ? -5.594 -14.828 -16.844 1 98.44 219 SER B C 1
ATOM 4427 O O . SER B 1 219 ? -4.922 -14.336 -15.938 1 98.44 219 SER B O 1
ATOM 4429 N N . VAL B 1 220 ? -6.777 -15.266 -16.641 1 98.75 220 VAL B N 1
ATOM 4430 C CA . VAL B 1 220 ? -7.387 -15.359 -15.32 1 98.75 220 VAL B CA 1
ATOM 4431 C C . VAL B 1 220 ? -8.164 -16.672 -15.195 1 98.75 220 VAL B C 1
ATOM 4433 O O . VAL B 1 220 ? -8.859 -17.078 -16.125 1 98.75 220 VAL B O 1
ATOM 4436 N N . ILE B 1 221 ? -8.039 -17.344 -14.078 1 98.88 221 ILE B N 1
ATOM 4437 C CA . ILE B 1 221 ? -8.641 -18.656 -13.898 1 98.88 221 ILE B CA 1
ATOM 4438 C C . ILE B 1 221 ? -9.008 -18.859 -12.43 1 98.88 221 ILE B C 1
ATOM 4440 O O . ILE B 1 221 ? -8.453 -18.188 -11.547 1 98.88 221 ILE B O 1
ATOM 4444 N N . GLU B 1 222 ? -9.977 -19.672 -12.125 1 98.88 222 GLU B N 1
ATOM 4445 C CA . GLU B 1 222 ? -10.328 -20.031 -10.75 1 98.88 222 GLU B CA 1
ATOM 4446 C C . GLU B 1 222 ? -10.703 -21.516 -10.648 1 98.88 222 GLU B C 1
ATOM 4448 O O . GLU B 1 222 ? -11.18 -22.109 -11.617 1 98.88 222 GLU B O 1
ATOM 4453 N N . HIS B 1 223 ? -10.398 -22.141 -9.547 1 98.81 223 HIS B N 1
ATOM 4454 C CA . HIS B 1 223 ? -10.758 -23.531 -9.312 1 98.81 223 HIS B CA 1
ATOM 4455 C C . HIS B 1 223 ? -12.25 -23.688 -9.078 1 98.81 223 HIS B C 1
ATOM 4457 O O . HIS B 1 223 ? -12.883 -22.828 -8.453 1 98.81 223 HIS B O 1
ATOM 4463 N N . LYS B 1 224 ? -12.828 -24.75 -9.469 1 98.25 224 LYS B N 1
ATOM 4464 C CA . LYS B 1 224 ? -14.266 -24.969 -9.375 1 98.25 224 LYS B CA 1
ATOM 4465 C C . LYS B 1 224 ? -14.664 -25.391 -7.961 1 98.25 224 LYS B C 1
ATOM 4467 O O . LYS B 1 224 ? -15.781 -25.109 -7.516 1 98.25 224 LYS B O 1
ATOM 4472 N N . LYS B 1 225 ? -13.734 -25.953 -7.242 1 98 225 LYS B N 1
ATOM 4473 C CA . LYS B 1 225 ? -14.047 -26.531 -5.938 1 98 225 LYS B CA 1
ATOM 4474 C C . LYS B 1 225 ? -13.391 -25.734 -4.812 1 98 225 LYS B C 1
ATOM 4476 O O . LYS B 1 225 ? -14.016 -25.484 -3.781 1 98 225 LYS B O 1
ATOM 4481 N N . TYR B 1 226 ? -12.156 -25.469 -4.938 1 98.62 226 TYR B N 1
ATOM 4482 C CA . TYR B 1 226 ? -11.367 -24.828 -3.891 1 98.62 226 TYR B CA 1
ATOM 4483 C C . TYR B 1 226 ? -11.25 -23.328 -4.148 1 98.62 226 TYR B C 1
ATOM 4485 O O . TYR B 1 226 ? -11.367 -22.875 -5.289 1 98.62 226 TYR B O 1
ATOM 4493 N N . PRO B 1 227 ? -11.055 -22.484 -3.082 1 98.75 227 PRO B N 1
ATOM 4494 C CA . PRO B 1 227 ? -10.805 -21.062 -3.271 1 98.75 227 PRO B CA 1
ATOM 4495 C C . PRO B 1 227 ? -9.406 -20.766 -3.803 1 98.75 227 PRO B C 1
ATOM 4497 O O . PRO B 1 227 ? -8.625 -20.062 -3.152 1 98.75 227 PRO B O 1
ATOM 4500 N N . PHE B 1 228 ? -9.102 -21.375 -4.941 1 98.94 228 PHE B N 1
ATOM 4501 C CA . PHE B 1 228 ? -7.836 -21.188 -5.645 1 98.94 228 PHE B CA 1
ATOM 4502 C C . PHE B 1 228 ? -8.031 -20.328 -6.891 1 98.94 228 PHE B C 1
ATOM 4504 O O . PHE B 1 228 ? -8.906 -20.609 -7.711 1 98.94 228 PHE B O 1
ATOM 4511 N N . PHE B 1 229 ? -7.238 -19.266 -6.98 1 98.88 229 PHE B N 1
ATOM 4512 C CA . PHE B 1 229 ? -7.352 -18.281 -8.062 1 98.88 229 PHE B CA 1
ATOM 4513 C C . PHE B 1 229 ? -5.988 -18.016 -8.695 1 98.88 229 PHE B C 1
ATOM 4515 O O . PHE B 1 229 ? -4.957 -18.156 -8.039 1 98.88 229 PHE B O 1
ATOM 4522 N N . GLY B 1 230 ? -5.969 -17.719 -9.945 1 98.56 230 GLY B N 1
ATOM 4523 C CA . GLY B 1 230 ? -4.707 -17.5 -10.633 1 98.56 230 GLY B CA 1
ATOM 4524 C C . GLY B 1 230 ? -4.801 -16.469 -11.742 1 98.56 230 GLY B C 1
ATOM 4525 O O . GLY B 1 230 ? -5.867 -16.281 -12.336 1 98.56 230 GLY B O 1
ATOM 4526 N N . SER B 1 231 ? -3.721 -15.812 -12.008 1 98.62 231 SER B N 1
ATOM 4527 C CA . SER B 1 231 ? -3.623 -14.875 -13.125 1 98.62 231 SER B CA 1
ATOM 4528 C C . SER B 1 231 ? -2.264 -14.969 -13.812 1 98.62 231 SER B C 1
ATOM 4530 O O . SER B 1 231 ? -1.242 -15.164 -13.148 1 98.62 231 SER B O 1
ATOM 4532 N N . GLN B 1 232 ? -2.285 -14.922 -15.148 1 98.5 232 GLN B N 1
ATOM 4533 C CA . GLN B 1 232 ? -1.057 -14.781 -15.922 1 98.5 232 GLN B CA 1
ATOM 4534 C C . GLN B 1 232 ? -0.508 -13.359 -15.836 1 98.5 232 GLN B C 1
ATOM 4536 O O . GLN B 1 232 ? 0.704 -13.148 -15.922 1 98.5 232 GLN B O 1
ATOM 4541 N N . ILE B 1 233 ? -1.41 -12.445 -15.609 1 97.12 233 ILE B N 1
ATOM 4542 C CA . ILE B 1 233 ? -1.048 -11.039 -15.531 1 97.12 233 ILE B CA 1
ATOM 4543 C C . ILE B 1 233 ? -0.52 -10.711 -14.141 1 97.12 233 ILE B C 1
ATOM 4545 O O . ILE B 1 233 ? -0.708 -11.492 -13.203 1 97.12 233 ILE B O 1
ATOM 4549 N N . HIS B 1 234 ? 0.186 -9.609 -14.023 1 96.12 234 HIS B N 1
ATOM 4550 C CA . HIS B 1 234 ? 0.786 -9.125 -12.781 1 96.12 234 HIS B CA 1
ATOM 4551 C C . HIS B 1 234 ? 0.066 -7.887 -12.266 1 96.12 234 HIS B C 1
ATOM 4553 O O . HIS B 1 234 ? 0.583 -6.773 -12.383 1 96.12 234 HIS B O 1
ATOM 4559 N N . PRO B 1 235 ? -1.032 -8.094 -11.594 1 92.38 235 PRO B N 1
ATOM 4560 C CA . PRO B 1 235 ? -1.753 -6.914 -11.102 1 92.38 235 PRO B CA 1
ATOM 4561 C C . PRO B 1 235 ? -0.954 -6.125 -10.07 1 92.38 235 PRO B C 1
ATOM 4563 O O . PRO B 1 235 ? -1.106 -4.902 -9.969 1 92.38 235 PRO B O 1
ATOM 4566 N N . GLU B 1 236 ? 0.005 -6.738 -9.344 1 93.12 236 GLU B N 1
ATOM 4567 C CA . GLU B 1 236 ? 0.76 -6.102 -8.273 1 93.12 236 GLU B CA 1
ATOM 4568 C C . GLU B 1 236 ? 1.772 -5.105 -8.82 1 93.12 236 GLU B C 1
ATOM 4570 O O . GLU B 1 236 ? 2.299 -4.27 -8.086 1 93.12 236 GLU B O 1
ATOM 4575 N N . GLN B 1 237 ? 2.076 -5.195 -10.102 1 89.94 237 GLN B N 1
ATOM 4576 C CA . GLN B 1 237 ? 3.17 -4.402 -10.648 1 89.94 237 GLN B CA 1
ATOM 4577 C C . GLN B 1 237 ? 2.674 -3.045 -11.141 1 89.94 237 GLN B C 1
ATOM 4579 O O . GLN B 1 237 ? 3.465 -2.117 -11.328 1 89.94 237 GLN B O 1
ATOM 4584 N N . ILE B 1 238 ? 1.45 -2.865 -11.391 1 81.5 238 ILE B N 1
ATOM 4585 C CA . ILE B 1 238 ? 0.914 -1.662 -12.016 1 81.5 238 ILE B CA 1
ATOM 4586 C C . ILE B 1 238 ? 1.203 -0.448 -11.141 1 81.5 238 ILE B C 1
ATOM 4588 O O . ILE B 1 238 ? 1.57 0.617 -11.641 1 81.5 238 ILE B O 1
ATOM 4592 N N . TYR B 1 239 ? 1.258 -0.59 -9.805 1 77.44 239 TYR B N 1
ATOM 4593 C CA . TYR B 1 239 ? 1.398 0.626 -9.008 1 77.44 239 TYR B CA 1
ATOM 4594 C C . TYR B 1 239 ? 2.643 0.564 -8.133 1 77.44 239 TYR B C 1
ATOM 4596 O O . TYR B 1 239 ? 2.951 1.518 -7.414 1 77.44 239 TYR B O 1
ATOM 4604 N N . TYR B 1 240 ? 3.324 -0.48 -8.305 1 88.06 240 TYR B N 1
ATOM 4605 C CA . TYR B 1 240 ? 4.457 -0.579 -7.391 1 88.06 240 TYR B CA 1
ATOM 4606 C C . TYR B 1 240 ? 5.758 -0.794 -8.156 1 88.06 240 TYR B C 1
ATOM 4608 O O . TYR B 1 240 ? 6.84 -0.773 -7.566 1 88.06 240 TYR B O 1
ATOM 4616 N N . GLU B 1 241 ? 5.566 -1.021 -9.438 1 87.44 241 GLU B N 1
ATOM 4617 C CA . GLU B 1 241 ? 6.727 -1.093 -10.32 1 87.44 241 GLU B CA 1
ATOM 4618 C C . GLU B 1 241 ? 6.664 -0.016 -11.406 1 87.44 241 GLU B C 1
ATOM 4620 O O . GLU B 1 241 ? 5.758 -0.018 -12.242 1 87.44 241 GLU B O 1
ATOM 4625 N N . TYR B 1 242 ? 7.535 0.972 -11.359 1 77.69 242 TYR B N 1
ATOM 4626 C CA . TYR B 1 242 ? 7.496 2.137 -12.242 1 77.69 242 TYR B CA 1
ATOM 4627 C C . TYR B 1 242 ? 8.5 1.993 -13.383 1 77.69 242 TYR B C 1
ATOM 4629 O O . TYR B 1 242 ? 9.594 1.467 -13.188 1 77.69 242 TYR B O 1
ATOM 4637 N N . ASP B 1 243 ? 7.992 2.395 -14.5 1 73.75 243 ASP B N 1
ATOM 4638 C CA . ASP B 1 243 ? 8.859 2.434 -15.68 1 73.75 243 ASP B CA 1
ATOM 4639 C C . ASP B 1 243 ? 8.633 3.709 -16.484 1 73.75 243 ASP B C 1
ATOM 4641 O O . ASP B 1 243 ? 7.742 4.5 -16.172 1 73.75 243 ASP B O 1
ATOM 4645 N N . ASP B 1 244 ? 9.562 4.027 -17.344 1 69 244 ASP B N 1
ATOM 4646 C CA . ASP B 1 244 ? 9.492 5.242 -18.156 1 69 244 ASP B CA 1
ATOM 4647 C C . ASP B 1 244 ? 9.023 4.93 -19.578 1 69 244 ASP B C 1
ATOM 4649 O O . ASP B 1 244 ? 9.203 5.742 -20.484 1 69 244 ASP B O 1
ATOM 4653 N N . TYR B 1 245 ? 8.484 3.766 -19.688 1 69.44 245 TYR B N 1
ATOM 4654 C CA . TYR B 1 245 ? 8.094 3.424 -21.047 1 69.44 245 TYR B CA 1
ATOM 4655 C C . TYR B 1 245 ? 6.852 4.195 -21.469 1 69.44 245 TYR B C 1
ATOM 4657 O O . TYR B 1 245 ? 5.883 4.289 -20.703 1 69.44 245 TYR B O 1
ATOM 4665 N N . ASP B 1 246 ? 6.965 4.812 -22.609 1 67.12 246 ASP B N 1
ATOM 4666 C CA . ASP B 1 246 ? 5.84 5.59 -23.109 1 67.12 246 ASP B CA 1
ATOM 4667 C C . ASP B 1 246 ? 5.039 4.797 -24.141 1 67.12 246 ASP B C 1
ATOM 4669 O O . ASP B 1 246 ? 4.102 5.324 -24.75 1 67.12 246 ASP B O 1
ATOM 4673 N N . ASP B 1 247 ? 5.461 3.584 -24.328 1 69.06 247 ASP B N 1
ATOM 4674 C CA . ASP B 1 247 ? 4.746 2.707 -25.25 1 69.06 247 ASP B CA 1
ATOM 4675 C C . ASP B 1 247 ? 4.078 1.554 -24.5 1 69.06 247 ASP B C 1
ATOM 4677 O O . ASP B 1 247 ? 3.844 1.641 -23.297 1 69.06 247 ASP B O 1
ATOM 4681 N N . ASP B 1 248 ? 3.58 0.597 -25.312 1 68.44 248 ASP B N 1
ATOM 4682 C CA . ASP B 1 248 ? 2.801 -0.495 -24.734 1 68.44 248 ASP B CA 1
ATOM 4683 C C . ASP B 1 248 ? 3.615 -1.268 -23.703 1 68.44 248 ASP B C 1
ATOM 4685 O O . ASP B 1 248 ? 3.062 -2.055 -22.922 1 68.44 248 ASP B O 1
ATOM 4689 N N . ARG B 1 249 ? 4.859 -0.922 -23.703 1 69.44 249 ARG B N 1
ATOM 4690 C CA . ARG B 1 249 ? 5.719 -1.597 -22.734 1 69.44 249 ARG B CA 1
ATOM 4691 C C . ARG B 1 249 ? 5.48 -1.062 -21.328 1 69.44 249 ARG B C 1
ATOM 4693 O O . ARG B 1 249 ? 5.801 -1.728 -20.328 1 69.44 249 ARG B O 1
ATOM 4700 N N . GLY B 1 250 ? 4.844 0.056 -21.391 1 74.62 250 GLY B N 1
ATOM 4701 C CA . GLY B 1 250 ? 4.648 0.718 -20.125 1 74.62 250 GLY B CA 1
ATOM 4702 C C . GLY B 1 250 ? 3.438 0.21 -19.359 1 74.62 250 GLY B C 1
ATOM 4703 O O . GLY B 1 250 ? 2.494 -0.308 -19.969 1 74.62 250 GLY B O 1
ATOM 4704 N N . ARG B 1 251 ? 3.533 0.201 -18.094 1 77.31 251 ARG B N 1
ATOM 4705 C CA . ARG B 1 251 ? 2.393 -0.105 -17.234 1 77.31 251 ARG B CA 1
ATOM 4706 C C . ARG B 1 251 ? 1.381 1.036 -17.25 1 77.31 251 ARG B C 1
ATOM 4708 O O . ARG B 1 251 ? 1.76 2.209 -17.234 1 77.31 251 ARG B O 1
ATOM 4715 N N . CYS B 1 252 ? 0.128 0.636 -17.469 1 73.31 252 CYS B N 1
ATOM 4716 C CA . CYS B 1 252 ? -0.939 1.63 -17.469 1 73.31 252 CYS B CA 1
ATOM 4717 C C . CYS B 1 252 ? -1.14 2.213 -16.078 1 73.31 252 CYS B C 1
ATOM 4719 O O . CYS B 1 252 ? -1.479 1.489 -15.141 1 73.31 252 CYS B O 1
ATOM 4721 N N . GLN B 1 253 ? -0.933 3.449 -16.047 1 72.62 253 GLN B N 1
ATOM 4722 C CA . GLN B 1 253 ? -1.023 4.078 -14.734 1 72.62 253 GLN B CA 1
ATOM 4723 C C . GLN B 1 253 ? -2.236 5 -14.648 1 72.62 253 GLN B C 1
ATOM 4725 O O . GLN B 1 253 ? -2.102 6.184 -14.32 1 72.62 253 GLN B O 1
ATOM 4730 N N . SER B 1 254 ? -3.395 4.453 -14.992 1 82.62 254 SER B N 1
ATOM 4731 C CA . SER B 1 254 ? -4.633 5.195 -14.773 1 82.62 254 SER B CA 1
ATOM 4732 C C . SER B 1 254 ? -5.328 4.75 -13.492 1 82.62 254 SER B C 1
ATOM 4734 O O . SER B 1 254 ? -5.125 3.625 -13.031 1 82.62 254 SER B O 1
ATOM 4736 N N . PHE B 1 255 ? -6.145 5.621 -12.914 1 85.56 255 PHE B N 1
ATOM 4737 C CA . PHE B 1 255 ? -6.832 5.289 -11.672 1 85.56 255 PHE B CA 1
ATOM 4738 C C . PHE B 1 255 ? -7.797 4.129 -11.883 1 85.56 255 PHE B C 1
ATOM 4740 O O . PHE B 1 255 ? -8 3.314 -10.984 1 85.56 255 PHE B O 1
ATOM 4747 N N . ARG B 1 256 ? -8.328 4.094 -13.102 1 88.44 256 ARG B N 1
ATOM 4748 C CA . ARG B 1 256 ? -9.219 2.975 -13.383 1 88.44 256 ARG B CA 1
ATOM 4749 C C . ARG B 1 256 ? -8.453 1.657 -13.406 1 88.44 256 ARG B C 1
ATOM 4751 O O . ARG B 1 256 ? -8.945 0.64 -12.906 1 88.44 256 ARG B O 1
ATOM 4758 N N . CYS B 1 257 ? -7.25 1.651 -13.977 1 90.62 257 CYS B N 1
ATOM 4759 C CA . CYS B 1 257 ? -6.402 0.462 -13.945 1 90.62 257 CYS B CA 1
ATOM 4760 C C . CYS B 1 257 ? -6.047 0.083 -12.516 1 90.62 257 CYS B C 1
ATOM 4762 O O . CYS B 1 257 ? -6.035 -1.098 -12.164 1 90.62 257 CYS B O 1
ATOM 4764 N N . LEU B 1 258 ? -5.812 1.108 -11.734 1 88.88 258 LEU B N 1
ATOM 4765 C CA . LEU B 1 258 ? -5.523 0.873 -10.328 1 88.88 258 LEU B CA 1
ATOM 4766 C C . LEU B 1 258 ? -6.719 0.233 -9.625 1 88.88 258 LEU B C 1
ATOM 4768 O O . LEU B 1 258 ? -6.559 -0.696 -8.836 1 88.88 258 LEU B O 1
ATOM 4772 N N . GLU B 1 259 ? -7.875 0.742 -9.914 1 90.69 259 GLU B N 1
ATOM 4773 C CA . GLU B 1 259 ? -9.078 0.203 -9.297 1 90.69 259 GLU B CA 1
ATOM 4774 C C . GLU B 1 259 ? -9.266 -1.271 -9.641 1 90.69 259 GLU B C 1
ATOM 4776 O O . GLU B 1 259 ? -9.711 -2.061 -8.805 1 90.69 259 GLU B O 1
ATOM 4781 N N . ILE B 1 260 ? -8.922 -1.627 -10.859 1 93.69 260 ILE B N 1
ATOM 4782 C CA . ILE B 1 260 ? -9.039 -3.018 -11.289 1 93.69 260 ILE B CA 1
ATOM 4783 C C . ILE B 1 260 ? -8.094 -3.889 -10.469 1 93.69 260 ILE B C 1
ATOM 4785 O O . ILE B 1 260 ? -8.5 -4.914 -9.914 1 93.69 260 ILE B O 1
ATOM 4789 N N . THR B 1 261 ? -6.887 -3.498 -10.359 1 91.81 261 THR B N 1
ATOM 4790 C CA . THR B 1 261 ? -5.898 -4.305 -9.656 1 91.81 261 THR B CA 1
ATOM 4791 C C . THR B 1 261 ? -6.219 -4.375 -8.164 1 91.81 261 THR B C 1
ATOM 4793 O O . THR B 1 261 ? -6.012 -5.406 -7.527 1 91.81 261 THR B O 1
ATOM 4796 N N . GLN B 1 262 ? -6.738 -3.248 -7.633 1 91.88 262 GLN B N 1
ATOM 4797 C CA . GLN B 1 262 ? -7.176 -3.238 -6.242 1 91.88 262 GLN B CA 1
ATOM 4798 C C . GLN B 1 262 ? -8.305 -4.234 -6.012 1 91.88 262 GLN B C 1
ATOM 4800 O O . GLN B 1 262 ? -8.398 -4.844 -4.941 1 91.88 262 GLN B O 1
ATOM 4805 N N . TYR B 1 263 ? -9.133 -4.379 -7.012 1 95.19 263 TYR B N 1
ATOM 4806 C CA . TYR B 1 263 ? -10.227 -5.344 -6.891 1 95.19 263 TYR B CA 1
ATOM 4807 C C . TYR B 1 263 ? -9.68 -6.754 -6.688 1 95.19 263 TYR B C 1
ATOM 4809 O O . TYR B 1 263 ? -10.172 -7.496 -5.836 1 95.19 263 TYR B O 1
ATOM 4817 N N . PHE B 1 264 ? -8.688 -7.145 -7.465 1 96.88 264 PHE B N 1
ATOM 4818 C CA . PHE B 1 264 ? -8.117 -8.477 -7.348 1 96.88 264 PHE B CA 1
ATOM 4819 C C . PHE B 1 264 ? -7.508 -8.688 -5.965 1 96.88 264 PHE B C 1
ATOM 4821 O O . PHE B 1 264 ? -7.715 -9.727 -5.34 1 96.88 264 PHE B O 1
ATOM 4828 N N . ALA B 1 265 ? -6.789 -7.68 -5.5 1 95.94 265 ALA B N 1
ATOM 4829 C CA . ALA B 1 265 ? -6.184 -7.758 -4.176 1 95.94 265 ALA B CA 1
ATOM 4830 C C . ALA B 1 265 ? -7.25 -7.871 -3.09 1 95.94 265 ALA B C 1
ATOM 4832 O O . ALA B 1 265 ? -7.148 -8.711 -2.193 1 95.94 265 ALA B O 1
ATOM 4833 N N . LYS B 1 266 ? -8.25 -6.992 -3.184 1 94.75 266 LYS B N 1
ATOM 4834 C CA . LYS B 1 266 ? -9.336 -6.977 -2.209 1 94.75 266 LYS B CA 1
ATOM 4835 C C . LYS B 1 266 ? -10.047 -8.328 -2.16 1 94.75 266 LYS B C 1
ATOM 4837 O O . LYS B 1 266 ? -10.336 -8.844 -1.078 1 94.75 266 LYS B O 1
ATOM 4842 N N . PHE B 1 267 ? -10.328 -8.852 -3.305 1 96.62 267 PHE B N 1
ATOM 4843 C CA . PHE B 1 267 ? -11.023 -10.133 -3.387 1 96.62 267 PHE B CA 1
ATOM 4844 C C . PHE B 1 267 ? -10.25 -11.219 -2.646 1 96.62 267 PHE B C 1
ATOM 4846 O O . PHE B 1 267 ? -10.82 -11.945 -1.833 1 96.62 267 PHE B O 1
ATOM 4853 N N . PHE B 1 268 ? -8.984 -11.281 -2.961 1 98 268 PHE B N 1
ATOM 4854 C CA . PHE B 1 268 ? -8.195 -12.344 -2.35 1 98 268 PHE B CA 1
ATOM 4855 C C . PHE B 1 268 ? -8.109 -12.156 -0.84 1 98 268 PHE B C 1
ATOM 4857 O O . PHE B 1 268 ? -8.203 -13.117 -0.081 1 98 268 PHE B O 1
ATOM 4864 N N . VAL B 1 269 ? -7.844 -10.938 -0.392 1 95.56 269 VAL B N 1
ATOM 4865 C CA . VAL B 1 269 ? -7.77 -10.656 1.038 1 95.56 269 VAL B CA 1
ATOM 4866 C C . VAL B 1 269 ? -9.102 -11 1.704 1 95.56 269 VAL B C 1
ATOM 4868 O O . VAL B 1 269 ? -9.125 -11.516 2.822 1 95.56 269 VAL B O 1
ATOM 4871 N N . GLN B 1 270 ? -10.211 -10.711 1.045 1 93.88 270 GLN B N 1
ATOM 4872 C CA . GLN B 1 270 ? -11.523 -11.086 1.559 1 93.88 270 GLN B CA 1
ATOM 4873 C C . GLN B 1 270 ? -11.656 -12.602 1.686 1 93.88 270 GLN B C 1
ATOM 4875 O O . GLN B 1 270 ? -12.25 -13.094 2.646 1 93.88 270 GLN B O 1
ATOM 4880 N N . CYS B 1 271 ? -11.125 -13.336 0.697 1 96.81 271 CYS B N 1
ATOM 4881 C CA . CYS B 1 271 ? -11.102 -14.789 0.809 1 96.81 271 CYS B CA 1
ATOM 4882 C C . CYS B 1 271 ? -10.336 -15.227 2.053 1 96.81 271 CYS B C 1
ATOM 4884 O O . CYS B 1 271 ? -10.781 -16.125 2.771 1 96.81 271 CYS B O 1
ATOM 4886 N N . CYS B 1 272 ? -9.242 -14.57 2.309 1 96.12 272 CYS B N 1
ATOM 4887 C CA . CYS B 1 272 ? -8.406 -14.93 3.447 1 96.12 272 CYS B CA 1
ATOM 4888 C C . CYS B 1 272 ? -9.109 -14.625 4.762 1 96.12 272 CYS B C 1
ATOM 4890 O O . CYS B 1 272 ? -8.914 -15.32 5.758 1 96.12 272 CYS B O 1
ATOM 4892 N N . HIS B 1 273 ? -9.984 -13.641 4.785 1 91.75 273 HIS B N 1
ATOM 4893 C CA . HIS B 1 273 ? -10.773 -13.305 5.969 1 91.75 273 HIS B CA 1
ATOM 4894 C C . HIS B 1 273 ? -11.758 -14.414 6.305 1 91.75 273 HIS B C 1
ATOM 4896 O O . HIS B 1 273 ? -12.227 -14.508 7.441 1 91.75 273 HIS B O 1
ATOM 4902 N N . ARG B 1 274 ? -12.062 -15.227 5.336 1 93.12 274 ARG B N 1
ATOM 4903 C CA . ARG B 1 274 ? -13.023 -16.297 5.562 1 93.12 274 ARG B CA 1
ATOM 4904 C C . ARG B 1 274 ? -12.383 -17.453 6.32 1 93.12 274 ARG B C 1
ATOM 4906 O O . ARG B 1 274 ? -13.078 -18.328 6.848 1 93.12 274 ARG B O 1
ATOM 4913 N N . ASN B 1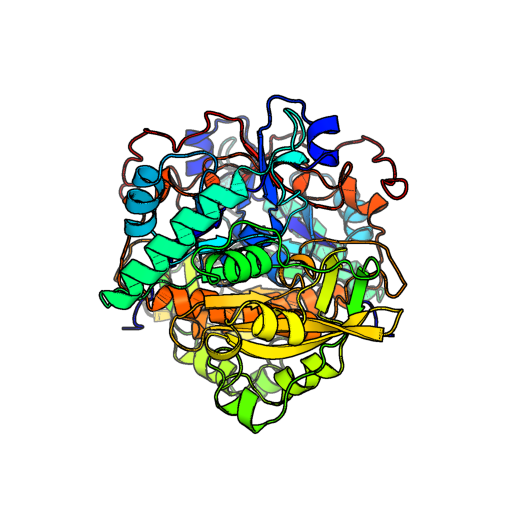 275 ? -11.031 -17.5 6.23 1 92.56 275 ASN B N 1
ATOM 4914 C CA . ASN B 1 275 ? -10.336 -18.438 7.102 1 92.56 275 ASN B CA 1
ATOM 4915 C C . ASN B 1 275 ? -10.484 -18.062 8.57 1 92.56 275 ASN B C 1
ATOM 4917 O O . ASN B 1 275 ? -10.18 -16.938 8.961 1 92.56 275 ASN B O 1
ATOM 4921 N N . LYS B 1 276 ? -10.883 -18.844 9.492 1 83.81 276 LYS B N 1
ATOM 4922 C CA . LYS B 1 276 ? -11.352 -18.547 10.836 1 83.81 276 LYS B CA 1
ATOM 4923 C C . LYS B 1 276 ? -10.188 -18.453 11.82 1 83.81 276 LYS B C 1
ATOM 4925 O O . LYS B 1 276 ? -10.367 -18.062 12.977 1 83.81 276 LYS B O 1
ATOM 4930 N N . TYR B 1 277 ? -9.086 -18.828 11.32 1 82.31 277 TYR B N 1
ATOM 4931 C CA . TYR B 1 277 ? -7.938 -18.719 12.211 1 82.31 277 TYR B CA 1
ATOM 4932 C C . TYR B 1 277 ? -7.648 -17.266 12.547 1 82.31 277 TYR B C 1
ATOM 4934 O O . TYR B 1 277 ? -7.688 -16.391 11.672 1 82.31 277 TYR B O 1
ATOM 4942 N N . ARG B 1 278 ? -7.461 -17.047 13.891 1 78.5 278 ARG B N 1
ATOM 4943 C CA . ARG B 1 278 ? -7.125 -15.703 14.359 1 78.5 278 ARG B CA 1
ATOM 4944 C C . ARG B 1 278 ? -5.797 -15.695 15.109 1 78.5 278 ARG B C 1
ATOM 4946 O O . ARG B 1 278 ? -5.527 -16.594 15.906 1 78.5 278 ARG B O 1
ATOM 4953 N N . CYS B 1 279 ? -4.988 -14.867 14.617 1 78.19 279 CYS B N 1
ATOM 4954 C CA . CYS B 1 279 ? -3.689 -14.672 15.25 1 78.19 279 CYS B CA 1
ATOM 4955 C C . CYS B 1 279 ? -3.621 -13.32 15.953 1 78.19 279 CYS B C 1
ATOM 4957 O O . CYS B 1 279 ? -3.99 -12.297 15.375 1 78.19 279 CYS B O 1
ATOM 4959 N N . SER B 1 280 ? -3.221 -13.336 17.266 1 76.31 280 SER B N 1
ATOM 4960 C CA . SER B 1 280 ? -3.049 -12.07 17.969 1 76.31 280 SER B CA 1
ATOM 4961 C C . SER B 1 280 ? -1.88 -11.273 17.391 1 76.31 280 SER B C 1
ATOM 4963 O O . SER B 1 280 ? -1.068 -11.812 16.641 1 76.31 280 SER B O 1
ATOM 4965 N N . LYS B 1 281 ? -1.843 -10.008 17.734 1 78.19 281 LYS B N 1
ATOM 4966 C CA . LYS B 1 281 ? -0.729 -9.156 17.328 1 78.19 281 LYS B CA 1
ATOM 4967 C C . LYS B 1 281 ? 0.603 -9.719 17.812 1 78.19 281 LYS B C 1
ATOM 4969 O O . LYS B 1 281 ? 1.555 -9.836 17.031 1 78.19 281 LYS B O 1
ATOM 4974 N N . ALA B 1 282 ? 0.628 -10.133 19.047 1 79.88 282 ALA B N 1
ATOM 4975 C CA . ALA B 1 282 ? 1.861 -10.633 19.641 1 79.88 282 ALA B CA 1
ATOM 4976 C C . ALA B 1 282 ? 2.311 -11.93 18.969 1 79.88 282 ALA B C 1
ATOM 4978 O O . ALA B 1 282 ? 3.504 -12.125 18.719 1 79.88 282 ALA B O 1
ATOM 4979 N N . GLU B 1 283 ? 1.404 -12.789 18.625 1 83.81 283 GLU B N 1
ATOM 4980 C CA . GLU B 1 283 ? 1.706 -14.07 18 1 83.81 283 GLU B CA 1
ATOM 4981 C C . GLU B 1 283 ? 2.209 -13.875 16.562 1 83.81 283 GLU B C 1
ATOM 4983 O O . GL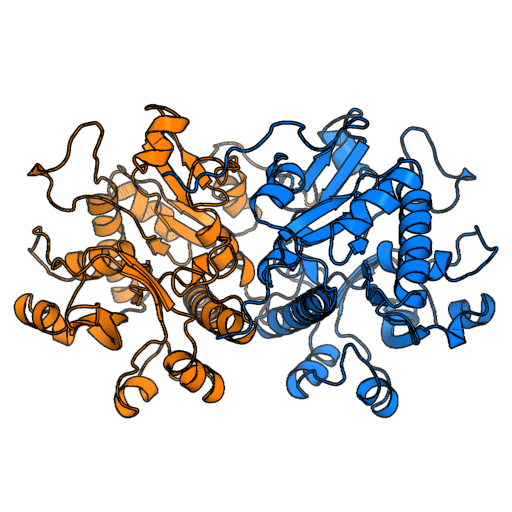U B 1 283 ? 3.033 -14.656 16.078 1 83.81 283 GLU B O 1
ATOM 4988 N N . ALA B 1 284 ? 1.754 -12.812 15.93 1 88.12 284 ALA B N 1
ATOM 4989 C CA . ALA B 1 284 ? 2.068 -12.586 14.523 1 88.12 284 ALA B CA 1
ATOM 4990 C C . ALA B 1 284 ? 3.455 -11.969 14.359 1 88.12 284 ALA B C 1
ATOM 4992 O O . ALA B 1 284 ? 4.098 -12.133 13.32 1 88.12 284 ALA B O 1
ATOM 4993 N N . LEU B 1 285 ? 3.961 -11.289 15.391 1 89.75 2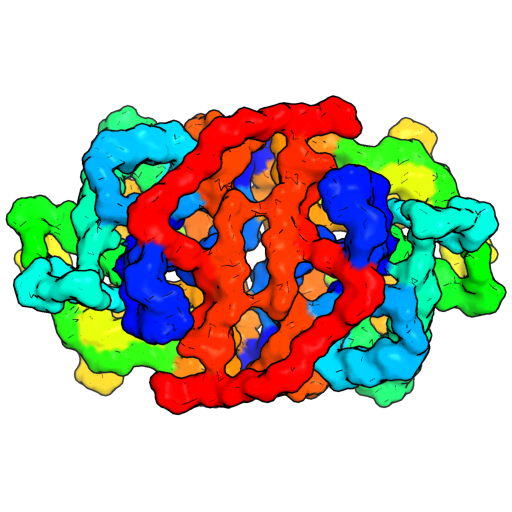85 LEU B N 1
ATOM 4994 C CA . LEU B 1 285 ? 5.109 -10.398 15.305 1 89.75 285 LEU B CA 1
ATOM 4995 C C . LEU B 1 285 ? 6.332 -11.125 14.766 1 89.75 285 LEU B C 1
ATOM 4997 O O . LEU B 1 285 ? 6.992 -10.641 13.844 1 89.75 285 LEU B O 1
ATOM 5001 N N . PRO B 1 286 ? 6.582 -12.359 15.203 1 92.12 286 PRO B N 1
ATOM 5002 C CA . PRO B 1 286 ? 7.812 -13.008 14.75 1 92.12 286 PRO B CA 1
ATOM 5003 C C . PRO B 1 286 ? 7.738 -13.461 13.289 1 92.12 286 PRO B C 1
ATOM 5005 O O . PRO B 1 286 ? 8.766 -13.703 12.664 1 92.12 286 PRO B O 1
ATOM 5008 N N . TYR B 1 287 ? 6.562 -13.523 12.742 1 94.19 287 TYR B N 1
ATOM 5009 C CA . TYR B 1 287 ? 6.395 -14.109 11.422 1 94.19 287 TYR B CA 1
ATOM 5010 C C . TYR B 1 287 ? 6.324 -13.031 10.352 1 94.19 287 TYR B C 1
ATOM 5012 O O . TYR B 1 287 ? 6.43 -13.32 9.156 1 94.19 287 TYR B O 1
ATOM 5020 N N . LEU B 1 288 ? 6.141 -11.789 10.773 1 95.38 288 LEU B N 1
ATOM 5021 C CA . LEU B 1 288 ? 5.855 -10.711 9.836 1 95.38 288 LEU B CA 1
ATOM 5022 C C . LEU B 1 288 ? 7.074 -10.398 8.977 1 95.38 288 LEU B C 1
ATOM 5024 O O . LEU B 1 288 ? 8.203 -10.414 9.469 1 95.38 288 LEU B O 1
ATOM 5028 N N . ILE B 1 289 ? 6.855 -10.047 7.738 1 97.31 289 ILE B N 1
ATOM 5029 C CA . ILE B 1 289 ? 7.887 -9.719 6.762 1 97.31 289 ILE B CA 1
ATOM 5030 C C . ILE B 1 289 ? 8.703 -8.523 7.246 1 97.31 289 ILE B C 1
ATOM 5032 O O . ILE B 1 289 ? 9.812 -8.289 6.777 1 97.31 289 ILE B O 1
ATOM 5036 N N . TYR B 1 290 ? 8.172 -7.809 8.234 1 94.88 290 TYR B N 1
ATOM 5037 C CA . TYR B 1 290 ? 8.797 -6.605 8.758 1 94.88 290 TYR B CA 1
ATOM 5038 C C . TYR B 1 290 ? 10.078 -6.941 9.508 1 94.88 290 TYR B C 1
ATOM 5040 O O . TYR B 1 290 ? 10.898 -6.059 9.789 1 94.88 290 TYR B O 1
ATOM 5048 N N . ASN B 1 291 ? 10.266 -8.172 9.922 1 95.12 291 ASN B N 1
ATOM 5049 C CA . ASN B 1 291 ? 11.469 -8.625 10.609 1 95.12 291 ASN B CA 1
ATOM 5050 C C . ASN B 1 291 ? 12.672 -8.656 9.672 1 95.12 291 ASN B C 1
ATOM 5052 O O . ASN B 1 291 ? 13.805 -8.836 10.117 1 95.12 291 ASN B O 1
ATOM 5056 N N . PHE B 1 292 ? 12.445 -8.461 8.383 1 95.5 292 PHE B N 1
ATOM 5057 C CA . PHE B 1 292 ? 13.492 -8.609 7.379 1 95.5 292 PHE B CA 1
ATOM 5058 C C . PHE B 1 292 ? 13.688 -7.312 6.602 1 95.5 292 PHE B C 1
ATOM 5060 O O . PHE B 1 292 ? 12.727 -6.602 6.316 1 95.5 292 PHE B O 1
ATOM 5067 N N . PRO B 1 293 ? 14.891 -7.027 6.254 1 93.44 293 PRO B N 1
ATOM 5068 C CA . PRO B 1 293 ? 15.164 -5.77 5.555 1 93.44 293 PRO B CA 1
ATOM 5069 C C . PRO B 1 293 ? 14.648 -5.77 4.117 1 93.44 293 PRO B C 1
ATOM 5071 O O . PRO B 1 293 ? 14.672 -6.805 3.449 1 93.44 293 PRO B O 1
ATOM 5074 N N . ILE B 1 294 ? 14.211 -4.621 3.717 1 95.44 294 ILE B N 1
ATOM 5075 C CA . ILE B 1 294 ? 13.828 -4.398 2.328 1 95.44 294 ILE B CA 1
ATOM 5076 C C . ILE B 1 294 ? 14.953 -3.682 1.588 1 95.44 294 ILE B C 1
ATOM 5078 O O . ILE B 1 294 ? 15.57 -2.762 2.127 1 95.44 294 ILE B O 1
ATOM 5082 N N . GLU B 1 295 ? 15.289 -4.145 0.388 1 93.81 295 GLU B N 1
ATOM 5083 C CA . GLU B 1 295 ? 16.359 -3.568 -0.411 1 93.81 295 GLU B CA 1
ATOM 5084 C C . GLU B 1 295 ? 15.812 -2.75 -1.574 1 93.81 295 GLU B C 1
ATOM 5086 O O . GLU B 1 295 ? 14.844 -3.158 -2.223 1 93.81 295 GLU B O 1
ATOM 5091 N N . PHE B 1 296 ? 16.438 -1.532 -1.762 1 93.5 296 PHE B N 1
ATOM 5092 C CA . PHE B 1 296 ? 16.125 -0.733 -2.941 1 93.5 296 PHE B CA 1
ATOM 5093 C C . PHE B 1 296 ? 16.828 -1.285 -4.172 1 93.5 296 PHE B C 1
ATOM 5095 O O . PHE B 1 296 ? 18 -0.958 -4.426 1 93.5 296 PHE B O 1
ATOM 5102 N N . THR B 1 297 ? 16.094 -1.994 -5.086 1 90.81 297 THR B N 1
ATOM 5103 C CA . THR B 1 297 ? 16.75 -2.775 -6.137 1 90.81 297 THR B CA 1
ATOM 5104 C C . THR B 1 297 ? 16.516 -2.137 -7.5 1 90.81 297 THR B C 1
ATOM 5106 O O . THR B 1 297 ? 17.062 -2.586 -8.508 1 90.81 297 THR B O 1
ATOM 5109 N N . ALA B 1 298 ? 15.773 -1.109 -7.598 1 85.75 298 ALA B N 1
ATOM 5110 C CA . ALA B 1 298 ? 15.352 -0.487 -8.852 1 85.75 298 ALA B CA 1
ATOM 5111 C C . ALA B 1 298 ? 16.562 -0.097 -9.695 1 85.75 298 ALA B C 1
ATOM 5113 O O . ALA B 1 298 ? 16.531 -0.211 -10.922 1 85.75 298 ALA B O 1
ATOM 5114 N N . PRO B 1 299 ? 17.625 0.383 -9.086 1 81.06 299 PRO B N 1
ATOM 5115 C CA . PRO B 1 299 ? 18.781 0.749 -9.898 1 81.06 299 PRO B CA 1
ATOM 5116 C C . PRO B 1 299 ? 19.406 -0.448 -10.625 1 81.06 299 PRO B C 1
ATOM 5118 O O . PRO B 1 299 ? 20.141 -0.273 -11.602 1 81.06 299 PRO B O 1
ATOM 5121 N N . TYR B 1 300 ? 19.016 -1.692 -10.227 1 81.5 300 TYR B N 1
ATOM 5122 C CA . TYR B 1 300 ? 19.75 -2.857 -10.719 1 81.5 300 TYR B CA 1
ATOM 5123 C C . TYR B 1 300 ? 18.812 -3.855 -11.375 1 81.5 300 TYR B C 1
ATOM 5125 O O . TYR B 1 300 ? 19.25 -4.789 -12.047 1 81.5 300 TYR B O 1
ATOM 5133 N N . THR B 1 301 ? 17.578 -3.686 -11.094 1 83.75 301 THR B N 1
ATOM 5134 C CA . THR B 1 301 ? 16.578 -4.641 -11.578 1 83.75 301 THR B CA 1
ATOM 5135 C C . THR B 1 301 ? 15.312 -3.928 -12.016 1 83.75 301 THR B C 1
ATOM 5137 O O . THR B 1 301 ? 15.203 -2.705 -11.891 1 83.75 301 THR B O 1
ATOM 5140 N N . SER B 1 302 ? 14.375 -4.684 -12.523 1 80.44 302 SER B N 1
ATOM 5141 C CA . SER B 1 302 ? 13.078 -4.133 -12.914 1 80.44 302 SER B CA 1
ATOM 5142 C C . SER B 1 302 ? 12.156 -3.973 -11.703 1 80.44 302 SER B C 1
ATOM 5144 O O . SER B 1 302 ? 11.109 -3.332 -11.797 1 80.44 302 SER B O 1
ATOM 5146 N N . ARG B 1 303 ? 12.602 -4.488 -10.586 1 88.75 303 ARG B N 1
ATOM 5147 C CA . ARG B 1 303 ? 11.805 -4.398 -9.367 1 88.75 303 ARG B CA 1
ATOM 5148 C C . ARG B 1 303 ? 12.258 -3.217 -8.508 1 88.75 303 ARG B C 1
ATOM 5150 O O . ARG B 1 303 ? 13.453 -3.02 -8.289 1 88.75 303 ARG B O 1
ATOM 5157 N N . GLN B 1 304 ? 11.312 -2.537 -8.023 1 90.81 304 GLN B N 1
ATOM 5158 C CA . GLN B 1 304 ? 11.617 -1.349 -7.234 1 90.81 304 GLN B CA 1
ATOM 5159 C C . GLN B 1 304 ? 12.312 -1.72 -5.93 1 90.81 304 GLN B C 1
ATOM 5161 O O . GLN B 1 304 ? 13.352 -1.147 -5.59 1 90.81 304 GLN B O 1
ATOM 5166 N N . GLN B 1 305 ? 11.75 -2.627 -5.223 1 94.81 305 GLN B N 1
ATOM 5167 C CA . GLN B 1 305 ? 12.273 -3.127 -3.957 1 94.81 305 GLN B CA 1
ATOM 5168 C C . GLN B 1 305 ? 12.078 -4.633 -3.836 1 94.81 305 GLN B C 1
ATOM 5170 O O . GLN B 1 305 ? 11.102 -5.184 -4.359 1 94.81 305 GLN B O 1
ATOM 5175 N N . CYS B 1 306 ? 12.992 -5.297 -3.148 1 96.5 306 CYS B N 1
ATOM 5176 C CA . CYS B 1 306 ? 12.906 -6.73 -2.904 1 96.5 306 CYS B CA 1
ATOM 5177 C C . CYS B 1 306 ? 13.328 -7.07 -1.481 1 96.5 306 CYS B C 1
ATOM 5179 O O . CYS B 1 306 ? 14.148 -6.367 -0.889 1 96.5 306 CYS B O 1
ATOM 5181 N N . TYR B 1 307 ? 12.727 -8.039 -0.944 1 97.31 307 TYR B N 1
ATOM 5182 C CA . TYR B 1 307 ? 13.266 -8.75 0.207 1 97.31 307 TYR B CA 1
ATOM 5183 C C . TYR B 1 307 ? 14.18 -9.891 -0.236 1 97.31 307 TYR B C 1
ATOM 5185 O O . TYR B 1 307 ? 13.789 -10.719 -1.063 1 97.31 307 TYR B O 1
ATOM 5193 N N . LEU B 1 308 ? 15.383 -9.914 0.255 1 96.56 308 LEU B N 1
ATOM 5194 C CA . LEU B 1 308 ? 16.375 -10.906 -0.12 1 96.56 308 LEU B CA 1
ATOM 5195 C C . LEU B 1 308 ? 16.703 -11.82 1.059 1 96.56 308 LEU B C 1
ATOM 5197 O O . LEU B 1 308 ? 16.953 -11.344 2.168 1 96.56 308 LEU B O 1
ATOM 5201 N N . PHE B 1 309 ? 16.703 -13.109 0.794 1 96.56 309 PHE B N 1
ATOM 5202 C CA . PHE B 1 309 ? 16.844 -14.047 1.903 1 96.56 309 PHE B CA 1
ATOM 5203 C C . PHE B 1 309 ? 18 -15.008 1.646 1 96.56 309 PHE B C 1
ATOM 5205 O O . PHE B 1 309 ? 18.156 -15.523 0.535 1 96.56 309 PHE B O 1
ATOM 5212 N N . LYS B 1 310 ? 18.703 -15.273 2.652 1 93.75 310 LYS B N 1
ATOM 5213 C CA . LYS B 1 310 ? 19.75 -16.297 2.607 1 93.75 310 LYS B CA 1
ATOM 5214 C C . LYS B 1 310 ? 19.156 -17.688 2.77 1 93.75 310 LYS B C 1
ATOM 5216 O O . LYS B 1 310 ? 18 -17.844 3.141 1 93.75 310 LYS B O 1
ATOM 5221 N N . LYS B 1 311 ? 19.875 -18.75 2.408 1 86.69 311 LYS B N 1
ATOM 5222 C CA . LYS B 1 311 ? 19.438 -20.141 2.422 1 86.69 311 LYS B CA 1
ATOM 5223 C C . LYS B 1 311 ? 18.938 -20.547 3.809 1 86.69 311 LYS B C 1
ATOM 5225 O O . LYS B 1 311 ? 17.953 -21.266 3.934 1 86.69 311 LYS B O 1
ATOM 5230 N N . ASN B 1 312 ? 19.484 -20.094 4.938 1 87.56 312 ASN B N 1
ATOM 5231 C CA . ASN B 1 312 ? 19.125 -20.562 6.273 1 87.56 312 ASN B CA 1
ATOM 5232 C C . ASN B 1 312 ? 18.312 -19.5 7.031 1 87.56 312 ASN B C 1
ATOM 5234 O O . ASN B 1 312 ? 18.281 -19.516 8.258 1 87.56 312 ASN B O 1
ATOM 5238 N N . VAL B 1 313 ? 17.656 -18.812 6.246 1 93.12 313 VAL B N 1
ATOM 5239 C CA . VAL B 1 313 ? 16.828 -17.797 6.871 1 93.12 313 VAL B CA 1
ATOM 5240 C C . VAL B 1 313 ? 15.695 -18.453 7.656 1 93.12 313 VAL B C 1
ATOM 5242 O O . VAL B 1 313 ? 15.188 -19.516 7.262 1 93.12 313 VAL B O 1
ATOM 5245 N N . ASP B 1 314 ? 15.359 -17.906 8.789 1 94.81 314 ASP B N 1
ATOM 5246 C CA . ASP B 1 314 ? 14.211 -18.359 9.578 1 94.81 314 ASP B CA 1
ATOM 5247 C C . ASP B 1 314 ? 13.602 -17.188 10.352 1 94.81 314 ASP B C 1
ATOM 5249 O O . ASP B 1 314 ? 14.156 -16.094 10.391 1 94.81 314 ASP B O 1
ATOM 5253 N N . TYR B 1 315 ? 12.406 -17.422 10.867 1 95.06 315 TYR B N 1
ATOM 5254 C CA . TYR B 1 315 ? 11.758 -16.406 11.703 1 95.06 315 TYR B CA 1
ATOM 5255 C C . TYR B 1 315 ? 12.555 -16.172 12.984 1 95.06 315 TYR B C 1
ATOM 5257 O O . TYR B 1 315 ? 13.141 -17.094 13.539 1 95.06 315 TYR B O 1
ATOM 5265 N N . PRO B 1 316 ? 12.578 -14.883 13.414 1 91.06 316 PRO B N 1
ATOM 5266 C CA . PRO B 1 316 ? 13.281 -14.617 14.672 1 91.06 316 PRO B CA 1
ATOM 5267 C C . PRO B 1 316 ? 12.648 -15.344 15.859 1 91.06 316 PRO B C 1
ATOM 5269 O O . PRO B 1 316 ? 11.43 -15.5 15.914 1 91.06 316 PRO B O 1
ATOM 5272 N N . LYS B 1 317 ? 13.414 -15.82 16.828 1 80.94 317 LYS B N 1
ATOM 5273 C CA . LYS B 1 317 ? 12.961 -16.516 18.031 1 80.94 317 LYS B CA 1
ATOM 5274 C C . LYS B 1 317 ? 12.711 -15.539 19.172 1 80.94 317 LYS B C 1
ATOM 5276 O O . LYS B 1 317 ? 12.219 -15.93 20.234 1 80.94 317 LYS B O 1
ATOM 5281 N N . LYS B 1 318 ? 12.93 -14.25 19 1 66.06 318 LYS B N 1
ATOM 5282 C CA . LYS B 1 318 ? 12.789 -13.32 20.109 1 66.06 318 LYS B CA 1
ATOM 5283 C C . LYS B 1 318 ? 11.328 -13.125 20.5 1 66.06 318 LYS B C 1
ATOM 5285 O O . LYS B 1 318 ? 10.453 -13.07 19.625 1 66.06 318 LYS B O 1
ATOM 5290 N N . LYS B 1 319 ? 11.031 -13.375 21.859 1 59.28 319 LYS B N 1
ATOM 5291 C CA . LYS B 1 319 ? 9.734 -13.07 22.469 1 59.28 319 LYS B CA 1
ATOM 5292 C C . LYS B 1 319 ? 9.5 -11.562 22.516 1 59.28 319 LYS B C 1
ATOM 5294 O O . LYS B 1 319 ? 10.352 -10.812 23 1 59.28 319 LYS B O 1
ATOM 5299 N N . TYR B 1 320 ? 8.648 -11.016 21.562 1 61 320 TYR B N 1
ATOM 5300 C CA . TYR B 1 320 ? 8.258 -9.617 21.656 1 61 320 TYR B CA 1
ATOM 5301 C C . TYR B 1 320 ? 7.367 -9.367 22.859 1 61 320 TYR B C 1
ATOM 5303 O O . TYR B 1 320 ? 6.547 -10.211 23.219 1 61 320 TYR B O 1
ATOM 5311 N N . GLU B 1 321 ? 7.816 -8.648 23.844 1 50.28 321 GLU B N 1
ATOM 5312 C CA . GLU B 1 321 ? 6.988 -8.281 25 1 50.28 321 GLU B CA 1
ATOM 5313 C C . GLU B 1 321 ? 5.836 -7.379 24.578 1 50.28 321 GLU B C 1
ATOM 5315 O O . GLU B 1 321 ? 5.957 -6.609 23.609 1 50.28 321 GLU B O 1
ATOM 5320 N N . SER B 1 322 ? 4.594 -7.781 24.859 1 47.94 322 SER B N 1
ATOM 5321 C CA . SER B 1 322 ? 3.396 -6.988 24.609 1 47.94 322 SER B CA 1
ATOM 5322 C C . SER B 1 322 ? 3.605 -5.527 25 1 47.94 322 SER B C 1
ATOM 5324 O O . SER B 1 322 ? 4.094 -5.238 26.094 1 47.94 322 SER B O 1
ATOM 5326 N N . THR B 1 323 ? 3.736 -4.672 24.078 1 43.31 323 THR B N 1
ATOM 5327 C CA . THR B 1 323 ? 3.859 -3.244 24.359 1 43.31 323 THR B CA 1
ATOM 5328 C C . THR B 1 323 ? 2.592 -2.711 25.016 1 43.31 323 THR B C 1
ATOM 5330 O O . THR B 1 323 ? 2.408 -1.497 25.141 1 43.31 323 THR B O 1
ATOM 5333 N N . ASP B 1 324 ? 1.637 -3.307 25.297 1 41.06 324 ASP B N 1
ATOM 5334 C CA . ASP B 1 324 ? 0.475 -2.711 25.953 1 41.06 324 ASP B CA 1
ATOM 5335 C C . ASP B 1 324 ? 0.901 -1.78 27.078 1 41.06 324 ASP B C 1
ATOM 5337 O O . ASP B 1 324 ? 0.07 -1.077 27.656 1 41.06 324 ASP B O 1
ATOM 5341 N N . ASP B 1 325 ? 1.952 -1.963 27.656 1 35.69 325 ASP B N 1
ATOM 5342 C CA . ASP B 1 325 ? 2.25 -1.159 28.844 1 35.69 325 ASP B CA 1
ATOM 5343 C C . ASP B 1 325 ? 2.811 0.206 28.453 1 35.69 325 ASP B C 1
ATOM 5345 O O . ASP B 1 325 ? 3.369 0.918 29.281 1 35.69 325 ASP B O 1
ATOM 5349 N N . LEU B 1 326 ? 2.803 0.55 27.312 1 30.56 326 LEU B N 1
ATOM 5350 C CA . LEU B 1 326 ? 3.371 1.876 27.094 1 30.56 326 LEU B CA 1
ATOM 5351 C C . LEU B 1 326 ? 2.281 2.943 27.109 1 30.56 326 LEU B C 1
ATOM 5353 O O . LEU B 1 326 ? 1.208 2.746 26.531 1 30.56 326 LEU B O 1
#

InterPro domains:
  IPR011697 Peptidase C26 [PF07722] (8-236)
  IPR015527 Peptidase C26, gamma-glutamyl hydrolase [PS51275] (1-310)
  IPR015527 Peptidase C26, gamma-glutamyl hydrolase [PTHR11315] (6-310)
  IPR029062 Class I glutamine amidotransferase-like [G3DSA:3.40.50.880] (4-310)
  IPR029062 Class I glutamine amidotransferase-like [SSF52317] (31-309)

Secondary structure (DSSP, 8-state):
--------EEEEE-EEPPHHHHHHH-TTEEEEEEHHHHHHHHTTT-EEEEEPSS--HHHHHHHTTS-SEEEE------S-GGG--SSS--HHHHHHHHHHHHHHHHHHTT----EEEETHHHHHHHHHHSTT--S---EEEEEEEEEE--EE--HHHHHT-TTTTTS-HHHHHHHTTS--EEEEEEEE--HHHHHHTT-TTTEEEEEEEE-TT--EEEEEEEESSSSEEEESS-GGGTTTS-----STTSPP--HHHHHHHHHHHHHHHHHHHTS-----HHHHGGGSGGGS-EEE-TTTSS-SEEEEEETT----------GGG-/--------EEEEE-EEPPHHHHHHH-TTEEEEEEHHHHHHHHTTT-EEEEEPSS--HHHHHHHTTS-SEEEE------S-GGG--SSS--HHHHHHHHHHHHHHHHHHTT----EEEETHHHHHHHHHHSTT--S---EEEEEEEEEE--EE--HHHHHT-TTTTTS-HHHHHHHTTS--EEEEEEEE--HHHHHHTT-TTTEEEEEEEE-TT--EEEEEEEESSSSEEEESS-GGGTTTS-----STTSPP--HHHHHHHHHHHHHHHHHHHTS-----HHHHGGGSGGGS-EEE-TTTSSSSEEEEEETT----------GGG-

Foldseek 3Di:
DPPPLAAFEEEEEWWADDPLCCVVPHDQFGTWDFCLVQCLLVVQRHFYFYDYFPDDLVSLLVVQLQGLEYEYEDDDADLDPVPADSNGDGRVLVVLLSNLVSCVVCVVVVQAYAYEYEAVGVQSNLQSLLPPDSDRLWDFDPFFQFFAQWAFDDPVLQCPDLLRVPPDPVLVVCSRVPRLFGAGDGIFAACVSCVVSVNNLFKRQGTWDADPVGDIGGAWMATPRGNYIYGNGDNSCLPQFADPDPDRSGRDNDVSSVVNSSSNSNSVSVSSSVRPDDDDPQRCVQRTPVVFDKDQCVVRDRGRIMTTDGNPDDGDPDRDDPPPPD/DPPPLAAFEEEEEWWADDPLRCVVPHLQFGTWDFCLVQCLLVVQRHFYFYDYFPDDLVSLLVVQLQGLEYEYEDDDADLDPVPADSNGDGRVLVVLLSNLVSCVVCVVVVQAYAYEYEAVGVQSNLQSLLPPDSDRLWDFDPFFQFFAQWAFDDPVLQCPDLLRVPPDPVLVVCSRVPRLFGAGDGIFAACVSCVVSVNNLFKRQGTWDADPVGDIGGAWMATPRGNYIYGNGDNSCLPQFADPDPDRSGRDNDVSSVVNSSSNSNSVSVSSSVRPDDDDPQRCVQRTPVVFDKDQCVVRDRGRIMTTDGPPDDGDPDRDDPPPPD

Radius of gyration: 24.81 Å; Cα contacts (8 Å, |Δi|>4): 1350; chains: 2; bounding box: 51×75×62 Å